Protein AF-A0A928MRP2-F1 (afdb_monomer_lite)

Secondary structure (DSSP, 8-state):
------------------------------SS--TT--TT-TTHHHHHHHHHHHHHHT-TTSS--EEETTTTEEE--TTSBPBHHHHHHHHHHHHHHTT--------HHHHTT-TTHHHHHHHHHTTTT---TT--STTPPPSS-SSHHHHTSBPBHHHHHHHHHHIIIIIS-PPPEEES-GGGT-TTGGGS-HHHHHHHHHHHHTTS----TTS---TTSBPBHHHHHHHHHHHHH---TTSSSS-TTEEE----TTSSSSSS--SSGGGSHHHHIIIIIB-TT--B-HHHHHHHHSSTT-----SHHHHTTTEEEEEEEEEEE-TTS-EEEEEEEEEEEGGGHHHHHHHHHHHHHSTT-PBPGGGTSEE----SSSSGGGGT-EEEESTTTS-EEEEETTEEEEEESS---BTT---GGG-TT-SS-BTTS--SSTTSTTHHHHHHHHHTT-EEGGG-BTTTTEEESSEEESSTT--

Structure (mmCIF, N/CA/C/O backbone):
data_AF-A0A928MRP2-F1
#
_entry.id   AF-A0A928MRP2-F1
#
loop_
_atom_site.group_PDB
_atom_site.id
_atom_site.type_symbol
_atom_site.label_atom_id
_atom_site.label_alt_id
_atom_site.label_comp_id
_atom_site.label_asym_id
_atom_site.label_entity_id
_atom_site.label_seq_id
_atom_site.pdbx_PDB_ins_code
_atom_site.Cartn_x
_atom_site.Cartn_y
_atom_site.Cartn_z
_atom_site.occupancy
_atom_site.B_iso_or_equiv
_atom_site.auth_seq_id
_atom_site.auth_comp_id
_atom_site.auth_asym_id
_atom_site.auth_atom_id
_atom_site.pdbx_PDB_model_num
ATOM 1 N N . MET A 1 1 ? 39.044 -48.565 -45.650 1.00 39.72 1 MET A N 1
ATOM 2 C CA . MET A 1 1 ? 39.969 -47.814 -44.764 1.00 39.72 1 MET A CA 1
ATOM 3 C C . MET A 1 1 ? 39.730 -46.317 -44.932 1.00 39.72 1 MET A C 1
ATOM 5 O O . MET A 1 1 ? 39.608 -45.896 -46.072 1.00 39.72 1 MET A O 1
ATOM 9 N N . LYS A 1 2 ? 39.771 -45.573 -43.808 1.00 32.72 2 LYS A N 1
ATOM 10 C CA . LYS A 1 2 ? 39.716 -44.096 -43.613 1.00 32.72 2 LYS A CA 1
ATOM 11 C C . LYS A 1 2 ? 38.295 -43.491 -43.627 1.00 32.72 2 LYS A C 1
ATOM 13 O O . LYS A 1 2 ? 37.671 -43.448 -44.672 1.00 32.72 2 LYS A O 1
ATOM 18 N N . LYS A 1 3 ? 37.643 -43.291 -42.468 1.00 34.25 3 LYS A N 1
ATOM 19 C CA . LYS A 1 3 ? 37.797 -42.277 -41.381 1.00 34.25 3 LYS A CA 1
ATOM 20 C C . LYS A 1 3 ? 37.220 -40.885 -41.724 1.00 34.25 3 LYS A C 1
ATOM 22 O O . LYS A 1 3 ? 37.842 -40.150 -42.474 1.00 34.25 3 LYS A O 1
ATOM 27 N N . THR A 1 4 ? 36.064 -40.605 -41.104 1.00 38.50 4 THR A N 1
ATOM 28 C CA . THR A 1 4 ? 35.673 -39.437 -40.271 1.00 38.50 4 THR A CA 1
ATOM 29 C C . THR A 1 4 ? 35.960 -38.004 -40.749 1.00 38.50 4 THR A C 1
ATOM 31 O O . THR A 1 4 ? 37.095 -37.689 -41.076 1.00 38.50 4 THR A O 1
ATOM 34 N N . VAL A 1 5 ? 34.963 -37.109 -40.617 1.00 32.75 5 VAL A N 1
ATOM 35 C CA . VAL A 1 5 ? 34.943 -35.924 -39.711 1.00 32.75 5 VAL A CA 1
ATOM 36 C C . VAL A 1 5 ? 33.615 -35.154 -39.886 1.00 32.75 5 VAL A C 1
ATOM 38 O O . VAL A 1 5 ? 33.280 -34.722 -40.983 1.00 32.75 5 VAL A O 1
ATOM 41 N N . GLN A 1 6 ? 32.875 -34.977 -38.784 1.00 38.84 6 GLN A N 1
ATOM 42 C CA . GLN A 1 6 ? 31.802 -33.984 -38.617 1.00 38.84 6 GLN A CA 1
ATOM 43 C C . GLN A 1 6 ? 32.409 -32.589 -38.404 1.00 38.84 6 GLN A C 1
ATOM 45 O O . GLN A 1 6 ? 33.353 -32.461 -37.625 1.00 38.84 6 GLN A O 1
ATOM 50 N N . ARG A 1 7 ? 31.815 -31.541 -38.992 1.00 32.88 7 ARG A N 1
ATOM 51 C CA . ARG A 1 7 ? 31.903 -30.151 -38.506 1.00 32.88 7 ARG A CA 1
ATOM 52 C C . ARG A 1 7 ? 30.575 -29.438 -38.764 1.00 32.88 7 ARG A C 1
ATOM 54 O O . ARG A 1 7 ? 30.083 -29.459 -39.887 1.00 32.88 7 ARG A O 1
ATOM 61 N N . GLY A 1 8 ? 30.005 -28.871 -37.702 1.00 31.58 8 GLY A N 1
ATOM 62 C CA . GLY A 1 8 ? 28.774 -28.085 -37.727 1.00 31.58 8 GLY A CA 1
ATOM 63 C C . GLY A 1 8 ? 28.966 -26.688 -38.314 1.00 31.58 8 GLY A C 1
ATOM 64 O O . GLY A 1 8 ? 30.094 -26.212 -38.450 1.00 31.58 8 GLY A O 1
ATOM 65 N N . ILE A 1 9 ? 27.849 -26.038 -38.638 1.00 34.38 9 ILE A N 1
ATOM 66 C CA . ILE A 1 9 ? 27.789 -24.618 -38.984 1.00 34.38 9 ILE A CA 1
ATOM 67 C C . ILE A 1 9 ? 26.645 -23.976 -38.195 1.00 34.38 9 ILE A C 1
ATOM 69 O O . ILE A 1 9 ? 25.517 -24.461 -38.187 1.00 34.38 9 ILE A O 1
ATOM 73 N N . LEU A 1 10 ? 27.030 -22.904 -37.508 1.00 29.08 10 LEU A N 1
ATOM 74 C CA . LEU A 1 10 ? 26.270 -21.942 -36.721 1.00 29.08 10 LEU A CA 1
ATOM 75 C C . LEU A 1 10 ? 25.408 -21.073 -37.661 1.00 29.08 10 LEU A C 1
ATOM 77 O O . LEU A 1 10 ? 25.940 -20.552 -38.641 1.00 29.08 10 LEU A O 1
ATOM 81 N N . THR A 1 11 ? 24.126 -20.857 -37.361 1.00 31.77 11 THR A N 1
ATOM 82 C CA . THR A 1 11 ? 23.293 -19.855 -38.057 1.00 31.77 11 THR A CA 1
ATOM 83 C C . THR A 1 11 ? 23.016 -18.679 -37.128 1.00 31.77 11 THR A C 1
ATOM 85 O O . THR A 1 11 ? 22.267 -18.808 -36.165 1.00 31.77 11 THR A O 1
ATOM 88 N N . LEU A 1 12 ? 23.636 -17.539 -37.440 1.00 28.72 12 LEU A N 1
ATOM 89 C CA . LEU A 1 12 ? 23.349 -16.215 -36.892 1.00 28.72 12 LEU A CA 1
ATOM 90 C C . LEU A 1 12 ? 22.449 -15.500 -37.915 1.00 28.72 12 LEU A C 1
ATOM 92 O O . LEU A 1 12 ? 22.850 -15.356 -39.070 1.00 28.72 12 LEU A O 1
ATOM 96 N N . LEU A 1 13 ? 21.242 -15.086 -37.530 1.00 28.58 13 LEU A N 1
ATOM 97 C CA . LEU A 1 13 ? 20.317 -14.346 -38.396 1.00 28.58 13 LEU A CA 1
ATOM 98 C C . LEU A 1 13 ? 20.137 -12.932 -37.832 1.00 28.58 13 LEU A C 1
ATOM 100 O O . LEU A 1 13 ? 19.324 -12.695 -36.946 1.00 28.58 13 LEU A O 1
ATOM 104 N N . CYS A 1 14 ? 20.938 -11.995 -38.345 1.00 27.33 14 CYS A N 1
ATOM 105 C CA . CYS A 1 14 ? 20.723 -10.558 -38.195 1.00 27.33 14 CYS A CA 1
ATOM 106 C C . CYS A 1 14 ? 19.728 -10.100 -39.267 1.00 27.33 14 CYS A C 1
ATOM 108 O O . CYS A 1 14 ? 20.039 -10.169 -40.456 1.00 27.33 14 CYS A O 1
ATOM 110 N N . ALA A 1 15 ? 18.562 -9.598 -38.864 1.00 27.00 15 ALA A N 1
ATOM 111 C CA . ALA A 1 15 ? 17.658 -8.884 -39.759 1.00 27.00 15 ALA A CA 1
ATOM 112 C C . ALA A 1 15 ? 17.822 -7.371 -39.545 1.00 27.00 15 ALA A C 1
ATOM 114 O O . ALA A 1 15 ? 17.322 -6.809 -38.575 1.00 27.00 15 ALA A O 1
ATOM 115 N N . LEU A 1 16 ? 18.548 -6.725 -40.463 1.00 29.28 16 LEU A N 1
ATOM 116 C CA . LEU A 1 16 ? 18.456 -5.285 -40.705 1.00 29.28 16 LEU A CA 1
ATOM 117 C C . LEU A 1 16 ? 17.062 -4.965 -41.263 1.00 29.28 16 LEU A C 1
ATOM 119 O O . LEU A 1 16 ? 16.658 -5.571 -42.255 1.00 29.28 16 LEU A O 1
ATOM 123 N N . MET A 1 17 ? 16.377 -3.962 -40.712 1.00 28.97 17 MET A N 1
ATOM 124 C CA . MET A 1 17 ? 15.279 -3.284 -41.406 1.00 28.97 17 MET A CA 1
ATOM 125 C C . MET A 1 17 ? 15.634 -1.813 -41.638 1.00 28.97 17 MET A C 1
ATOM 127 O O . MET A 1 17 ? 15.892 -1.054 -40.708 1.00 28.97 17 MET A O 1
ATOM 131 N N . LEU A 1 18 ? 15.702 -1.466 -42.924 1.00 28.28 18 LEU A N 1
ATOM 132 C CA . LEU A 1 18 ? 15.963 -0.144 -43.485 1.00 28.28 18 LEU A CA 1
ATOM 133 C C . LEU A 1 18 ? 14.698 0.725 -43.454 1.00 28.28 18 LEU A C 1
ATOM 135 O O . LEU A 1 18 ? 13.612 0.265 -43.803 1.00 28.28 18 LEU A O 1
ATOM 139 N N . LEU A 1 19 ? 14.889 1.998 -43.096 1.00 30.62 19 LEU A N 1
ATOM 140 C CA . LEU A 1 19 ? 13.903 3.074 -43.138 1.00 30.62 19 LEU A CA 1
ATOM 141 C C . LEU A 1 19 ? 13.347 3.305 -44.553 1.00 30.62 19 LEU A C 1
ATOM 143 O O . LEU A 1 19 ? 14.101 3.462 -45.514 1.00 30.62 19 LEU A O 1
ATOM 147 N N . SER A 1 20 ? 12.033 3.511 -44.638 1.00 28.17 20 SER A N 1
ATOM 148 C CA . SER A 1 20 ? 11.445 4.443 -45.604 1.00 28.17 20 SER A CA 1
ATOM 149 C C . SER A 1 20 ? 10.455 5.342 -44.863 1.00 28.17 20 SER A C 1
ATOM 151 O O . SER A 1 20 ? 9.614 4.865 -44.104 1.00 28.17 20 SER A O 1
ATOM 153 N N . ALA A 1 21 ? 10.639 6.654 -45.012 1.00 40.22 21 ALA A N 1
ATOM 154 C CA . ALA A 1 21 ? 9.866 7.685 -44.337 1.00 40.22 21 ALA A CA 1
ATOM 155 C C . ALA A 1 21 ? 8.445 7.767 -44.914 1.00 40.22 21 ALA A C 1
ATOM 157 O O . ALA A 1 21 ? 8.266 8.020 -46.106 1.00 40.22 21 ALA A O 1
ATOM 158 N N . LEU A 1 22 ? 7.446 7.600 -44.050 1.00 30.23 22 LEU A N 1
ATOM 159 C CA . LEU A 1 22 ? 6.055 7.976 -44.292 1.00 30.23 22 LEU A CA 1
ATOM 160 C C . LEU A 1 22 ? 5.690 9.111 -43.322 1.00 30.23 22 LEU A C 1
ATOM 162 O O . LEU A 1 22 ? 6.204 9.130 -42.202 1.00 30.23 22 LEU A O 1
ATOM 166 N N . PRO A 1 23 ? 4.844 10.072 -43.729 1.00 35.53 23 PRO A N 1
ATOM 167 C CA . PRO A 1 23 ? 4.428 11.155 -42.850 1.00 35.53 23 PRO A CA 1
ATOM 168 C C . PRO A 1 23 ? 3.665 10.576 -41.655 1.00 35.53 23 PRO A C 1
ATOM 170 O O . PRO A 1 23 ? 2.799 9.719 -41.832 1.00 35.53 23 PRO A O 1
ATOM 173 N N . ALA A 1 24 ? 4.021 11.041 -40.455 1.00 38.72 24 ALA A N 1
ATOM 174 C CA . ALA A 1 24 ? 3.434 10.625 -39.190 1.00 38.72 24 ALA A CA 1
ATOM 175 C C . ALA A 1 24 ? 1.906 10.764 -39.242 1.00 38.72 24 ALA A C 1
ATOM 177 O O . ALA A 1 24 ? 1.357 11.863 -39.146 1.00 38.72 24 ALA A O 1
ATOM 178 N N . ALA A 1 25 ? 1.211 9.638 -39.407 1.00 34.91 25 ALA A N 1
ATOM 179 C CA . ALA A 1 25 ? -0.163 9.543 -38.959 1.00 34.91 25 ALA A CA 1
ATOM 180 C C . ALA A 1 25 ? -0.123 9.802 -37.452 1.00 34.91 25 ALA A C 1
ATOM 182 O O . ALA A 1 25 ? 0.670 9.171 -36.754 1.00 34.91 25 ALA A O 1
ATOM 183 N N . ALA A 1 26 ? -0.912 10.763 -36.969 1.00 40.56 26 ALA A N 1
ATOM 184 C CA . ALA A 1 26 ? -1.072 10.988 -35.542 1.00 40.56 26 ALA A CA 1
ATOM 185 C C . ALA A 1 26 ? -1.488 9.655 -34.907 1.00 40.56 26 ALA A C 1
ATOM 187 O O . ALA A 1 26 ? -2.605 9.184 -35.133 1.00 40.56 26 ALA A O 1
ATOM 188 N N . ALA A 1 27 ? -0.550 9.013 -34.209 1.00 43.88 27 ALA A N 1
ATOM 189 C CA . ALA A 1 27 ? -0.824 7.808 -33.454 1.00 43.88 27 ALA A CA 1
ATOM 190 C C . ALA A 1 27 ? -1.922 8.159 -32.446 1.00 43.88 27 ALA A C 1
ATOM 192 O O . ALA A 1 27 ? -1.848 9.196 -31.782 1.00 43.88 27 ALA A O 1
ATOM 193 N N . ALA A 1 28 ? -2.974 7.344 -32.395 1.00 43.47 28 ALA A N 1
ATOM 194 C CA . ALA A 1 28 ? -3.979 7.474 -31.355 1.00 43.47 28 ALA A CA 1
ATOM 195 C C . ALA A 1 28 ? -3.273 7.385 -29.992 1.00 43.47 28 ALA A C 1
ATOM 197 O O . ALA A 1 28 ? -2.412 6.524 -29.810 1.00 43.47 28 ALA A O 1
ATOM 198 N N . ASP A 1 29 ? -3.607 8.293 -29.070 1.00 54.47 29 ASP A N 1
ATOM 199 C CA . ASP A 1 29 ? -3.055 8.284 -27.716 1.00 54.47 29 ASP A CA 1
ATOM 200 C C . ASP A 1 29 ? -3.371 6.935 -27.063 1.00 54.47 29 ASP A C 1
ATOM 202 O O . ASP A 1 29 ? -4.522 6.574 -26.824 1.00 54.47 29 ASP A O 1
ATOM 206 N N . ASN A 1 30 ? -2.320 6.172 -26.805 1.00 62.16 30 ASN A N 1
ATOM 207 C CA . ASN A 1 30 ? -2.332 4.869 -26.161 1.00 62.16 30 ASN A CA 1
ATOM 208 C C . ASN A 1 30 ? -2.506 4.968 -24.630 1.00 62.16 30 ASN A C 1
ATOM 210 O O . ASN A 1 30 ? -2.277 3.994 -23.908 1.00 62.16 30 ASN A O 1
ATOM 214 N N . GLY A 1 31 ? -2.899 6.143 -24.124 1.00 66.00 31 GLY A N 1
ATOM 215 C CA . GLY A 1 31 ? -3.225 6.408 -22.722 1.00 66.00 31 GLY A CA 1
ATOM 216 C C . GLY A 1 31 ? -2.002 6.490 -21.809 1.00 66.00 31 GLY A C 1
ATOM 217 O O . GLY A 1 31 ? -2.141 6.631 -20.596 1.00 66.00 31 GLY A O 1
ATOM 218 N N . THR A 1 32 ? -0.794 6.389 -22.373 1.00 76.00 32 THR A N 1
ATOM 219 C CA . THR A 1 32 ? 0.466 6.490 -21.620 1.00 76.00 32 THR A CA 1
ATOM 220 C C . THR A 1 32 ? 1.033 7.906 -21.621 1.00 76.00 32 THR A C 1
ATOM 222 O O . THR A 1 32 ? 1.796 8.246 -20.720 1.00 76.00 32 THR A O 1
ATOM 225 N N . GLY A 1 33 ? 0.666 8.730 -22.611 1.00 83.19 33 GLY A N 1
ATOM 226 C CA . GLY A 1 33 ? 1.214 10.073 -22.791 1.00 83.19 33 GLY A CA 1
ATOM 227 C C . GLY A 1 33 ? 2.677 10.112 -23.252 1.00 83.19 33 GLY A C 1
ATOM 228 O O . GLY A 1 33 ? 3.273 11.188 -23.219 1.00 83.19 33 GLY A O 1
ATOM 229 N N . PHE A 1 34 ? 3.257 8.978 -23.673 1.00 91.81 34 PHE A N 1
ATOM 230 C CA . PHE A 1 34 ? 4.643 8.889 -24.139 1.00 91.81 34 PHE A CA 1
ATOM 231 C C . PHE A 1 34 ? 4.723 8.496 -25.625 1.00 91.81 34 PHE A C 1
ATOM 233 O O . PHE A 1 34 ? 4.164 7.469 -26.018 1.00 91.81 34 PHE A O 1
ATOM 240 N N . PRO A 1 35 ? 5.438 9.272 -26.459 1.00 92.06 35 PRO A N 1
ATOM 241 C CA . PRO A 1 35 ? 5.469 9.082 -27.912 1.00 92.06 35 PRO A CA 1
ATOM 242 C C . PRO A 1 35 ? 6.295 7.870 -28.377 1.00 92.06 35 PRO A C 1
ATOM 244 O O . PRO A 1 35 ? 6.106 7.388 -29.490 1.00 92.06 35 PRO A O 1
ATOM 247 N N . ASP A 1 36 ? 7.188 7.359 -27.534 1.00 94.25 36 ASP A N 1
ATOM 248 C CA . ASP A 1 36 ? 8.074 6.216 -27.783 1.00 94.25 36 ASP A CA 1
ATOM 249 C C . ASP A 1 36 ? 7.528 4.894 -27.210 1.00 94.25 36 ASP A C 1
ATOM 251 O O . ASP A 1 36 ? 8.248 3.899 -27.092 1.00 94.25 36 ASP A O 1
ATOM 255 N N . VAL A 1 37 ? 6.246 4.869 -26.844 1.00 93.31 37 VAL A N 1
ATOM 256 C CA . VAL A 1 37 ? 5.537 3.659 -26.426 1.00 93.31 37 VAL A CA 1
ATOM 257 C C . VAL A 1 37 ? 4.612 3.242 -27.567 1.00 93.31 37 VAL A C 1
ATOM 259 O O . VAL A 1 37 ? 3.593 3.889 -27.779 1.00 93.31 37 VAL A O 1
ATOM 262 N N . PRO A 1 38 ? 4.926 2.183 -28.331 1.00 89.31 38 PRO A N 1
ATOM 263 C CA . PRO A 1 38 ? 4.035 1.712 -29.386 1.00 89.31 38 PRO A CA 1
ATOM 264 C C . PRO A 1 38 ? 2.773 1.042 -28.828 1.00 89.31 38 PRO A C 1
ATOM 266 O O . PRO A 1 38 ? 2.784 0.463 -27.740 1.00 89.31 38 PRO A O 1
ATOM 269 N N . GLU A 1 39 ? 1.686 1.054 -29.599 1.00 83.25 39 GLU A N 1
ATOM 270 C CA . GLU A 1 39 ? 0.491 0.266 -29.281 1.00 83.25 39 GLU A CA 1
ATOM 271 C C . GLU A 1 39 ? 0.822 -1.238 -29.243 1.00 83.25 39 GLU A C 1
ATOM 273 O O . GLU A 1 39 ? 1.581 -1.749 -30.069 1.00 83.25 39 GLU A O 1
ATOM 278 N N . GLY A 1 40 ? 0.274 -1.957 -28.259 1.00 82.69 40 GLY A N 1
ATOM 279 C CA . GLY A 1 40 ? 0.461 -3.405 -28.116 1.00 82.69 40 GLY A CA 1
ATOM 280 C C . GLY A 1 40 ? 1.840 -3.849 -27.612 1.00 82.69 40 GLY A C 1
ATOM 281 O O . GLY A 1 40 ? 2.071 -5.051 -27.477 1.00 82.69 40 GLY A O 1
ATOM 282 N N . VAL A 1 41 ? 2.759 -2.924 -27.303 1.00 93.19 41 VAL A N 1
ATOM 283 C CA . VAL A 1 41 ? 4.053 -3.290 -26.713 1.00 93.19 41 VAL A CA 1
ATOM 284 C C . VAL A 1 41 ? 3.857 -3.933 -25.335 1.00 93.19 41 VAL A C 1
ATOM 286 O O . VAL A 1 41 ? 3.019 -3.502 -24.543 1.00 93.19 41 VAL A O 1
ATOM 289 N N . TRP A 1 42 ? 4.634 -4.976 -25.028 1.00 93.06 42 TRP A N 1
ATOM 290 C CA . TRP A 1 42 ? 4.379 -5.858 -23.881 1.00 93.06 42 TRP A CA 1
ATOM 291 C C . TRP A 1 42 ? 4.313 -5.135 -22.528 1.00 93.06 42 TRP A C 1
ATOM 293 O O . TRP A 1 42 ? 3.605 -5.592 -21.637 1.00 93.06 42 TRP A O 1
ATOM 303 N N . TYR A 1 43 ? 5.036 -4.025 -22.356 1.00 92.38 43 TYR A N 1
ATOM 304 C CA . TYR A 1 43 ? 5.064 -3.275 -21.098 1.00 92.38 43 TYR A CA 1
ATOM 305 C C . TYR A 1 43 ? 3.952 -2.224 -20.986 1.00 92.38 43 TYR A C 1
ATOM 307 O O . TYR A 1 43 ? 3.709 -1.724 -19.887 1.00 92.38 43 TYR A O 1
ATOM 315 N N . ALA A 1 44 ? 3.236 -1.904 -22.073 1.00 88.81 44 ALA A N 1
ATOM 316 C CA . ALA A 1 44 ? 2.133 -0.940 -22.034 1.00 88.81 44 ALA A CA 1
ATOM 317 C C . ALA A 1 44 ? 1.008 -1.399 -21.096 1.00 88.81 44 ALA A C 1
ATOM 319 O O . ALA A 1 44 ? 0.445 -0.584 -20.372 1.00 88.81 44 ALA A O 1
ATOM 320 N N . GLN A 1 45 ? 0.758 -2.711 -21.015 1.00 83.44 45 GLN A N 1
ATOM 321 C CA . GLN A 1 45 ? -0.235 -3.283 -20.096 1.00 83.44 45 GLN A CA 1
ATOM 322 C C . GLN A 1 45 ? 0.058 -2.990 -18.613 1.00 83.44 45 GLN A C 1
ATOM 324 O O . GLN A 1 45 ? -0.857 -3.013 -17.797 1.00 83.44 45 GLN A O 1
ATOM 329 N N . TYR A 1 46 ? 1.315 -2.698 -18.264 1.00 89.00 46 TYR A N 1
ATOM 330 C CA . TYR A 1 46 ? 1.730 -2.317 -16.912 1.00 89.00 46 TYR A CA 1
ATOM 331 C C . TYR A 1 46 ? 1.825 -0.798 -16.756 1.00 89.00 46 TYR A C 1
ATOM 333 O O . TYR A 1 46 ? 1.444 -0.245 -15.726 1.00 89.00 46 TYR A O 1
ATOM 341 N N . LEU A 1 47 ? 2.311 -0.116 -17.796 1.00 91.06 47 LEU A N 1
ATOM 342 C CA . LEU A 1 47 ? 2.503 1.328 -17.800 1.00 91.06 47 LEU A CA 1
ATOM 343 C C . LEU A 1 47 ? 1.180 2.096 -17.794 1.00 91.06 47 LEU A C 1
ATOM 345 O O . LEU A 1 47 ? 1.026 2.995 -16.974 1.00 91.06 47 LEU A O 1
ATOM 349 N N . THR A 1 48 ? 0.221 1.745 -18.655 1.00 85.00 48 THR A N 1
ATOM 350 C CA . THR A 1 48 ? -1.054 2.473 -18.770 1.00 85.00 48 THR A CA 1
ATOM 351 C C . THR A 1 48 ? -1.820 2.514 -17.441 1.00 85.00 48 THR A C 1
ATOM 353 O O . THR A 1 48 ? -2.204 3.609 -17.029 1.00 85.00 48 THR A O 1
ATOM 356 N N . PRO A 1 49 ? -1.986 1.400 -16.694 1.00 79.19 49 PRO A N 1
ATOM 357 C CA . PRO A 1 49 ? -2.630 1.451 -15.383 1.00 79.19 49 PRO A CA 1
ATOM 358 C C . PRO A 1 49 ? -1.894 2.328 -14.370 1.00 79.19 49 PRO A C 1
ATOM 360 O O . PRO A 1 49 ? -2.555 3.035 -13.618 1.00 79.19 49 PRO A O 1
ATOM 363 N N . ILE A 1 50 ? -0.553 2.338 -14.364 1.00 84.12 50 ILE A N 1
ATOM 364 C CA . ILE A 1 50 ? 0.213 3.228 -13.476 1.00 84.12 50 ILE A CA 1
ATOM 365 C C . ILE A 1 50 ? 0.046 4.690 -13.891 1.00 84.12 50 ILE A C 1
ATOM 367 O O . ILE A 1 50 ? -0.150 5.544 -13.033 1.00 84.12 50 ILE A O 1
ATOM 371 N N . MET A 1 51 ? 0.096 4.997 -15.188 1.00 85.25 51 MET A N 1
ATOM 372 C CA . MET A 1 51 ? -0.082 6.362 -15.686 1.00 85.25 51 MET A CA 1
ATOM 373 C C . MET A 1 51 ? -1.476 6.900 -15.366 1.00 85.25 51 MET A C 1
ATOM 375 O O . MET A 1 51 ? -1.610 8.025 -14.887 1.00 85.25 51 MET A O 1
ATOM 379 N N . HIS A 1 52 ? -2.508 6.076 -15.544 1.00 73.75 52 HIS A N 1
ATOM 380 C CA . HIS A 1 52 ? -3.853 6.403 -15.086 1.00 73.75 52 HIS A CA 1
ATOM 381 C C . HIS A 1 52 ? -3.884 6.587 -13.570 1.00 73.75 52 HIS A C 1
ATOM 383 O O . HIS A 1 52 ? -4.393 7.598 -13.092 1.00 73.75 52 HIS A O 1
ATOM 389 N N . ALA A 1 53 ? -3.296 5.653 -12.819 1.00 69.06 53 ALA A N 1
ATOM 390 C CA . ALA A 1 53 ? -3.258 5.688 -11.366 1.00 69.06 53 ALA A CA 1
ATOM 391 C C . ALA A 1 53 ? -2.651 7.005 -10.846 1.00 69.06 53 ALA A C 1
ATOM 393 O O . ALA A 1 53 ? -3.269 7.769 -10.109 1.00 69.06 53 ALA A O 1
ATOM 394 N N . GLN A 1 54 ? -1.452 7.327 -11.314 1.00 73.25 54 GLN A N 1
ATOM 395 C CA . GLN A 1 54 ? -0.687 8.488 -10.884 1.00 73.25 54 GLN A CA 1
ATOM 396 C C . GLN A 1 54 ? -1.356 9.817 -11.300 1.00 73.25 54 GLN A C 1
ATOM 398 O O . GLN A 1 54 ? -1.370 10.766 -10.514 1.00 73.25 54 GLN A O 1
ATOM 403 N N . ALA A 1 55 ? -1.980 9.869 -12.488 1.00 68.75 55 ALA A N 1
ATOM 404 C CA . ALA A 1 55 ? -2.742 11.029 -12.947 1.00 68.75 55 ALA A CA 1
ATOM 405 C C . ALA A 1 55 ? -3.998 11.255 -12.092 1.00 68.75 55 ALA A C 1
ATOM 407 O O . ALA A 1 55 ? -4.284 12.388 -11.706 1.00 68.75 55 ALA A O 1
ATOM 408 N N . MET A 1 56 ? -4.714 10.180 -11.744 1.00 54.81 56 MET A N 1
ATOM 409 C CA . MET A 1 56 ? -5.886 10.243 -10.865 1.00 54.81 56 MET A CA 1
ATOM 410 C C . MET A 1 56 ? -5.518 10.674 -9.436 1.00 54.81 56 MET A C 1
ATOM 412 O O . MET A 1 56 ? -6.262 11.440 -8.829 1.00 54.81 56 MET A O 1
ATOM 416 N N . MET A 1 57 ? -4.355 10.261 -8.919 1.00 52.81 57 MET A N 1
ATOM 417 C CA . MET A 1 57 ? -3.859 10.697 -7.603 1.00 52.81 57 MET A CA 1
ATOM 418 C C . MET A 1 57 ? -3.324 12.135 -7.583 1.00 52.81 57 MET A C 1
ATOM 420 O O . MET A 1 57 ? -3.057 12.678 -6.513 1.00 52.81 57 MET A O 1
ATOM 424 N N . GLY A 1 58 ? -3.080 12.749 -8.746 1.00 54.75 58 GLY A N 1
ATOM 425 C CA . GLY A 1 58 ? -2.294 13.984 -8.835 1.00 54.75 58 GLY A CA 1
ATOM 426 C C . GLY A 1 58 ? -0.830 13.804 -8.402 1.00 54.75 58 GLY A C 1
ATOM 427 O O . GLY A 1 58 ? -0.131 14.788 -8.152 1.00 54.75 58 GLY A O 1
ATOM 428 N N . VAL A 1 59 ? -0.359 12.556 -8.321 1.00 60.91 59 VAL A N 1
ATOM 429 C CA . VAL A 1 59 ? 1.016 12.182 -7.981 1.00 60.91 59 VAL A CA 1
ATOM 430 C C . VAL A 1 59 ? 1.730 11.889 -9.292 1.00 60.91 59 VAL A C 1
ATOM 432 O O . VAL A 1 59 ? 1.854 10.749 -9.709 1.00 60.91 59 VAL A O 1
ATOM 435 N N . ASN A 1 60 ? 2.242 12.909 -9.976 1.00 63.09 60 ASN A N 1
ATOM 436 C CA . ASN A 1 60 ? 2.925 12.719 -11.268 1.00 63.09 60 ASN A CA 1
ATOM 437 C C . ASN A 1 60 ? 4.366 12.195 -11.126 1.00 63.09 60 ASN A C 1
ATOM 439 O O . ASN A 1 60 ? 5.230 12.509 -11.940 1.00 63.09 60 ASN A O 1
ATOM 443 N N . ASN A 1 61 ? 4.642 11.422 -10.071 1.00 79.38 61 ASN A N 1
ATOM 444 C CA . ASN A 1 61 ? 5.993 11.100 -9.628 1.00 79.38 61 ASN A CA 1
ATOM 445 C C . ASN A 1 61 ? 6.265 9.598 -9.478 1.00 79.38 61 ASN A C 1
ATOM 447 O O . ASN A 1 61 ? 7.399 9.264 -9.161 1.00 79.38 61 ASN A O 1
ATOM 451 N N . ILE A 1 62 ? 5.326 8.682 -9.743 1.00 85.19 62 ILE A N 1
ATOM 452 C CA . ILE A 1 62 ? 5.674 7.249 -9.783 1.00 85.19 62 ILE A CA 1
ATOM 453 C C . ILE A 1 62 ? 6.508 7.005 -11.043 1.00 85.19 62 ILE A C 1
ATOM 455 O O . ILE A 1 62 ? 7.738 6.998 -10.975 1.00 85.19 62 ILE A O 1
ATOM 459 N N . ILE A 1 63 ? 5.876 6.962 -12.217 1.00 90.44 63 ILE A N 1
ATOM 460 C CA . ILE A 1 63 ? 6.573 6.905 -13.502 1.00 90.44 63 ILE A CA 1
ATOM 461 C C . ILE A 1 63 ? 6.622 8.302 -14.112 1.00 90.44 63 ILE A C 1
ATOM 463 O O . ILE A 1 63 ? 5.610 8.957 -14.330 1.00 90.44 63 ILE A O 1
ATOM 467 N N . THR A 1 64 ? 7.827 8.771 -14.412 1.00 87.62 64 THR A N 1
ATOM 468 C CA . THR A 1 64 ? 8.040 10.019 -15.154 1.00 87.62 64 THR A CA 1
ATOM 469 C C . THR A 1 64 ? 8.805 9.709 -16.425 1.00 87.62 64 THR A C 1
ATOM 471 O O . THR A 1 64 ? 9.749 8.909 -16.391 1.00 87.62 64 THR A O 1
ATOM 474 N N . GLY A 1 65 ? 8.415 10.349 -17.526 1.00 88.25 65 GLY A N 1
ATOM 475 C CA . GLY A 1 65 ? 9.241 10.371 -18.726 1.00 88.25 65 GLY A CA 1
ATOM 476 C C . GLY A 1 65 ? 10.499 11.207 -18.515 1.00 88.25 65 GLY A C 1
ATOM 477 O O . GLY A 1 65 ? 10.627 11.933 -17.524 1.00 88.25 65 GLY A O 1
ATOM 478 N N . MET A 1 66 ? 11.431 11.080 -19.444 1.00 90.81 66 MET A N 1
ATOM 479 C CA . MET A 1 66 ? 12.653 11.871 -19.516 1.00 90.81 66 MET A CA 1
ATOM 480 C C . MET A 1 66 ? 12.543 12.790 -20.727 1.00 90.81 66 MET A C 1
ATOM 482 O O . MET A 1 66 ? 11.896 12.431 -21.705 1.00 90.81 66 MET A O 1
ATOM 486 N N . TRP A 1 67 ? 13.093 14.000 -20.626 1.00 91.94 67 TRP A N 1
ATOM 487 C CA . TRP A 1 67 ? 13.118 14.900 -21.773 1.00 91.94 67 TRP A CA 1
ATOM 488 C C . TRP A 1 67 ? 13.938 14.263 -22.892 1.00 91.94 67 TRP A C 1
ATOM 490 O O . TRP A 1 67 ? 15.081 13.871 -22.658 1.00 91.94 67 TRP A O 1
ATOM 500 N N . ASP A 1 68 ? 13.346 14.205 -24.077 1.00 93.00 68 ASP A N 1
ATOM 501 C CA . ASP A 1 68 ? 13.957 13.680 -25.284 1.00 93.00 68 ASP A CA 1
ATOM 502 C C . ASP A 1 68 ? 13.805 14.707 -26.410 1.00 93.00 68 ASP A C 1
ATOM 504 O O . ASP A 1 68 ? 12.695 15.139 -26.752 1.00 93.00 68 ASP A O 1
ATOM 508 N N . ASP A 1 69 ? 14.945 15.112 -26.966 1.00 92.00 69 ASP A N 1
ATOM 509 C CA . ASP A 1 69 ? 15.020 16.094 -28.043 1.00 92.00 69 ASP A CA 1
ATOM 510 C C . ASP A 1 69 ? 14.376 15.569 -29.336 1.00 92.00 69 ASP A C 1
ATOM 512 O O . ASP A 1 69 ? 13.801 16.364 -30.083 1.00 92.00 69 ASP A O 1
ATOM 516 N N . ASP A 1 70 ? 14.385 14.251 -29.570 1.00 91.31 70 ASP A N 1
ATOM 517 C CA . ASP A 1 70 ? 13.779 13.639 -30.760 1.00 91.31 70 ASP A CA 1
ATOM 518 C C . ASP A 1 70 ? 12.248 13.769 -30.747 1.00 91.31 70 ASP A C 1
ATOM 520 O O . ASP A 1 70 ? 11.609 13.858 -31.800 1.00 91.31 70 ASP A O 1
ATOM 524 N N . TYR A 1 71 ? 11.653 13.847 -29.554 1.00 89.06 71 TYR A N 1
ATOM 525 C CA . TYR A 1 71 ? 10.210 13.995 -29.367 1.00 89.06 71 TYR A CA 1
ATOM 526 C C . TYR A 1 71 ? 9.782 15.406 -28.945 1.00 89.06 71 TYR A C 1
ATOM 528 O O . TYR A 1 71 ? 8.581 15.680 -28.881 1.00 89.06 71 TYR A O 1
ATOM 536 N N . ASN A 1 72 ? 10.735 16.307 -28.669 1.00 89.81 72 ASN A N 1
ATOM 537 C CA . ASN A 1 72 ? 10.493 17.646 -28.119 1.00 89.81 72 ASN A CA 1
ATOM 538 C C . ASN A 1 72 ? 9.546 17.607 -26.900 1.00 89.81 72 ASN A C 1
ATOM 540 O O . ASN A 1 72 ? 8.571 18.361 -26.802 1.00 89.81 72 ASN A O 1
ATOM 544 N N . GLY A 1 73 ? 9.796 16.659 -25.997 1.00 91.38 73 GLY A N 1
ATOM 545 C CA . GLY A 1 73 ? 8.895 16.356 -24.895 1.00 91.38 73 GLY A CA 1
ATOM 546 C C . GLY A 1 73 ? 9.391 15.213 -24.023 1.00 91.38 73 GLY A C 1
ATOM 547 O O . GLY A 1 73 ? 10.536 14.787 -24.117 1.00 91.38 73 GLY A O 1
ATOM 548 N N . LEU A 1 74 ? 8.521 14.731 -23.135 1.00 91.44 74 LEU A N 1
ATOM 549 C CA . LEU A 1 74 ? 8.834 13.585 -22.287 1.00 91.44 74 LEU A CA 1
ATOM 550 C C . LEU A 1 74 ? 8.622 12.277 -23.058 1.00 91.44 74 LEU A C 1
ATOM 552 O O . LEU A 1 74 ? 7.531 12.045 -23.573 1.00 91.44 74 LEU A O 1
ATOM 556 N N . ALA A 1 75 ? 9.629 11.410 -23.056 1.00 94.38 75 ALA A N 1
ATOM 557 C CA . ALA A 1 75 ? 9.584 10.045 -23.569 1.00 94.38 75 ALA A CA 1
ATOM 558 C C . ALA A 1 75 ? 9.794 9.025 -22.438 1.00 94.38 75 ALA A C 1
ATOM 560 O O . ALA A 1 75 ? 10.342 9.334 -21.373 1.00 94.38 75 ALA A O 1
ATOM 561 N N . PHE A 1 76 ? 9.315 7.799 -22.625 1.00 95.81 76 PHE A N 1
ATOM 562 C CA . PHE A 1 76 ? 9.398 6.737 -21.636 1.00 95.81 76 PHE A CA 1
ATOM 563 C C . PHE A 1 76 ? 10.783 6.094 -21.565 1.00 95.81 76 PHE A C 1
ATOM 565 O O . PHE A 1 76 ? 11.141 5.665 -20.476 1.00 95.81 76 PHE A O 1
ATOM 572 N N . HIS A 1 77 ? 11.553 6.030 -22.649 1.00 96.19 77 HIS A N 1
ATOM 573 C CA . HIS A 1 77 ? 12.848 5.354 -22.787 1.00 96.19 77 HIS A CA 1
ATOM 574 C C . HIS A 1 77 ? 12.849 3.900 -22.279 1.00 96.19 77 HIS A C 1
ATOM 576 O O . HIS A 1 77 ? 13.545 3.572 -21.318 1.00 96.19 77 HIS A O 1
ATOM 582 N N . PRO A 1 78 ? 12.081 2.981 -22.892 1.00 96.44 78 PRO A N 1
ATOM 583 C CA . PRO A 1 78 ? 11.852 1.631 -22.360 1.00 96.44 78 PRO A CA 1
ATOM 584 C C . PRO A 1 78 ? 13.120 0.779 -22.196 1.00 96.44 78 PRO A C 1
ATOM 586 O O . PRO A 1 78 ? 13.167 -0.082 -21.315 1.00 96.44 78 PRO A O 1
ATOM 589 N N . ASN A 1 79 ? 14.131 1.010 -23.036 1.00 96.19 79 ASN A N 1
ATOM 590 C CA . ASN A 1 79 ? 15.365 0.223 -23.065 1.00 96.19 79 ASN A CA 1
ATOM 591 C C . ASN A 1 79 ? 16.479 0.804 -22.190 1.00 96.19 79 ASN A C 1
ATOM 593 O O . ASN A 1 79 ? 17.468 0.113 -21.947 1.00 96.19 79 ASN A O 1
ATOM 597 N N . ASP A 1 80 ? 16.326 2.037 -21.706 1.00 97.62 80 ASP A N 1
ATOM 598 C CA . ASP A 1 80 ? 17.328 2.655 -20.849 1.00 97.62 80 ASP A CA 1
ATOM 599 C C . ASP A 1 80 ? 17.368 1.946 -19.498 1.00 97.62 80 ASP A C 1
ATOM 601 O O . ASP A 1 80 ? 16.341 1.518 -18.954 1.00 97.62 80 ASP A O 1
ATOM 605 N N . TYR A 1 81 ? 18.572 1.827 -18.940 1.00 98.12 81 TYR A N 1
ATOM 606 C CA . TYR A 1 81 ? 18.741 1.272 -17.608 1.00 98.12 81 TYR A CA 1
ATOM 607 C C . TYR A 1 81 ? 18.234 2.237 -16.543 1.00 98.12 81 TYR A C 1
ATOM 609 O O . TYR A 1 81 ? 18.488 3.440 -16.579 1.00 98.12 81 TYR A O 1
ATOM 617 N N . VAL A 1 82 ? 17.547 1.679 -15.554 1.00 97.94 82 VAL A N 1
ATOM 618 C CA . VAL A 1 82 ? 17.066 2.415 -14.391 1.00 97.94 82 VAL A CA 1
ATOM 619 C C . VAL A 1 82 ? 18.218 2.625 -13.425 1.00 97.94 82 VAL A C 1
ATOM 621 O O . VAL A 1 82 ? 18.883 1.669 -13.028 1.00 97.94 82 VAL A O 1
ATOM 624 N N . THR A 1 83 ? 18.440 3.866 -13.001 1.00 98.00 83 THR A N 1
ATOM 625 C CA . THR A 1 83 ? 19.429 4.145 -11.955 1.00 98.00 83 THR A CA 1
ATOM 626 C C . THR A 1 83 ? 18.904 3.757 -10.574 1.00 98.00 83 THR A C 1
ATOM 628 O O . THR A 1 83 ? 17.693 3.717 -10.337 1.00 98.00 83 THR A O 1
ATOM 631 N N . ARG A 1 84 ? 19.794 3.516 -9.608 1.00 98.19 84 ARG A N 1
ATOM 632 C CA . ARG A 1 84 ? 19.394 3.253 -8.213 1.00 98.19 84 ARG A CA 1
ATOM 633 C C . ARG A 1 84 ? 18.510 4.365 -7.646 1.00 98.19 84 ARG A C 1
ATOM 635 O O . ARG A 1 84 ? 17.505 4.080 -6.997 1.00 98.19 84 ARG A O 1
ATOM 642 N N . GLY A 1 85 ? 18.840 5.625 -7.936 1.00 96.00 85 GLY A N 1
ATOM 643 C CA . GLY A 1 85 ? 18.035 6.782 -7.543 1.00 96.00 85 GLY A CA 1
ATOM 644 C C . GLY A 1 85 ? 16.646 6.793 -8.188 1.00 96.00 85 GLY A C 1
ATOM 645 O O . GLY A 1 85 ? 15.656 7.065 -7.507 1.00 96.00 85 GLY A O 1
ATOM 646 N N . GLN A 1 86 ? 16.550 6.443 -9.475 1.00 96.25 86 GLN A N 1
ATOM 647 C CA . GLN A 1 86 ? 15.269 6.296 -10.169 1.00 96.25 86 GLN A CA 1
ATOM 648 C C . GLN A 1 86 ? 14.419 5.172 -9.576 1.00 96.25 86 GLN A C 1
ATOM 650 O O . GLN A 1 86 ? 13.236 5.392 -9.325 1.00 96.25 86 GLN A O 1
ATOM 655 N N . PHE A 1 87 ? 15.002 4.002 -9.304 1.00 97.50 87 PHE A N 1
ATOM 656 C CA . PHE A 1 87 ? 14.260 2.886 -8.721 1.00 97.50 87 PHE A CA 1
ATOM 657 C C . PHE A 1 87 ? 13.735 3.214 -7.320 1.00 97.50 87 PHE A C 1
ATOM 659 O O . PHE A 1 87 ? 12.549 3.021 -7.061 1.00 97.50 87 PHE A O 1
ATOM 666 N N . LEU A 1 88 ? 14.582 3.787 -6.453 1.00 94.56 88 LEU A N 1
ATOM 667 C CA . LEU A 1 88 ? 14.177 4.243 -5.120 1.00 94.56 88 LEU A CA 1
ATOM 668 C C . LEU A 1 88 ? 13.023 5.244 -5.190 1.00 94.56 88 LEU A C 1
ATOM 670 O O . LEU A 1 88 ? 12.041 5.099 -4.472 1.00 94.56 88 LEU A O 1
ATOM 674 N N . LYS A 1 89 ? 13.094 6.223 -6.096 1.00 92.31 89 LYS A N 1
ATOM 675 C CA . LYS A 1 89 ? 11.989 7.159 -6.316 1.00 92.31 89 LYS A CA 1
ATOM 676 C C . LYS A 1 89 ? 10.702 6.434 -6.714 1.00 92.31 89 LYS A C 1
ATOM 678 O O . LYS A 1 89 ? 9.675 6.661 -6.088 1.00 92.31 89 LYS A O 1
ATOM 683 N N . MET A 1 90 ? 10.752 5.555 -7.715 1.00 93.19 90 MET A N 1
ATOM 684 C CA . MET A 1 90 ? 9.560 4.852 -8.204 1.00 93.19 90 MET A CA 1
ATOM 685 C C . MET A 1 90 ? 8.890 4.015 -7.108 1.00 93.19 90 MET A C 1
ATOM 687 O O . MET A 1 90 ? 7.680 4.127 -6.922 1.00 93.19 90 MET A O 1
ATOM 691 N N . ILE A 1 91 ? 9.657 3.206 -6.368 1.00 90.44 91 ILE A N 1
ATOM 692 C CA . ILE A 1 91 ? 9.085 2.297 -5.366 1.00 90.44 91 ILE A CA 1
ATOM 693 C C . ILE A 1 91 ? 8.566 3.031 -4.126 1.00 90.44 91 ILE A C 1
ATOM 695 O O . ILE A 1 91 ? 7.524 2.656 -3.601 1.00 90.44 91 ILE A O 1
ATOM 699 N N . PHE A 1 92 ? 9.231 4.100 -3.678 1.00 84.56 92 PHE A N 1
ATOM 700 C CA . PHE A 1 92 ? 8.756 4.872 -2.525 1.00 84.56 92 PHE A CA 1
ATOM 701 C C . PHE A 1 92 ? 7.535 5.726 -2.863 1.00 84.56 92 PHE A C 1
ATOM 703 O O . PHE A 1 92 ? 6.616 5.803 -2.056 1.00 84.56 92 PHE A O 1
ATOM 710 N N . GLU A 1 93 ? 7.474 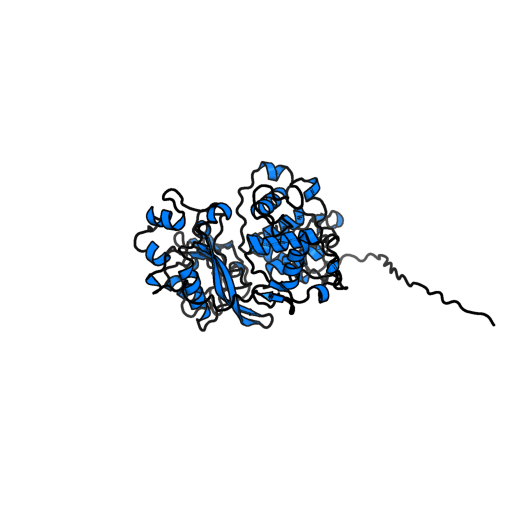6.322 -4.057 1.00 84.00 93 GLU A N 1
ATOM 711 C CA . GLU A 1 93 ? 6.259 7.016 -4.507 1.00 84.00 93 GLU A CA 1
ATOM 712 C C . GLU A 1 93 ? 5.093 6.027 -4.657 1.00 84.00 93 GLU A C 1
ATOM 714 O O . GLU A 1 93 ? 3.971 6.339 -4.259 1.00 84.00 93 GLU A O 1
ATOM 719 N N . ALA A 1 94 ? 5.354 4.810 -5.150 1.00 79.69 94 ALA A N 1
ATOM 720 C CA . ALA A 1 94 ? 4.360 3.741 -5.216 1.00 79.69 94 ALA A CA 1
ATOM 721 C C . ALA A 1 94 ? 3.890 3.280 -3.821 1.00 79.69 94 ALA A C 1
ATOM 723 O O . ALA A 1 94 ? 2.689 3.108 -3.603 1.00 79.69 94 ALA A O 1
ATOM 724 N N . ALA A 1 95 ? 4.811 3.114 -2.866 1.00 74.94 95 ALA A N 1
ATOM 725 C CA . ALA A 1 95 ? 4.495 2.722 -1.493 1.00 74.94 95 ALA A CA 1
ATOM 726 C C . ALA A 1 95 ? 3.629 3.777 -0.791 1.00 74.94 95 ALA A C 1
ATOM 728 O O . ALA A 1 95 ? 2.545 3.438 -0.311 1.00 74.94 95 ALA A O 1
ATOM 729 N N . SER A 1 96 ? 4.037 5.051 -0.833 1.00 70.25 96 SER A N 1
ATOM 730 C CA . SER A 1 96 ? 3.264 6.167 -0.272 1.00 70.25 96 SER A CA 1
ATOM 731 C C . SER A 1 96 ? 1.875 6.268 -0.900 1.00 70.25 96 SER A C 1
ATOM 733 O O . SER A 1 96 ? 0.879 6.398 -0.197 1.00 70.25 96 SER A O 1
ATOM 735 N N . SER A 1 97 ? 1.792 6.125 -2.226 1.00 64.19 97 SER A N 1
ATOM 736 C CA . SER A 1 97 ? 0.525 6.143 -2.972 1.00 64.19 97 SER A CA 1
ATOM 737 C C . SER A 1 97 ? -0.421 4.990 -2.615 1.00 64.19 97 SER A C 1
ATOM 739 O O . SER A 1 97 ? -1.623 5.081 -2.847 1.00 64.19 97 SER A O 1
ATOM 741 N N . SER A 1 98 ? 0.109 3.910 -2.036 1.00 56.53 98 SER A N 1
ATOM 742 C CA . SER A 1 98 ? -0.666 2.758 -1.560 1.00 56.53 98 SER A CA 1
ATOM 743 C C . SER A 1 98 ? -1.069 2.876 -0.084 1.00 56.53 98 SER A C 1
ATOM 745 O O . SER A 1 98 ? -1.497 1.888 0.505 1.00 56.53 98 SER A O 1
ATOM 747 N N . GLY A 1 99 ? -0.902 4.055 0.529 1.00 49.56 99 GLY A N 1
ATOM 748 C CA . GLY A 1 99 ? -1.175 4.299 1.950 1.00 49.56 99 GLY A CA 1
ATOM 749 C C . GLY A 1 99 ? -0.020 3.935 2.891 1.00 49.56 99 GLY A C 1
ATOM 750 O O . GLY A 1 99 ? -0.142 4.124 4.100 1.00 49.56 99 GLY A O 1
ATOM 751 N N . ASN A 1 100 ? 1.113 3.458 2.358 1.00 49.91 100 ASN A N 1
ATOM 752 C CA . ASN A 1 100 ? 2.304 3.126 3.139 1.00 49.91 100 ASN A CA 1
ATOM 753 C C . ASN A 1 100 ? 3.269 4.319 3.147 1.00 49.91 100 ASN A C 1
ATOM 755 O O . ASN A 1 100 ? 4.262 4.344 2.417 1.00 49.91 100 ASN A O 1
ATOM 759 N N . GLU A 1 101 ? 2.952 5.350 3.928 1.00 44.84 101 GLU A N 1
ATOM 760 C CA . GLU A 1 101 ? 3.832 6.510 4.044 1.00 44.84 101 GLU A CA 1
ATOM 761 C C . GLU A 1 101 ? 5.054 6.215 4.920 1.00 44.84 101 GLU A C 1
ATOM 763 O O . GLU A 1 101 ? 4.956 5.713 6.041 1.00 44.84 101 GLU A O 1
ATOM 768 N N . VAL A 1 102 ? 6.219 6.615 4.424 1.00 43.50 102 VAL A N 1
ATOM 769 C CA . VAL A 1 102 ? 7.484 6.529 5.150 1.00 43.50 102 VAL A CA 1
ATOM 770 C C . VAL A 1 102 ? 7.742 7.855 5.849 1.00 43.50 102 VAL A C 1
ATOM 772 O O . VAL A 1 102 ? 7.885 8.903 5.213 1.00 43.50 102 VAL A O 1
ATOM 775 N N . ALA A 1 103 ? 7.795 7.813 7.176 1.00 38.19 103 ALA A N 1
ATOM 776 C CA . ALA A 1 103 ? 8.031 8.985 8.001 1.00 38.19 103 ALA A CA 1
ATOM 777 C C . ALA A 1 103 ? 9.491 9.412 7.933 1.00 38.19 103 ALA A C 1
ATOM 779 O O . ALA A 1 103 ? 10.335 8.829 8.606 1.00 38.19 103 ALA A O 1
ATOM 780 N N . LEU A 1 104 ? 9.786 10.473 7.176 1.00 45.78 104 LEU A N 1
ATOM 781 C CA . LEU A 1 104 ? 11.014 11.235 7.368 1.00 45.78 104 LEU A CA 1
ATOM 782 C C . LEU A 1 104 ? 10.847 12.731 7.133 1.00 45.78 104 LEU A C 1
ATOM 784 O O . LEU A 1 104 ? 10.437 13.193 6.068 1.00 45.78 104 LEU A O 1
ATOM 788 N N . THR A 1 105 ? 11.349 13.495 8.097 1.00 43.62 105 THR A N 1
ATOM 789 C CA . THR A 1 105 ? 11.758 14.884 7.904 1.00 43.62 105 THR A CA 1
ATOM 790 C C . THR A 1 105 ? 13.085 14.885 7.140 1.00 43.62 105 THR A C 1
ATOM 792 O O . THR A 1 105 ? 14.154 14.672 7.713 1.00 43.62 105 THR A O 1
ATOM 795 N N . VAL A 1 106 ? 13.034 15.082 5.823 1.00 49.00 106 VAL A N 1
ATOM 796 C CA . VAL A 1 106 ? 14.240 15.183 4.986 1.00 49.00 106 VAL A CA 1
ATOM 797 C C . VAL A 1 106 ? 15.007 16.447 5.382 1.00 49.00 106 VAL A C 1
ATOM 799 O O . VAL A 1 106 ? 14.460 17.548 5.311 1.00 49.00 106 VAL A O 1
ATOM 802 N N . ASN A 1 107 ? 16.276 16.324 5.781 1.00 51.50 107 ASN A N 1
ATOM 803 C CA . ASN A 1 107 ? 17.121 17.507 5.937 1.00 51.50 107 ASN A CA 1
ATOM 804 C C . ASN A 1 107 ? 17.423 18.107 4.546 1.00 51.50 107 ASN A C 1
ATOM 806 O O . ASN A 1 107 ? 17.689 17.386 3.584 1.00 51.50 107 ASN A O 1
ATOM 810 N N . GLU A 1 108 ? 17.375 19.435 4.403 1.00 50.81 108 GLU A N 1
ATOM 811 C CA . GLU A 1 108 ? 17.601 20.074 3.094 1.00 50.81 108 GLU A CA 1
ATOM 812 C C . GLU A 1 108 ? 19.005 19.805 2.521 1.00 50.81 108 GLU A C 1
ATOM 814 O O . GLU A 1 108 ? 19.194 19.813 1.306 1.00 50.81 108 GLU A O 1
ATOM 819 N N . ALA A 1 109 ? 19.985 19.496 3.377 1.00 51.62 109 ALA A N 1
ATOM 820 C CA . ALA A 1 109 ? 21.357 19.205 2.972 1.00 51.62 109 ALA A CA 1
ATOM 821 C C . ALA A 1 109 ? 21.467 17.966 2.060 1.00 51.62 109 ALA A C 1
ATOM 823 O O . ALA A 1 109 ? 22.233 17.986 1.099 1.00 51.62 109 ALA A O 1
ATOM 824 N N . GLN A 1 110 ? 20.677 16.915 2.306 1.00 53.62 110 GLN A N 1
ATOM 825 C CA . GLN A 1 110 ? 20.670 15.698 1.482 1.00 53.62 110 GLN A CA 1
ATOM 826 C C . GLN A 1 110 ? 19.940 15.885 0.148 1.00 53.62 110 GLN A C 1
ATOM 828 O O . GLN A 1 110 ? 20.335 15.291 -0.856 1.00 53.62 110 GLN A O 1
ATOM 833 N N . LYS A 1 111 ? 18.920 16.752 0.104 1.00 53.00 111 LYS A N 1
ATOM 834 C CA . LYS A 1 111 ? 18.219 17.116 -1.139 1.00 53.00 111 LYS A CA 1
ATOM 835 C C . LYS A 1 111 ? 19.148 17.829 -2.132 1.00 53.00 111 LYS A C 1
ATOM 837 O O . LYS A 1 111 ? 18.989 17.668 -3.338 1.00 53.00 111 LYS A O 1
ATOM 842 N N . ASN A 1 112 ? 20.131 18.574 -1.623 1.00 57.16 112 ASN A N 1
ATOM 843 C CA . ASN A 1 112 ? 21.037 19.394 -2.429 1.00 57.16 112 ASN A CA 1
ATOM 844 C C . ASN A 1 112 ? 22.221 18.620 -3.044 1.00 57.16 112 ASN A C 1
ATOM 846 O O . ASN A 1 112 ? 22.885 19.160 -3.924 1.00 57.16 112 ASN A O 1
ATOM 850 N N . ALA A 1 113 ? 22.491 17.377 -2.622 1.00 75.69 113 ALA A N 1
ATOM 851 C CA . ALA A 1 113 ? 23.582 16.563 -3.178 1.00 75.69 113 ALA A CA 1
ATOM 852 C C . ALA A 1 113 ? 23.155 15.731 -4.401 1.00 75.69 113 ALA A C 1
ATOM 854 O O . ALA A 1 113 ? 23.936 15.553 -5.333 1.00 75.69 113 ALA A O 1
ATOM 855 N N . HIS A 1 114 ? 21.923 15.215 -4.397 1.00 89.00 114 HIS A N 1
ATOM 856 C CA . HIS A 1 114 ? 21.321 14.477 -5.507 1.00 89.00 114 HIS A CA 1
ATOM 857 C C . HIS A 1 114 ? 19.794 14.465 -5.341 1.00 89.00 114 HIS A C 1
ATOM 859 O O . HIS A 1 114 ? 19.295 14.292 -4.227 1.00 89.00 114 HIS A O 1
ATOM 865 N N . TRP A 1 115 ? 19.031 14.588 -6.431 1.00 89.62 115 TRP A N 1
ATOM 866 C CA . TRP A 1 115 ? 17.564 14.710 -6.376 1.00 89.62 115 TRP A CA 1
ATOM 867 C C . TRP A 1 115 ? 16.879 13.495 -5.723 1.00 89.62 115 TRP A C 1
ATOM 869 O O . TRP A 1 115 ? 15.844 13.635 -5.068 1.00 89.62 115 TRP A O 1
ATOM 879 N N . ALA A 1 116 ? 17.480 12.307 -5.854 1.00 90.88 116 ALA A N 1
ATOM 880 C CA . ALA A 1 116 ? 16.987 11.076 -5.238 1.00 90.88 116 ALA A CA 1
ATOM 881 C C . ALA A 1 116 ? 17.462 10.863 -3.786 1.00 90.88 116 ALA A C 1
ATOM 883 O O . ALA A 1 116 ? 17.052 9.893 -3.151 1.00 90.88 116 ALA A O 1
ATOM 884 N N . GLY A 1 117 ? 18.300 11.754 -3.238 1.00 88.88 117 GLY A N 1
ATOM 885 C CA . GLY A 1 117 ? 18.890 11.601 -1.902 1.00 88.88 117 GLY A CA 1
ATOM 886 C C . GLY A 1 117 ? 17.846 11.465 -0.793 1.00 88.88 117 GLY A C 1
ATOM 887 O O . GLY A 1 117 ? 18.030 10.685 0.134 1.00 88.88 117 GLY A O 1
ATOM 888 N N . LYS A 1 118 ? 16.688 12.128 -0.934 1.00 82.88 118 LYS A N 1
ATOM 889 C CA . LYS A 1 118 ? 15.569 11.971 0.008 1.00 82.88 118 LYS A CA 1
ATOM 890 C C . LYS A 1 118 ? 15.064 10.524 0.097 1.00 82.88 118 LYS A C 1
ATOM 892 O O . LYS A 1 118 ? 14.842 10.035 1.198 1.00 82.88 118 LYS A O 1
ATOM 897 N N . TYR A 1 119 ? 14.938 9.831 -1.039 1.00 87.00 119 TYR A N 1
ATOM 898 C CA . TYR A 1 119 ? 14.448 8.451 -1.082 1.00 87.00 119 TYR A CA 1
ATOM 899 C C . TYR A 1 119 ? 15.492 7.482 -0.538 1.00 87.00 119 TYR A C 1
ATOM 901 O O . TYR A 1 119 ? 15.136 6.504 0.108 1.00 87.00 119 TYR A O 1
ATOM 909 N N . TYR A 1 120 ? 16.781 7.779 -0.732 1.00 90.81 120 TYR A N 1
ATOM 910 C CA . TYR A 1 120 ? 17.838 7.037 -0.054 1.00 90.81 120 TYR A CA 1
ATOM 911 C C . TYR A 1 120 ? 17.688 7.148 1.464 1.00 90.81 120 TYR A C 1
ATOM 913 O O . TYR A 1 120 ? 17.718 6.132 2.148 1.00 90.81 120 TYR A O 1
ATOM 921 N N . THR A 1 121 ? 17.519 8.359 2.007 1.00 81.62 121 THR A N 1
ATOM 922 C CA . THR A 1 121 ? 17.395 8.537 3.462 1.00 81.62 121 THR A CA 1
ATOM 923 C C . THR A 1 121 ? 16.195 7.766 4.008 1.00 81.62 121 THR A C 1
ATOM 925 O O . THR A 1 121 ? 16.324 7.113 5.040 1.00 81.62 121 THR A O 1
ATOM 928 N N . MET A 1 122 ? 15.069 7.776 3.284 1.00 77.81 122 MET A N 1
ATOM 929 C CA . MET A 1 122 ? 13.874 6.972 3.591 1.00 77.81 122 MET A CA 1
ATOM 930 C C . MET A 1 122 ? 14.209 5.482 3.627 1.00 77.81 122 MET A C 1
ATOM 932 O O . MET A 1 122 ? 13.985 4.812 4.632 1.00 77.81 122 MET A O 1
ATOM 936 N N . ALA A 1 123 ? 14.862 4.986 2.580 1.00 84.94 123 ALA A N 1
ATOM 937 C CA . ALA A 1 123 ? 15.283 3.598 2.492 1.00 84.94 123 ALA A CA 1
ATOM 938 C C . ALA A 1 123 ? 16.287 3.194 3.584 1.00 84.94 123 ALA A C 1
ATOM 940 O O . ALA A 1 123 ? 16.240 2.073 4.083 1.00 84.94 123 ALA A O 1
ATOM 941 N N . ALA A 1 124 ? 17.168 4.100 3.996 1.00 82.62 124 ALA A N 1
ATOM 942 C CA . ALA A 1 124 ? 18.104 3.871 5.086 1.00 82.62 124 ALA A CA 1
ATOM 943 C C . ALA A 1 124 ? 17.400 3.768 6.447 1.00 82.62 124 ALA A C 1
ATOM 945 O O . ALA A 1 124 ? 17.735 2.889 7.238 1.00 82.62 124 ALA A O 1
ATOM 946 N N . ALA A 1 125 ? 16.441 4.657 6.719 1.00 74.81 125 ALA A N 1
ATOM 947 C CA . ALA A 1 125 ? 15.729 4.708 7.995 1.00 74.81 125 ALA A CA 1
ATOM 948 C C . ALA A 1 125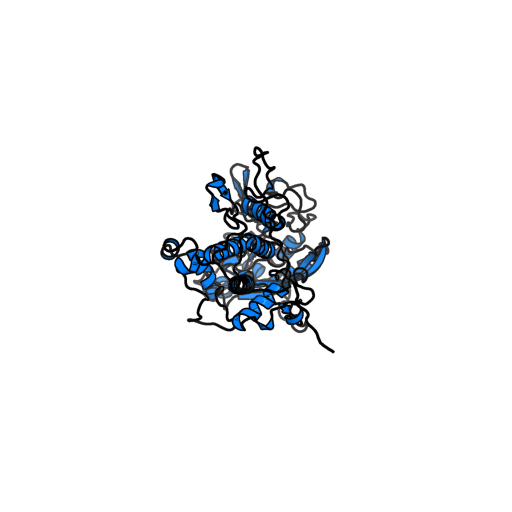 ? 14.878 3.454 8.244 1.00 74.81 125 ALA A C 1
ATOM 950 O O . ALA A 1 125 ? 14.848 2.953 9.367 1.00 74.81 125 ALA A O 1
ATOM 951 N N . ASP A 1 126 ? 14.272 2.909 7.186 1.00 73.50 126 ASP A N 1
ATOM 952 C CA . ASP A 1 126 ? 13.441 1.701 7.250 1.00 73.50 126 ASP A CA 1
ATOM 953 C C . ASP A 1 126 ? 14.204 0.418 6.894 1.00 73.50 126 ASP A C 1
ATOM 955 O O . ASP A 1 126 ? 13.601 -0.606 6.566 1.00 73.50 126 ASP A O 1
ATOM 959 N N . ASN A 1 127 ? 15.542 0.440 6.951 1.00 80.06 127 ASN A N 1
ATOM 960 C CA . ASN A 1 127 ? 16.387 -0.736 6.712 1.00 80.06 127 ASN A CA 1
ATOM 961 C C . ASN A 1 127 ? 16.165 -1.399 5.334 1.00 80.06 127 ASN A C 1
ATOM 963 O O . ASN A 1 127 ? 16.405 -2.592 5.158 1.00 80.06 127 ASN A O 1
ATOM 967 N N . VAL A 1 128 ? 15.721 -0.634 4.333 1.00 87.06 128 VAL A N 1
ATOM 968 C CA . VAL A 1 128 ? 15.419 -1.125 2.980 1.00 87.06 128 VAL A CA 1
ATOM 969 C C . VAL A 1 128 ? 16.685 -1.467 2.197 1.00 87.06 128 VAL A C 1
ATOM 971 O O . VAL A 1 128 ? 16.686 -2.392 1.388 1.00 87.06 128 VAL A O 1
ATOM 974 N N . LEU A 1 129 ? 17.788 -0.774 2.477 1.00 91.56 129 LEU A N 1
ATOM 975 C CA . LEU A 1 129 ? 19.065 -0.931 1.774 1.00 91.56 129 LEU A CA 1
ATOM 976 C C . LEU A 1 129 ? 19.998 -1.982 2.394 1.00 91.56 129 LEU A C 1
ATOM 978 O O . LEU A 1 129 ? 21.192 -1.985 2.100 1.00 91.56 129 LEU A O 1
ATOM 982 N N . ILE A 1 130 ? 19.478 -2.873 3.239 1.00 88.25 130 ILE A N 1
ATOM 983 C CA . ILE A 1 130 ? 20.250 -3.923 3.910 1.00 88.25 130 ILE A CA 1
ATOM 984 C C . ILE A 1 130 ? 19.993 -5.261 3.209 1.00 88.25 130 ILE A C 1
ATOM 986 O O . ILE A 1 130 ? 18.871 -5.762 3.208 1.00 88.25 130 ILE A O 1
ATOM 990 N N . ALA A 1 131 ? 21.037 -5.836 2.604 1.00 87.31 131 ALA A N 1
ATOM 991 C CA . ALA A 1 131 ? 20.935 -7.129 1.922 1.00 87.31 131 ALA A CA 1
ATOM 992 C C . ALA A 1 131 ? 20.871 -8.307 2.900 1.00 87.31 131 ALA A C 1
ATOM 994 O O . ALA A 1 131 ? 20.117 -9.241 2.673 1.00 87.31 131 ALA A O 1
ATOM 995 N N . ASP A 1 132 ? 21.642 -8.259 3.989 1.00 78.69 132 ASP A N 1
ATOM 996 C CA . ASP A 1 132 ? 21.656 -9.326 4.988 1.00 78.69 132 ASP A CA 1
ATOM 997 C C . ASP A 1 132 ? 20.403 -9.243 5.885 1.00 78.69 132 ASP A C 1
ATOM 999 O O . ASP A 1 132 ? 20.300 -8.320 6.700 1.00 78.69 132 ASP A O 1
ATOM 1003 N N . PRO A 1 133 ? 19.453 -10.194 5.785 1.00 65.06 133 PRO A N 1
ATOM 1004 C CA . PRO A 1 133 ? 18.204 -10.143 6.539 1.00 65.06 133 PRO A CA 1
ATOM 1005 C C . PRO A 1 133 ? 18.390 -10.326 8.054 1.00 65.06 133 PRO A C 1
ATOM 1007 O O . PRO A 1 133 ? 17.433 -10.081 8.799 1.00 65.06 133 PRO A O 1
ATOM 1010 N N . TYR A 1 134 ? 19.578 -10.751 8.504 1.00 63.69 134 TYR A N 1
ATOM 1011 C CA . TYR A 1 134 ? 19.930 -10.964 9.911 1.00 63.69 134 TYR A CA 1
ATOM 1012 C C . TYR A 1 134 ? 20.712 -9.795 10.526 1.00 63.69 134 TYR A C 1
ATOM 1014 O O . TYR A 1 134 ? 20.895 -9.746 11.746 1.00 63.69 134 TYR A O 1
ATOM 1022 N N . ALA A 1 135 ? 21.157 -8.836 9.713 1.00 67.12 135 ALA A N 1
ATOM 1023 C CA . ALA A 1 135 ? 21.903 -7.687 10.197 1.00 67.12 135 ALA A CA 1
ATOM 1024 C C . ALA A 1 135 ? 20.980 -6.691 10.927 1.00 67.12 135 ALA A C 1
ATOM 1026 O O . ALA A 1 135 ? 19.981 -6.219 10.387 1.00 67.12 135 ALA A O 1
ATOM 1027 N N . SER A 1 136 ? 21.320 -6.354 12.175 1.00 54.53 136 SER A N 1
ATOM 1028 C CA . SER A 1 136 ? 20.590 -5.384 13.003 1.00 54.53 136 SER A CA 1
ATOM 1029 C C . SER A 1 136 ? 21.544 -4.551 13.870 1.00 54.53 136 SER A C 1
ATOM 1031 O O . SER A 1 136 ? 22.657 -4.977 14.177 1.00 54.53 136 SER A O 1
ATOM 1033 N N . GLY A 1 137 ? 21.108 -3.352 14.273 1.00 53.12 137 GLY A N 1
ATOM 1034 C CA . GLY A 1 137 ? 21.855 -2.460 15.170 1.00 53.12 137 GLY A CA 1
ATOM 1035 C C . GLY A 1 137 ? 22.629 -1.338 14.467 1.00 53.12 137 GLY A C 1
ATOM 1036 O O . GLY A 1 137 ? 22.623 -1.200 13.245 1.00 53.12 137 GLY A O 1
ATOM 1037 N N . SER A 1 138 ? 23.279 -0.478 15.255 1.00 48.97 138 SER A N 1
ATOM 1038 C CA . SER A 1 138 ? 24.052 0.652 14.729 1.00 48.97 138 SER A CA 1
ATOM 1039 C C . SER A 1 138 ? 25.331 0.153 14.049 1.00 48.97 138 SER A C 1
ATOM 1041 O O . SER A 1 138 ? 26.196 -0.398 14.727 1.00 48.97 138 SER A O 1
ATOM 1043 N N . GLY A 1 139 ? 25.463 0.363 12.736 1.00 61.41 139 GLY A N 1
ATOM 1044 C CA . GLY A 1 139 ? 26.656 -0.017 11.963 1.00 61.41 139 GLY A CA 1
ATOM 1045 C C . GLY A 1 139 ? 26.408 -1.029 10.844 1.00 61.41 139 GLY A C 1
ATOM 1046 O O . GLY A 1 139 ? 27.366 -1.443 10.194 1.00 61.41 139 GLY A O 1
ATOM 1047 N N . VAL A 1 140 ? 25.152 -1.417 10.593 1.00 70.06 140 VAL A N 1
ATOM 1048 C CA . VAL A 1 140 ? 24.820 -2.252 9.434 1.00 70.06 140 VAL A CA 1
ATOM 1049 C C . VAL A 1 140 ? 25.112 -1.491 8.139 1.00 70.06 140 VAL A C 1
ATOM 1051 O O . VAL A 1 140 ? 24.670 -0.356 7.948 1.00 70.06 140 VAL A O 1
ATOM 1054 N N . GLN A 1 141 ? 25.882 -2.123 7.253 1.00 83.69 141 GLN A N 1
ATOM 1055 C CA . GLN A 1 141 ? 26.287 -1.536 5.984 1.00 83.69 141 GLN A CA 1
ATOM 1056 C C . GLN A 1 141 ? 25.141 -1.598 4.967 1.00 83.69 141 GLN A C 1
ATOM 1058 O O . GLN A 1 141 ? 24.583 -2.662 4.698 1.00 83.69 141 GLN A O 1
ATOM 1063 N N . GLN A 1 142 ? 24.822 -0.450 4.371 1.00 89.31 142 GLN A N 1
ATOM 1064 C CA . GLN A 1 142 ? 23.894 -0.367 3.245 1.00 89.31 142 GLN A CA 1
ATOM 1065 C C . GLN A 1 142 ? 24.552 -0.887 1.959 1.00 89.31 142 GLN A C 1
ATOM 1067 O O . GLN A 1 142 ? 25.770 -0.802 1.807 1.00 89.31 142 GLN A O 1
ATOM 1072 N N . MET A 1 143 ? 23.761 -1.406 1.014 1.00 93.31 143 MET A N 1
ATOM 1073 C CA . MET A 1 143 ? 24.268 -1.956 -0.256 1.00 93.31 143 MET A CA 1
ATOM 1074 C C . MET A 1 143 ? 25.102 -0.956 -1.073 1.00 93.31 143 MET A C 1
ATOM 1076 O O . MET A 1 143 ? 25.995 -1.363 -1.814 1.00 93.31 143 MET A O 1
ATOM 1080 N N . PHE A 1 144 ? 24.807 0.336 -0.945 1.00 94.06 144 PHE A N 1
ATOM 1081 C CA . PHE A 1 144 ? 25.514 1.441 -1.588 1.00 94.06 144 PHE A CA 1
ATOM 1082 C C . PHE A 1 144 ? 25.383 2.708 -0.736 1.00 94.06 144 PHE A C 1
ATOM 1084 O O . PHE A 1 144 ? 24.531 2.770 0.146 1.00 94.06 144 PHE A O 1
ATOM 1091 N N . GLU A 1 145 ? 26.231 3.706 -0.985 1.00 91.38 145 GLU A N 1
ATOM 1092 C CA . GLU A 1 145 ? 26.258 4.969 -0.237 1.00 91.38 145 GLU A CA 1
ATOM 1093 C C . GLU A 1 145 ? 25.308 6.030 -0.821 1.00 91.38 145 GLU A C 1
ATOM 1095 O O . GLU A 1 145 ? 24.959 6.001 -2.002 1.00 91.38 145 GLU A O 1
ATOM 1100 N N . CYS A 1 146 ? 24.951 7.036 -0.014 1.00 90.38 146 CYS A N 1
ATOM 1101 C CA . CYS A 1 146 ? 24.175 8.199 -0.458 1.00 90.38 146 CYS A CA 1
ATOM 1102 C C . CYS A 1 146 ? 25.053 9.238 -1.177 1.00 90.38 146 CYS A C 1
ATOM 1104 O O . CYS A 1 146 ? 25.247 10.350 -0.680 1.00 90.38 146 CYS A O 1
ATOM 1106 N N . THR A 1 147 ? 25.588 8.898 -2.348 1.00 91.56 147 THR A N 1
ATOM 1107 C CA . THR A 1 147 ? 26.329 9.843 -3.202 1.00 91.56 147 THR A CA 1
ATOM 1108 C C . THR A 1 147 ? 25.687 9.938 -4.582 1.00 91.56 147 THR A C 1
ATOM 1110 O O . THR A 1 147 ? 25.064 8.982 -5.040 1.00 91.56 147 THR A O 1
ATOM 1113 N N . ALA A 1 148 ? 25.844 11.074 -5.271 1.00 92.06 148 ALA A N 1
ATOM 1114 C CA . ALA A 1 148 ? 25.351 11.223 -6.645 1.00 92.06 148 ALA A CA 1
ATOM 1115 C C . ALA A 1 148 ? 25.916 10.124 -7.564 1.00 92.06 148 ALA A C 1
ATOM 1117 O O . ALA A 1 148 ? 25.168 9.445 -8.256 1.00 92.06 148 ALA A O 1
ATOM 1118 N N . ALA A 1 149 ? 27.223 9.856 -7.459 1.00 95.12 149 ALA A N 1
ATOM 1119 C CA . ALA A 1 149 ? 27.895 8.825 -8.245 1.00 95.12 149 ALA A CA 1
ATOM 1120 C C . ALA A 1 149 ? 27.342 7.410 -8.009 1.00 95.12 149 ALA A C 1
ATOM 1122 O O . ALA A 1 149 ? 27.318 6.615 -8.943 1.00 95.12 149 ALA A O 1
ATOM 1123 N N . GLU A 1 150 ? 26.912 7.067 -6.789 1.00 96.00 150 GLU A N 1
ATOM 1124 C CA . GLU A 1 150 ? 26.273 5.771 -6.531 1.00 96.00 150 GLU A CA 1
ATOM 1125 C C . GLU A 1 150 ? 24.805 5.747 -6.966 1.00 96.00 150 GLU A C 1
ATOM 1127 O O . GLU A 1 150 ? 24.354 4.720 -7.473 1.00 96.00 150 GLU A O 1
ATOM 1132 N N . LEU A 1 151 ? 24.066 6.846 -6.786 1.00 96.31 151 LEU A N 1
ATOM 1133 C CA . LEU A 1 151 ? 22.643 6.937 -7.129 1.00 96.31 151 LEU A CA 1
ATOM 1134 C C . LEU A 1 151 ? 22.386 6.990 -8.643 1.00 96.31 151 LEU A C 1
ATOM 1136 O O . LEU A 1 151 ? 21.326 6.537 -9.075 1.00 96.31 151 LEU A O 1
ATOM 1140 N N . ASP A 1 152 ? 23.346 7.474 -9.433 1.00 96.62 152 ASP A N 1
ATOM 1141 C CA . ASP A 1 152 ? 23.277 7.526 -10.901 1.00 96.62 152 ASP A CA 1
ATOM 1142 C C . ASP A 1 152 ? 23.703 6.219 -11.590 1.00 96.62 152 ASP A C 1
ATOM 1144 O O . ASP A 1 152 ? 23.522 6.065 -12.799 1.00 96.62 152 ASP A O 1
ATOM 1148 N N . LYS A 1 153 ? 24.236 5.237 -10.851 1.00 98.12 153 LYS A N 1
ATOM 1149 C CA . LYS A 1 153 ? 24.552 3.924 -11.430 1.00 98.12 153 LYS A CA 1
ATOM 1150 C C . LYS A 1 153 ? 23.275 3.149 -11.763 1.00 98.12 153 LYS A C 1
ATOM 1152 O O . LYS A 1 153 ? 22.328 3.184 -10.968 1.00 98.12 153 LYS A O 1
ATOM 1157 N N . PRO A 1 154 ? 23.264 2.389 -12.874 1.00 98.50 154 PRO A N 1
ATOM 1158 C CA . PRO A 1 154 ? 22.249 1.377 -13.135 1.00 98.50 154 PRO A CA 1
ATOM 1159 C C . PRO A 1 154 ? 22.070 0.426 -11.949 1.00 98.50 154 PRO A C 1
ATOM 1161 O O . PRO A 1 154 ? 23.054 -0.001 -11.340 1.00 98.50 154 PRO A O 1
ATOM 1164 N N . ILE A 1 155 ? 20.822 0.093 -11.627 1.00 98.44 155 ILE A N 1
ATOM 1165 C CA . ILE A 1 155 ? 20.495 -0.844 -10.552 1.00 98.44 155 ILE A CA 1
ATOM 1166 C C . ILE A 1 155 ? 20.608 -2.294 -11.033 1.00 98.44 155 ILE A C 1
ATOM 1168 O O . ILE A 1 155 ? 20.128 -2.643 -12.116 1.00 98.44 155 ILE A O 1
ATOM 1172 N N . PHE A 1 156 ? 21.207 -3.151 -10.206 1.00 97.00 156 PHE A N 1
ATOM 1173 C CA . PHE A 1 156 ? 21.220 -4.596 -10.442 1.00 97.00 156 PHE A CA 1
ATOM 1174 C C . PHE A 1 156 ? 19.897 -5.249 -10.038 1.00 97.00 156 PHE A C 1
ATOM 1176 O O . PHE A 1 156 ? 19.247 -4.832 -9.075 1.00 97.00 156 PHE A O 1
ATOM 1183 N N . ARG A 1 157 ? 19.533 -6.354 -10.692 1.00 98.00 157 ARG A N 1
ATOM 1184 C CA . ARG A 1 157 ? 18.344 -7.136 -10.316 1.00 98.00 157 ARG A CA 1
ATOM 1185 C C . ARG A 1 157 ? 18.407 -7.669 -8.874 1.00 98.00 157 ARG A C 1
ATOM 1187 O O . ARG A 1 157 ? 17.374 -7.690 -8.208 1.00 98.00 157 ARG A O 1
ATOM 1194 N N . TYR A 1 158 ? 19.590 -7.994 -8.339 1.00 97.94 158 TYR A N 1
ATOM 1195 C CA . TYR A 1 158 ? 19.759 -8.317 -6.911 1.00 97.94 158 TYR A CA 1
ATOM 1196 C C . TYR A 1 158 ? 19.427 -7.144 -5.983 1.00 97.94 158 TYR A C 1
ATOM 1198 O O . TYR A 1 158 ? 18.724 -7.324 -4.991 1.00 97.94 158 TYR A O 1
ATOM 1206 N N . GLU A 1 159 ? 19.901 -5.940 -6.308 1.00 98.06 159 GLU A N 1
ATOM 1207 C CA . GLU A 1 159 ? 19.619 -4.738 -5.513 1.00 98.06 159 GLU A CA 1
ATOM 1208 C C . GLU A 1 159 ? 18.124 -4.408 -5.543 1.00 98.06 159 GLU A C 1
ATOM 1210 O O . GLU A 1 159 ? 17.529 -4.132 -4.503 1.00 98.06 159 GLU A O 1
ATOM 1215 N N . MET A 1 160 ? 17.502 -4.512 -6.723 1.00 98.06 160 MET A N 1
ATOM 1216 C CA . MET A 1 160 ? 16.057 -4.378 -6.898 1.00 98.06 160 MET A CA 1
ATOM 1217 C C . MET A 1 160 ? 15.288 -5.372 -6.016 1.00 98.06 160 MET A C 1
ATOM 1219 O O . MET A 1 160 ? 14.349 -4.964 -5.337 1.00 98.06 160 MET A O 1
ATOM 1223 N N . ALA A 1 161 ? 15.679 -6.652 -5.997 1.00 97.69 161 ALA A N 1
ATOM 1224 C CA . ALA A 1 161 ? 15.006 -7.672 -5.192 1.00 97.69 161 ALA A CA 1
ATOM 1225 C C . ALA A 1 161 ? 15.094 -7.382 -3.690 1.00 97.69 161 ALA A C 1
ATOM 1227 O O . ALA A 1 161 ? 14.084 -7.481 -2.997 1.00 97.69 161 ALA A O 1
ATOM 1228 N N . VAL A 1 162 ? 16.268 -6.977 -3.193 1.00 96.62 162 VAL A N 1
ATOM 1229 C CA . VAL A 1 162 ? 16.449 -6.591 -1.783 1.00 96.62 162 VAL A CA 1
ATOM 1230 C C . VAL A 1 162 ? 15.579 -5.392 -1.429 1.00 96.62 162 VAL A C 1
ATOM 1232 O O . VAL A 1 162 ? 14.845 -5.446 -0.443 1.00 96.62 162 VAL A O 1
ATOM 1235 N N . ILE A 1 163 ? 15.621 -4.332 -2.244 1.00 96.31 163 ILE A N 1
ATOM 1236 C CA . ILE A 1 163 ? 14.819 -3.128 -2.008 1.00 96.31 163 ILE A CA 1
ATOM 1237 C C . ILE A 1 163 ? 13.336 -3.489 -1.992 1.00 96.31 163 ILE A C 1
ATOM 1239 O O . ILE A 1 163 ? 12.644 -3.162 -1.034 1.00 96.31 163 ILE A O 1
ATOM 1243 N N . LEU A 1 164 ? 12.848 -4.203 -3.009 1.00 93.25 164 LEU A N 1
ATOM 1244 C CA . LEU A 1 164 ? 11.439 -4.572 -3.108 1.00 93.25 164 LEU A CA 1
ATOM 1245 C C . LEU A 1 164 ? 10.997 -5.447 -1.929 1.00 93.25 164 LEU A C 1
ATOM 1247 O O . LEU A 1 164 ? 9.962 -5.174 -1.323 1.00 93.25 164 LEU A O 1
ATOM 1251 N N . ASN A 1 165 ? 11.804 -6.443 -1.554 1.00 90.44 165 ASN A N 1
ATOM 1252 C CA . ASN A 1 165 ? 11.538 -7.299 -0.403 1.00 90.44 165 ASN A CA 1
ATOM 1253 C C . ASN A 1 165 ? 11.452 -6.506 0.895 1.00 90.44 165 ASN A C 1
ATOM 1255 O O . ASN A 1 165 ? 10.528 -6.702 1.681 1.00 90.44 165 ASN A O 1
ATOM 1259 N N . ASN A 1 166 ? 12.395 -5.598 1.119 1.00 86.50 166 ASN A N 1
ATOM 1260 C CA . ASN A 1 166 ? 12.438 -4.850 2.360 1.00 86.50 166 ASN A CA 1
ATOM 1261 C C . ASN A 1 166 ? 11.376 -3.746 2.405 1.00 86.50 166 ASN A C 1
ATOM 1263 O O . ASN A 1 166 ? 10.851 -3.488 3.481 1.00 86.50 166 ASN A O 1
ATOM 1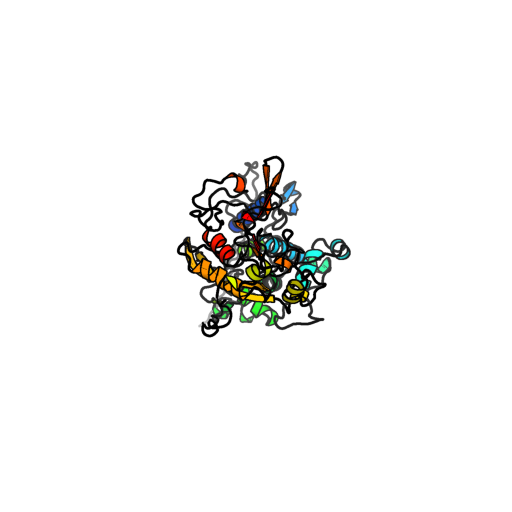267 N N . VAL A 1 167 ? 10.977 -3.156 1.270 1.00 84.12 167 VAL A N 1
ATOM 1268 C CA . VAL A 1 167 ? 9.766 -2.317 1.215 1.00 84.12 167 VAL A CA 1
ATOM 1269 C C . VAL A 1 167 ? 8.544 -3.159 1.577 1.00 84.12 167 VAL A C 1
ATOM 1271 O O . VAL A 1 167 ? 7.771 -2.762 2.445 1.00 84.12 167 VAL A O 1
ATOM 1274 N N . CYS A 1 168 ? 8.393 -4.351 0.990 1.00 79.12 168 CYS A N 1
ATOM 1275 C CA . CYS A 1 168 ? 7.286 -5.246 1.325 1.00 79.12 168 CYS A CA 1
ATOM 1276 C C . CYS A 1 168 ? 7.277 -5.608 2.816 1.00 79.12 168 CYS A C 1
ATOM 1278 O O . CYS A 1 168 ? 6.219 -5.599 3.429 1.00 79.12 168 CYS A O 1
ATOM 1280 N N . ARG A 1 169 ? 8.439 -5.903 3.407 1.00 75.75 169 ARG A N 1
ATOM 1281 C CA . ARG A 1 169 ? 8.578 -6.369 4.794 1.00 75.75 169 ARG A CA 1
ATOM 1282 C C . ARG A 1 169 ? 8.483 -5.252 5.833 1.00 75.75 169 ARG A C 1
ATOM 1284 O O . ARG A 1 169 ? 7.794 -5.427 6.828 1.00 75.75 169 ARG A O 1
ATOM 1291 N N . ASN A 1 170 ? 9.216 -4.159 5.642 1.00 70.44 170 ASN A N 1
ATOM 1292 C CA . ASN A 1 170 ? 9.451 -3.151 6.681 1.00 70.44 170 ASN A CA 1
ATOM 1293 C C . ASN A 1 170 ? 8.496 -1.960 6.571 1.00 70.44 170 ASN A C 1
ATOM 1295 O O . ASN A 1 170 ? 8.279 -1.273 7.563 1.00 70.44 170 ASN A O 1
ATOM 1299 N N . ILE A 1 171 ? 7.958 -1.710 5.373 1.00 69.56 171 ILE A N 1
ATOM 1300 C CA . ILE A 1 171 ? 7.074 -0.572 5.101 1.00 69.56 171 ILE A CA 1
ATOM 1301 C C . ILE A 1 171 ? 5.646 -1.070 4.881 1.00 69.56 171 ILE A C 1
ATOM 1303 O O . ILE A 1 171 ? 4.742 -0.685 5.611 1.00 69.56 171 ILE A O 1
ATOM 1307 N N . ALA A 1 172 ? 5.444 -1.982 3.927 1.00 65.44 172 ALA A N 1
ATOM 1308 C CA . ALA A 1 172 ? 4.121 -2.530 3.618 1.00 65.44 172 ALA A CA 1
ATOM 1309 C C . ALA A 1 172 ? 3.710 -3.707 4.524 1.00 65.44 172 ALA A C 1
ATOM 1311 O O . ALA A 1 172 ? 2.624 -4.257 4.355 1.00 65.44 172 ALA A O 1
ATOM 1312 N N . MET A 1 173 ? 4.581 -4.120 5.456 1.00 61.19 173 MET A N 1
ATOM 1313 C CA . MET A 1 173 ? 4.330 -5.154 6.472 1.00 61.19 173 MET A CA 1
ATOM 1314 C C . MET A 1 173 ? 3.742 -6.471 5.925 1.00 61.19 173 MET A C 1
ATOM 1316 O O . MET A 1 173 ? 2.998 -7.181 6.603 1.00 61.19 173 MET A O 1
ATOM 1320 N N . GLN A 1 174 ? 4.088 -6.831 4.689 1.00 69.12 174 GLN A N 1
ATOM 1321 C CA . GLN A 1 174 ? 3.631 -8.055 4.049 1.00 69.12 174 GLN A CA 1
ATOM 1322 C C . GLN A 1 174 ? 4.204 -9.291 4.750 1.00 69.12 174 GLN A C 1
ATOM 1324 O O . GLN A 1 174 ? 5.395 -9.369 5.061 1.00 69.12 174 GLN A O 1
ATOM 1329 N N . LYS A 1 175 ? 3.361 -10.318 4.911 1.00 68.50 175 LYS A N 1
ATOM 1330 C CA . LYS A 1 175 ? 3.755 -11.629 5.449 1.00 68.50 175 LYS A CA 1
ATOM 1331 C C . LYS A 1 175 ? 4.874 -12.259 4.623 1.00 68.50 175 LYS A C 1
ATOM 1333 O O . LYS A 1 175 ? 4.854 -12.171 3.394 1.00 68.50 175 LYS A O 1
ATOM 1338 N N . THR A 1 176 ? 5.798 -12.955 5.275 1.00 76.44 176 THR A N 1
ATOM 1339 C CA . THR A 1 176 ? 6.766 -13.799 4.570 1.00 76.44 176 THR A CA 1
ATOM 1340 C C . THR A 1 176 ? 6.094 -15.032 3.979 1.00 76.44 176 THR A C 1
ATOM 1342 O O . THR A 1 176 ? 5.100 -15.543 4.505 1.00 76.44 176 THR A O 1
ATOM 1345 N N . VAL A 1 177 ? 6.646 -15.508 2.871 1.00 80.62 177 VAL A N 1
ATOM 1346 C CA . VAL A 1 177 ? 6.206 -16.722 2.183 1.00 80.62 177 VAL A CA 1
ATOM 1347 C C . VAL A 1 177 ? 7.217 -17.838 2.419 1.00 80.62 177 VAL A C 1
ATOM 1349 O O . VAL A 1 177 ? 8.420 -17.594 2.475 1.00 80.62 177 VAL A O 1
ATOM 1352 N N . ASN A 1 178 ? 6.726 -19.056 2.574 1.00 84.25 178 ASN A N 1
ATOM 1353 C CA . ASN A 1 178 ? 7.511 -20.268 2.441 1.00 84.25 178 ASN A CA 1
ATOM 1354 C C . ASN A 1 178 ? 7.525 -20.631 0.961 1.00 84.25 178 ASN A C 1
ATOM 1356 O O . ASN A 1 178 ? 6.475 -20.620 0.323 1.00 84.25 178 ASN A O 1
ATOM 1360 N N . VAL A 1 179 ? 8.698 -20.946 0.434 1.00 89.69 179 VAL A N 1
ATOM 1361 C CA . VAL A 1 179 ? 8.860 -21.430 -0.935 1.00 89.69 179 VAL A CA 1
ATOM 1362 C C . VAL A 1 179 ? 9.256 -22.899 -0.909 1.00 89.69 179 VAL A C 1
ATOM 1364 O O . VAL A 1 179 ? 10.064 -23.304 -0.074 1.00 89.69 179 VAL A O 1
ATOM 1367 N N . ASP A 1 180 ? 8.661 -23.694 -1.790 1.00 91.12 180 ASP A N 1
ATOM 1368 C CA . ASP A 1 180 ? 8.974 -25.109 -1.966 1.00 91.12 180 ASP A CA 1
ATOM 1369 C C . ASP A 1 180 ? 9.911 -25.288 -3.166 1.00 91.12 180 ASP A C 1
ATOM 1371 O O . ASP A 1 180 ? 9.664 -24.732 -4.234 1.00 91.12 180 ASP A O 1
ATOM 1375 N N . ALA A 1 181 ? 11.003 -26.029 -2.963 1.00 93.62 181 ALA A N 1
ATOM 1376 C CA . ALA A 1 181 ? 12.013 -26.360 -3.976 1.00 93.62 181 ALA A CA 1
ATOM 1377 C C . ALA A 1 181 ? 12.340 -25.222 -4.985 1.00 93.62 181 ALA A C 1
ATOM 1379 O O . ALA A 1 181 ? 12.223 -25.430 -6.203 1.00 93.62 181 ALA A O 1
ATOM 1380 N N . PRO A 1 182 ? 12.747 -24.015 -4.528 1.00 94.62 182 PRO A N 1
ATOM 1381 C CA . PRO A 1 182 ? 12.981 -22.850 -5.394 1.00 94.62 182 PRO A CA 1
ATOM 1382 C C . PRO A 1 182 ? 13.986 -23.111 -6.529 1.00 94.62 182 PRO A C 1
ATOM 1384 O O . PRO A 1 182 ? 13.881 -22.513 -7.601 1.00 94.62 182 PRO A O 1
ATOM 1387 N N . GLU A 1 183 ? 14.919 -24.049 -6.351 1.00 95.88 183 GLU A N 1
ATOM 1388 C CA . GLU A 1 183 ? 15.875 -24.492 -7.368 1.00 95.88 183 GLU A CA 1
ATOM 1389 C C . GLU A 1 183 ? 15.234 -25.131 -8.608 1.00 95.88 183 GLU A C 1
ATOM 1391 O O . GLU A 1 183 ? 15.878 -25.234 -9.651 1.00 95.88 183 GLU A O 1
ATOM 1396 N N . THR A 1 184 ? 13.975 -25.562 -8.513 1.00 95.06 184 THR A N 1
ATOM 1397 C CA . THR A 1 184 ? 13.211 -26.104 -9.647 1.00 95.06 184 THR A CA 1
ATOM 1398 C C . THR A 1 184 ? 12.463 -25.022 -10.428 1.00 95.06 184 THR A C 1
ATOM 1400 O O . THR A 1 184 ? 12.026 -25.267 -11.553 1.00 95.06 184 THR A O 1
ATOM 1403 N N . HIS A 1 185 ? 12.359 -23.819 -9.858 1.00 93.81 185 HIS A N 1
ATOM 1404 C CA . HIS A 1 185 ? 11.602 -22.692 -10.402 1.00 93.81 185 HIS A CA 1
ATOM 1405 C C . HIS A 1 185 ? 12.490 -21.525 -10.851 1.00 93.81 185 HIS A C 1
ATOM 1407 O O . HIS A 1 185 ? 12.025 -20.642 -11.573 1.00 93.81 185 HIS A O 1
ATOM 1413 N N . ILE A 1 186 ? 13.762 -21.519 -10.443 1.00 97.25 186 ILE A N 1
ATOM 1414 C CA . ILE A 1 186 ? 14.753 -20.499 -10.789 1.00 97.25 186 ILE A CA 1
ATOM 1415 C C . ILE A 1 186 ? 15.985 -21.210 -11.360 1.00 97.25 186 ILE A C 1
ATOM 1417 O O . ILE A 1 186 ? 16.738 -21.864 -10.641 1.00 97.25 186 ILE A O 1
ATOM 1421 N N . THR A 1 187 ? 16.204 -21.084 -12.667 1.00 97.81 187 THR A N 1
ATOM 1422 C CA . THR A 1 187 ? 17.218 -21.858 -13.405 1.00 97.81 187 THR A CA 1
ATOM 1423 C C . THR A 1 187 ? 18.643 -21.640 -12.881 1.00 97.81 187 THR A C 1
ATOM 1425 O O . THR A 1 187 ? 19.441 -22.575 -12.811 1.00 97.81 187 THR A O 1
ATOM 1428 N N . ASP A 1 188 ? 18.974 -20.412 -12.490 1.00 97.88 188 ASP A N 1
ATOM 1429 C CA . ASP A 1 188 ? 20.277 -20.007 -11.957 1.00 97.88 188 ASP A CA 1
ATOM 1430 C C . ASP A 1 188 ? 20.298 -19.934 -10.419 1.00 97.88 188 ASP A C 1
ATOM 1432 O O . ASP A 1 188 ? 21.189 -19.305 -9.848 1.00 97.88 188 ASP A O 1
ATOM 1436 N N . TYR A 1 189 ? 19.363 -20.605 -9.732 1.00 98.12 189 TYR A N 1
ATOM 1437 C CA . TYR A 1 189 ? 19.212 -20.532 -8.272 1.00 98.12 189 TYR A CA 1
ATOM 1438 C C . TYR A 1 189 ? 20.517 -20.785 -7.509 1.00 98.12 189 TYR A C 1
ATOM 1440 O O . TYR A 1 189 ? 20.890 -20.027 -6.617 1.00 98.12 189 TYR A O 1
ATOM 1448 N N . ALA A 1 190 ? 21.267 -21.817 -7.906 1.00 97.56 190 ALA A N 1
ATOM 1449 C CA . ALA A 1 190 ? 22.531 -22.185 -7.266 1.00 97.56 190 ALA A CA 1
ATOM 1450 C C . ALA A 1 190 ? 23.637 -21.117 -7.407 1.00 97.56 190 ALA A C 1
ATOM 1452 O O . ALA A 1 190 ? 24.638 -21.176 -6.693 1.00 97.56 190 ALA A O 1
ATOM 1453 N N . ALA A 1 191 ? 23.484 -20.161 -8.329 1.00 97.38 191 ALA A N 1
ATOM 1454 C CA . ALA A 1 191 ? 24.409 -19.049 -8.526 1.00 97.38 191 ALA A CA 1
ATOM 1455 C C . ALA A 1 191 ? 24.027 -17.798 -7.713 1.00 97.38 191 ALA A C 1
ATOM 1457 O O . ALA A 1 191 ? 24.775 -16.814 -7.735 1.00 97.38 191 ALA A O 1
ATOM 1458 N N . ILE A 1 192 ? 22.894 -17.814 -6.999 1.00 97.31 192 ILE A N 1
ATOM 1459 C CA . ILE A 1 192 ? 22.450 -16.690 -6.175 1.00 97.31 192 ILE A CA 1
ATOM 1460 C C . ILE A 1 192 ? 23.351 -16.563 -4.940 1.00 97.31 192 ILE A C 1
ATOM 1462 O O . ILE A 1 192 ? 23.428 -17.492 -4.135 1.00 97.31 192 ILE A O 1
ATOM 1466 N N . PRO A 1 193 ? 24.030 -15.415 -4.735 1.00 95.31 193 PRO A N 1
ATOM 1467 C CA . PRO A 1 193 ? 24.788 -15.177 -3.515 1.00 95.31 193 PRO A CA 1
ATOM 1468 C C . PRO A 1 193 ? 23.884 -15.242 -2.281 1.00 95.31 193 PRO A C 1
ATOM 1470 O O . PRO A 1 193 ? 22.810 -14.645 -2.280 1.00 95.31 193 PRO A O 1
ATOM 1473 N N . GLU A 1 194 ? 24.361 -15.879 -1.210 1.00 91.56 194 GLU A N 1
ATOM 1474 C CA . GLU A 1 194 ? 23.612 -16.139 0.033 1.00 91.56 194 GLU A CA 1
ATOM 1475 C C . GLU A 1 194 ? 22.822 -14.921 0.544 1.00 91.56 194 GLU A C 1
ATOM 1477 O O . GLU A 1 194 ? 21.627 -15.013 0.811 1.00 91.56 194 GLU A O 1
ATOM 1482 N N . ARG A 1 195 ? 23.456 -13.742 0.567 1.00 89.75 195 ARG A N 1
ATOM 1483 C CA . ARG A 1 195 ? 22.841 -12.479 1.017 1.00 89.75 195 ARG A CA 1
ATOM 1484 C C . ARG A 1 195 ? 21.641 -12.000 0.189 1.00 89.75 195 ARG A C 1
ATOM 1486 O O . ARG A 1 195 ? 20.996 -11.037 0.572 1.00 89.75 195 ARG A O 1
ATOM 1493 N N . PHE A 1 196 ? 21.388 -12.584 -0.978 1.00 95.12 196 PHE A N 1
ATOM 1494 C CA . PHE A 1 196 ? 20.266 -12.223 -1.844 1.00 95.12 196 PHE A CA 1
ATOM 1495 C C . PHE A 1 196 ? 19.199 -13.312 -1.913 1.00 95.12 196 PHE A C 1
ATOM 1497 O O . PHE A 1 196 ? 18.086 -13.006 -2.334 1.00 95.12 196 PHE A O 1
ATOM 1504 N N . VAL A 1 197 ? 19.504 -14.540 -1.474 1.00 94.94 197 VAL A N 1
ATOM 1505 C CA . VAL A 1 197 ? 18.616 -15.709 -1.584 1.00 94.94 197 VAL A CA 1
ATOM 1506 C C . VAL A 1 197 ? 17.235 -15.397 -1.026 1.00 94.94 197 VAL A C 1
ATOM 1508 O O . VAL A 1 197 ? 16.262 -15.455 -1.769 1.00 94.94 197 VAL A O 1
ATOM 1511 N N . THR A 1 198 ? 17.154 -14.937 0.226 1.00 92.12 198 THR A N 1
ATOM 1512 C CA . THR A 1 198 ? 15.866 -14.625 0.861 1.00 92.12 198 THR A CA 1
ATOM 1513 C C . THR A 1 198 ? 15.073 -13.589 0.073 1.00 92.12 198 THR A C 1
ATOM 1515 O O . THR A 1 198 ? 13.880 -13.765 -0.142 1.00 92.12 198 THR A O 1
ATOM 1518 N N . ALA A 1 199 ? 15.710 -12.513 -0.392 1.00 94.38 199 ALA A N 1
ATOM 1519 C CA . ALA A 1 199 ? 15.009 -11.492 -1.161 1.00 94.38 199 ALA A CA 1
ATOM 1520 C C . ALA A 1 199 ? 14.475 -12.053 -2.490 1.00 94.38 199 ALA A C 1
ATOM 1522 O O . ALA A 1 199 ? 13.330 -11.781 -2.848 1.00 94.38 199 ALA A O 1
ATOM 1523 N N . VAL A 1 200 ? 15.266 -12.867 -3.199 1.00 96.81 200 VAL A N 1
ATOM 1524 C CA . VAL A 1 200 ? 14.827 -13.499 -4.450 1.00 96.81 200 VAL A CA 1
ATOM 1525 C C . VAL A 1 200 ? 13.681 -14.476 -4.195 1.00 96.81 200 VAL A C 1
ATOM 1527 O O . VAL A 1 200 ? 12.642 -14.351 -4.836 1.00 96.81 200 VAL A O 1
ATOM 1530 N N . GLU A 1 201 ? 13.821 -15.386 -3.231 1.00 94.38 201 GLU A N 1
ATOM 1531 C CA . GLU A 1 201 ? 12.782 -16.352 -2.855 1.00 94.38 201 GLU A CA 1
ATOM 1532 C C . GLU A 1 201 ? 11.472 -15.660 -2.482 1.00 94.38 201 GLU A C 1
ATOM 1534 O O . GLU A 1 201 ? 10.418 -16.018 -3.000 1.00 94.38 201 GLU A O 1
ATOM 1539 N N . GLN A 1 202 ? 11.523 -14.636 -1.623 1.00 89.81 202 GLN A N 1
ATOM 1540 C CA . GLN A 1 202 ? 10.321 -13.914 -1.217 1.00 89.81 202 GLN A CA 1
ATOM 1541 C C . GLN A 1 202 ? 9.647 -13.249 -2.418 1.00 89.81 202 GLN A C 1
ATOM 1543 O O . GLN A 1 202 ? 8.427 -13.313 -2.548 1.00 89.81 202 GLN A O 1
ATOM 1548 N N . MET A 1 203 ? 10.411 -12.603 -3.302 1.00 92.25 203 MET A N 1
ATOM 1549 C CA . MET A 1 203 ? 9.838 -11.865 -4.431 1.00 92.25 203 MET A CA 1
ATOM 1550 C C . MET A 1 203 ? 9.326 -12.772 -5.549 1.00 92.25 203 MET A C 1
ATOM 1552 O O . MET A 1 203 ? 8.304 -12.446 -6.156 1.00 92.25 203 MET A O 1
ATOM 1556 N N . TYR A 1 204 ? 9.993 -13.901 -5.800 1.00 92.50 204 TYR A N 1
ATOM 1557 C CA . TYR A 1 204 ? 9.489 -14.933 -6.703 1.00 92.50 204 TYR A CA 1
ATOM 1558 C C . TYR A 1 204 ? 8.271 -15.612 -6.119 1.00 92.50 204 TYR A C 1
ATOM 1560 O O . TYR A 1 204 ? 7.247 -15.656 -6.785 1.00 92.50 204 TYR A O 1
ATOM 1568 N N . GLY A 1 205 ? 8.346 -16.070 -4.869 1.00 88.62 205 GLY A N 1
ATOM 1569 C CA . GLY A 1 205 ? 7.235 -16.723 -4.195 1.00 88.62 205 GLY A CA 1
ATOM 1570 C C . GLY A 1 205 ? 5.994 -15.838 -4.157 1.00 88.62 205 GLY A C 1
ATOM 1571 O O . GLY A 1 205 ? 4.897 -16.352 -4.300 1.00 88.62 205 GLY A O 1
ATOM 1572 N N . LYS A 1 206 ? 6.155 -14.510 -4.070 1.00 83.94 206 LYS A N 1
ATOM 1573 C CA . LYS A 1 206 ? 5.078 -13.507 -4.168 1.00 83.94 206 LYS A CA 1
ATOM 1574 C C . LYS A 1 206 ? 4.645 -13.125 -5.589 1.00 83.94 206 LYS A C 1
ATOM 1576 O O . LYS A 1 206 ? 3.798 -12.250 -5.736 1.00 83.94 206 LYS A O 1
ATOM 1581 N N . GLY A 1 207 ? 5.279 -13.669 -6.625 1.00 85.81 207 GLY A N 1
ATOM 1582 C CA . GLY A 1 207 ? 5.021 -13.333 -8.030 1.00 85.81 207 GLY A CA 1
ATOM 1583 C C . GLY A 1 207 ? 5.389 -11.902 -8.443 1.00 85.81 207 GLY A C 1
ATOM 1584 O O . GLY A 1 207 ? 5.136 -11.500 -9.587 1.00 85.81 207 GLY A O 1
ATOM 1585 N N . LEU A 1 208 ? 6.020 -11.135 -7.548 1.00 87.50 208 LEU A N 1
ATOM 1586 C CA . LEU A 1 208 ? 6.433 -9.752 -7.788 1.00 87.50 208 LEU A CA 1
ATOM 1587 C C . LEU A 1 208 ? 7.627 -9.679 -8.742 1.00 87.50 208 LEU A C 1
ATOM 1589 O O . LEU A 1 208 ? 7.708 -8.759 -9.555 1.00 87.50 208 LEU A O 1
ATOM 1593 N N . LEU A 1 209 ? 8.508 -10.681 -8.701 1.00 92.50 209 LEU A N 1
ATOM 1594 C CA . LEU A 1 209 ? 9.605 -10.854 -9.650 1.00 92.50 209 LEU A CA 1
ATOM 1595 C C . LEU A 1 209 ? 9.476 -12.173 -10.409 1.00 92.50 209 LEU A C 1
ATOM 1597 O O . LEU A 1 209 ? 8.913 -13.145 -9.916 1.00 92.50 209 LEU A 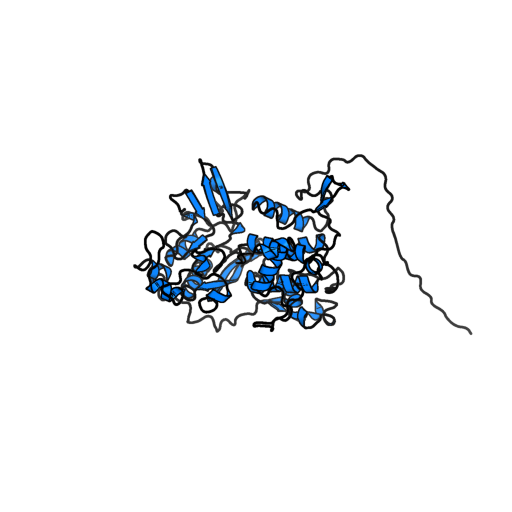O 1
ATOM 1601 N N . THR A 1 210 ? 10.000 -12.179 -11.632 1.00 89.19 210 THR A N 1
ATOM 1602 C CA . THR A 1 210 ? 10.081 -13.351 -12.509 1.00 89.19 210 THR A CA 1
ATOM 1603 C C . THR A 1 210 ? 11.423 -13.363 -13.238 1.00 89.19 210 THR A C 1
ATOM 1605 O O . THR A 1 210 ? 12.102 -12.328 -13.341 1.00 89.19 210 THR A O 1
ATOM 1608 N N . GLY A 1 211 ? 11.792 -14.537 -13.746 1.00 89.50 211 GLY A N 1
ATOM 1609 C CA . GLY A 1 211 ? 12.988 -14.733 -14.556 1.00 89.50 211 GLY A CA 1
ATOM 1610 C C . GLY A 1 211 ? 12.833 -14.215 -15.981 1.00 89.50 211 GLY A C 1
ATOM 1611 O O . GLY A 1 211 ? 11.793 -13.667 -16.360 1.00 89.50 211 GLY A O 1
ATOM 1612 N N . ASP A 1 212 ? 13.898 -14.375 -16.755 1.00 92.56 212 ASP A N 1
ATOM 1613 C CA . ASP A 1 212 ? 13.868 -14.228 -18.204 1.00 92.56 212 ASP A CA 1
ATOM 1614 C C . ASP A 1 212 ? 13.097 -15.381 -18.882 1.00 92.56 212 ASP A C 1
ATOM 1616 O O . ASP A 1 212 ? 12.500 -16.242 -18.232 1.00 92.56 212 ASP A O 1
ATOM 1620 N N . GLU A 1 213 ? 13.111 -15.409 -20.213 1.00 90.56 213 GLU A N 1
ATOM 1621 C CA . GLU A 1 213 ? 12.481 -16.465 -21.017 1.00 90.56 213 GLU A CA 1
ATOM 1622 C C . GLU A 1 213 ? 13.042 -17.878 -20.765 1.00 90.56 213 GLU A C 1
ATOM 1624 O O . GLU A 1 213 ? 12.376 -18.862 -21.078 1.00 90.56 213 GLU A O 1
ATOM 1629 N N . ASN A 1 214 ? 14.235 -17.986 -20.169 1.00 93.19 214 ASN A N 1
ATOM 1630 C CA . ASN A 1 214 ? 14.886 -19.244 -19.807 1.00 93.19 214 ASN A CA 1
ATOM 1631 C C . ASN A 1 214 ? 14.681 -19.612 -18.325 1.00 93.19 214 ASN A C 1
ATOM 1633 O O . ASN A 1 214 ? 15.258 -20.593 -17.848 1.00 93.19 214 ASN A O 1
ATOM 1637 N N . GLY A 1 215 ? 13.888 -18.837 -17.578 1.00 92.12 215 GLY A N 1
ATOM 1638 C CA . GLY A 1 215 ? 13.665 -19.051 -16.148 1.00 92.12 215 GLY A CA 1
ATOM 1639 C C . GLY A 1 215 ? 14.832 -18.611 -15.258 1.00 92.12 215 GLY A C 1
ATOM 1640 O O . GLY A 1 215 ? 14.815 -18.895 -14.062 1.00 92.12 215 GLY A O 1
ATOM 1641 N N . SER A 1 216 ? 15.842 -17.927 -15.803 1.00 97.12 216 SER A N 1
ATOM 1642 C CA . SER A 1 216 ? 16.977 -17.418 -15.027 1.00 97.12 216 SER A CA 1
ATOM 1643 C C . SER A 1 216 ? 16.637 -16.074 -14.396 1.00 97.12 216 SER A C 1
ATOM 1645 O O . SER A 1 216 ? 16.035 -15.199 -15.025 1.00 97.12 216 SER A O 1
ATOM 1647 N N . PHE A 1 217 ? 17.046 -15.864 -13.147 1.00 97.44 217 PHE A N 1
ATOM 1648 C CA . PHE A 1 217 ? 16.887 -14.579 -12.487 1.00 97.44 217 PHE A CA 1
ATOM 1649 C C . PHE A 1 217 ? 17.862 -13.529 -13.015 1.00 97.44 217 PHE A C 1
ATOM 1651 O O . PHE A 1 217 ? 17.463 -12.367 -13.102 1.00 97.44 217 PHE A O 1
ATOM 1658 N N . ASN A 1 218 ? 19.095 -13.912 -13.364 1.00 97.44 218 ASN A N 1
ATOM 1659 C CA . ASN A 1 218 ? 20.153 -13.026 -13.856 1.00 97.44 218 ASN A CA 1
ATOM 1660 C C . ASN A 1 218 ? 20.398 -11.832 -12.917 1.00 97.44 218 ASN A C 1
ATOM 1662 O O . ASN A 1 218 ? 20.314 -10.668 -13.304 1.00 97.44 218 ASN A O 1
ATOM 1666 N N . GLY A 1 219 ? 20.664 -12.100 -11.636 1.00 96.69 219 GLY A N 1
ATOM 1667 C CA . GLY A 1 219 ? 20.678 -11.049 -10.609 1.00 96.69 219 GLY A CA 1
ATOM 1668 C C . GLY A 1 219 ? 21.744 -9.949 -10.781 1.00 96.69 219 GLY A C 1
ATOM 1669 O O . GLY A 1 219 ? 21.592 -8.866 -10.214 1.00 96.69 219 GLY A O 1
ATOM 1670 N N . TRP A 1 220 ? 22.797 -10.198 -11.568 1.00 97.31 220 TRP A N 1
ATOM 1671 C CA . TRP A 1 220 ? 23.834 -9.210 -11.905 1.00 97.31 220 TRP A CA 1
ATOM 1672 C C . TRP A 1 220 ? 23.525 -8.381 -13.155 1.00 97.31 220 TRP A C 1
ATOM 1674 O O . TRP A 1 220 ? 24.275 -7.454 -13.457 1.00 97.31 220 TRP A O 1
ATOM 1684 N N . ASP A 1 221 ? 22.438 -8.679 -13.863 1.00 97.81 221 ASP A N 1
ATOM 1685 C CA . ASP A 1 221 ? 22.010 -7.863 -14.991 1.00 97.81 221 ASP A CA 1
ATOM 1686 C C . ASP A 1 221 ? 21.344 -6.575 -14.501 1.00 97.81 221 ASP A C 1
ATOM 1688 O O . ASP A 1 221 ? 20.798 -6.489 -13.391 1.00 97.81 221 ASP A O 1
ATOM 1692 N N . TYR A 1 222 ? 21.390 -5.559 -15.358 1.00 97.88 222 TYR A N 1
ATOM 1693 C CA . TYR A 1 222 ? 20.755 -4.274 -15.108 1.00 97.88 222 TYR A CA 1
ATOM 1694 C C . TYR A 1 222 ? 19.271 -4.302 -15.460 1.00 97.88 222 TYR A C 1
ATOM 1696 O O . TYR A 1 222 ? 18.847 -4.927 -16.432 1.00 97.88 222 TYR A O 1
ATOM 1704 N N . LEU A 1 223 ? 18.480 -3.578 -14.671 1.00 96.56 223 LEU A N 1
ATOM 1705 C CA . LEU A 1 223 ? 17.052 -3.410 -14.906 1.00 96.56 223 LEU A CA 1
ATOM 1706 C C . LEU A 1 223 ? 16.805 -2.281 -15.913 1.00 96.56 223 LEU A C 1
ATOM 1708 O O . LEU A 1 223 ? 17.238 -1.151 -15.681 1.00 96.56 223 LEU A O 1
ATOM 1712 N N . ASN A 1 224 ? 16.075 -2.550 -16.995 1.00 96.88 224 ASN A N 1
ATOM 1713 C CA . ASN A 1 224 ? 15.603 -1.490 -17.894 1.00 96.88 224 ASN A CA 1
ATOM 1714 C C . ASN A 1 224 ? 14.239 -0.924 -17.461 1.00 96.88 224 ASN A C 1
ATOM 1716 O O . ASN A 1 224 ? 13.537 -1.493 -16.619 1.00 96.88 224 ASN A O 1
ATOM 1720 N N . ARG A 1 225 ? 13.850 0.220 -18.026 1.00 97.44 225 ARG A N 1
ATOM 1721 C CA . ARG A 1 225 ? 12.617 0.930 -17.646 1.00 97.44 225 ARG A CA 1
ATOM 1722 C C . ARG A 1 225 ? 11.343 0.141 -17.953 1.00 97.44 225 ARG A C 1
ATOM 1724 O O . ARG A 1 225 ? 10.415 0.167 -17.143 1.00 97.44 225 ARG A O 1
ATOM 1731 N N . ALA A 1 226 ? 11.312 -0.622 -19.047 1.00 96.12 226 ALA A N 1
ATOM 1732 C CA . ALA A 1 226 ? 10.201 -1.521 -19.370 1.00 96.12 226 ALA A CA 1
ATOM 1733 C C . ALA A 1 226 ? 10.023 -2.649 -18.332 1.00 96.12 226 ALA A C 1
ATOM 1735 O O . ALA A 1 226 ? 8.904 -2.983 -17.946 1.00 96.12 226 ALA A O 1
ATOM 1736 N N . GLN A 1 227 ? 11.116 -3.216 -17.825 1.00 95.69 227 GLN A N 1
ATOM 1737 C CA . GLN A 1 227 ? 11.078 -4.198 -16.739 1.00 95.69 227 GLN A CA 1
ATOM 1738 C C . GLN A 1 227 ? 10.691 -3.545 -15.411 1.00 95.69 227 GLN A C 1
ATOM 1740 O O . GLN A 1 227 ? 9.874 -4.094 -14.674 1.00 95.69 227 GLN A O 1
ATOM 1745 N N . ALA A 1 228 ? 11.225 -2.360 -15.112 1.00 96.00 228 ALA A N 1
ATOM 1746 C CA . ALA A 1 228 ? 10.917 -1.656 -13.874 1.00 96.00 228 ALA A CA 1
ATOM 1747 C C . ALA A 1 228 ? 9.430 -1.312 -13.752 1.00 96.00 228 ALA A C 1
ATOM 1749 O O . ALA A 1 228 ? 8.853 -1.523 -12.688 1.00 96.00 228 ALA A O 1
ATOM 1750 N N . VAL A 1 229 ? 8.778 -0.857 -14.829 1.00 94.44 229 VAL A N 1
ATOM 1751 C CA . VAL A 1 229 ? 7.339 -0.549 -14.779 1.00 94.44 229 VAL A CA 1
ATOM 1752 C C . VAL A 1 229 ? 6.491 -1.792 -14.498 1.00 94.44 229 VAL A C 1
ATOM 1754 O O . VAL A 1 229 ? 5.524 -1.706 -13.746 1.00 94.44 229 VAL A O 1
ATOM 1757 N N . ALA A 1 230 ? 6.889 -2.965 -15.001 1.00 92.62 230 ALA A N 1
ATOM 1758 C CA . ALA A 1 230 ? 6.224 -4.224 -14.671 1.00 92.62 230 ALA A CA 1
ATOM 1759 C C . ALA A 1 230 ? 6.365 -4.571 -13.178 1.00 92.62 230 ALA A C 1
ATOM 1761 O O . ALA A 1 230 ? 5.396 -4.985 -12.547 1.00 92.62 230 ALA A O 1
ATOM 1762 N N . VAL A 1 231 ? 7.547 -4.357 -12.592 1.00 93.12 231 VAL A N 1
ATOM 1763 C CA . VAL A 1 231 ? 7.793 -4.592 -11.158 1.00 93.12 231 VAL A CA 1
ATOM 1764 C C . VAL A 1 231 ? 6.975 -3.639 -10.285 1.00 93.12 231 VAL A C 1
ATOM 1766 O O . VAL A 1 231 ? 6.323 -4.081 -9.341 1.00 93.12 231 VAL A O 1
ATOM 1769 N N . ILE A 1 232 ? 6.954 -2.345 -10.618 1.00 91.12 232 ILE A N 1
ATOM 1770 C CA . ILE A 1 232 ? 6.164 -1.343 -9.888 1.00 91.12 232 ILE A CA 1
ATOM 1771 C C . ILE A 1 232 ? 4.665 -1.628 -10.011 1.00 91.12 232 ILE A C 1
ATOM 1773 O O . ILE A 1 232 ? 3.941 -1.522 -9.025 1.00 91.12 232 ILE A O 1
ATOM 1777 N N . TYR A 1 233 ? 4.201 -2.050 -11.189 1.00 86.69 233 TYR A N 1
ATOM 1778 C CA . TYR A 1 233 ? 2.808 -2.442 -11.391 1.00 86.69 233 TYR A CA 1
ATOM 1779 C C . TYR A 1 233 ? 2.445 -3.610 -10.479 1.00 86.69 233 TYR A C 1
ATOM 1781 O O . TYR A 1 233 ? 1.446 -3.556 -9.770 1.00 86.69 233 TYR A O 1
ATOM 1789 N N . LYS A 1 234 ? 3.283 -4.651 -10.447 1.00 85.38 234 LYS A N 1
ATOM 1790 C CA . LYS A 1 234 ? 3.046 -5.809 -9.584 1.00 85.38 234 LYS A CA 1
ATOM 1791 C C . LYS A 1 234 ? 3.013 -5.415 -8.112 1.00 85.38 234 LYS A C 1
ATOM 1793 O O . LYS A 1 234 ? 2.122 -5.845 -7.396 1.00 85.38 234 LYS A O 1
ATOM 1798 N N . PHE A 1 235 ? 3.918 -4.545 -7.676 1.00 82.12 235 PHE A N 1
ATOM 1799 C CA . PHE A 1 235 ? 3.897 -4.028 -6.310 1.00 82.12 235 PHE A CA 1
ATOM 1800 C C . PHE A 1 235 ? 2.593 -3.281 -5.970 1.00 82.12 235 PHE A C 1
ATOM 1802 O O . PHE A 1 235 ? 2.049 -3.474 -4.888 1.00 82.12 235 PHE A O 1
ATOM 1809 N N . LEU A 1 236 ? 2.081 -2.454 -6.887 1.00 75.44 236 LEU A N 1
ATOM 1810 C CA . LEU A 1 236 ? 0.866 -1.656 -6.678 1.00 75.44 236 LEU A CA 1
ATOM 1811 C C . LEU A 1 236 ? -0.431 -2.473 -6.768 1.00 75.44 236 LEU A C 1
ATOM 1813 O O . LEU A 1 236 ? -1.401 -2.173 -6.070 1.00 75.44 236 LEU A O 1
ATOM 1817 N N . PHE A 1 237 ? -0.476 -3.465 -7.661 1.00 71.69 237 PHE A N 1
ATOM 1818 C CA . PHE A 1 237 ? -1.737 -4.061 -8.109 1.00 71.69 237 PHE A CA 1
ATOM 1819 C C . PHE A 1 237 ? -1.833 -5.586 -7.968 1.00 71.69 237 PHE A C 1
ATOM 1821 O O . PHE A 1 237 ? -2.939 -6.107 -8.072 1.00 71.69 237 PHE A O 1
ATOM 1828 N N . VAL A 1 238 ? -0.739 -6.324 -7.735 1.00 64.25 238 VAL A N 1
ATOM 1829 C CA . VAL A 1 238 ? -0.808 -7.789 -7.561 1.00 64.25 238 VAL A CA 1
ATOM 1830 C C . VAL A 1 238 ? -1.006 -8.129 -6.089 1.00 64.25 238 VAL A C 1
ATOM 1832 O O . VAL A 1 238 ? -0.114 -7.885 -5.286 1.00 64.25 238 VAL A O 1
ATOM 1835 N N . ASP A 1 239 ? -2.162 -8.716 -5.753 1.00 57.81 239 ASP A N 1
ATOM 1836 C CA . ASP A 1 239 ? -2.516 -9.180 -4.404 1.00 57.81 239 ASP A CA 1
ATOM 1837 C C . ASP A 1 239 ? -1.697 -10.428 -4.024 1.00 57.81 239 ASP A C 1
ATOM 1839 O O . ASP A 1 239 ? -1.900 -11.531 -4.534 1.00 57.81 239 ASP A O 1
ATOM 1843 N N . THR A 1 240 ? -0.729 -10.255 -3.126 1.00 51.31 240 THR A N 1
ATOM 1844 C CA . THR A 1 240 ? 0.124 -11.340 -2.642 1.00 51.31 240 THR A CA 1
ATOM 1845 C C . THR A 1 240 ? -0.519 -11.987 -1.425 1.00 51.31 240 THR A C 1
ATOM 1847 O O . THR A 1 240 ? -0.439 -13.207 -1.310 1.00 51.31 240 THR A O 1
ATOM 1850 N N . ILE A 1 241 ? -1.247 -11.215 -0.596 1.00 46.75 241 ILE A N 1
ATOM 1851 C CA . ILE A 1 241 ? -1.883 -11.646 0.668 1.00 46.75 241 ILE A CA 1
ATOM 1852 C C . ILE A 1 241 ? -2.962 -12.711 0.441 1.00 46.75 241 ILE A C 1
ATOM 1854 O O . ILE A 1 241 ? -3.290 -13.480 1.345 1.00 46.75 241 ILE A O 1
ATOM 1858 N N . GLN A 1 242 ? -3.440 -12.843 -0.787 1.00 43.44 242 GLN A N 1
ATOM 1859 C CA . GLN A 1 242 ? -4.390 -13.861 -1.211 1.00 43.44 242 GLN A CA 1
ATOM 1860 C C . GLN A 1 242 ? -3.853 -15.248 -1.552 1.00 43.44 242 GLN A C 1
ATOM 1862 O O . GLN A 1 242 ? -4.661 -16.137 -1.800 1.00 43.44 242 GLN A O 1
ATOM 1867 N N . GLY A 1 243 ? -2.539 -15.471 -1.641 1.00 45.38 243 GLY A N 1
ATOM 1868 C CA . GLY A 1 243 ? -2.067 -16.725 -2.245 1.00 45.38 243 GLY A CA 1
ATOM 1869 C C . GLY A 1 243 ? -2.207 -16.764 -3.773 1.00 45.38 243 GLY A C 1
ATOM 1870 O O . GLY A 1 243 ? -1.761 -17.715 -4.397 1.00 45.38 243 GLY A O 1
ATOM 1871 N N . GLU A 1 244 ? -2.784 -15.731 -4.392 1.00 41.38 244 GLU A N 1
ATOM 1872 C CA . GLU A 1 244 ? -3.091 -15.713 -5.825 1.00 41.38 244 GLU A CA 1
ATOM 1873 C C . GLU A 1 244 ? -2.080 -14.942 -6.680 1.00 41.38 244 GLU A C 1
ATOM 1875 O O . GLU A 1 244 ? -1.900 -15.260 -7.861 1.00 41.38 244 GLU A O 1
ATOM 1880 N N . GLY A 1 245 ? -1.390 -13.961 -6.094 1.00 53.53 245 GLY A N 1
ATOM 1881 C CA . GLY A 1 245 ? -0.093 -13.491 -6.573 1.00 53.53 245 GLY A CA 1
ATOM 1882 C C . GLY A 1 245 ? 1.050 -14.411 -6.147 1.00 53.53 245 GLY A C 1
ATOM 1883 O O . GLY A 1 245 ? 2.126 -14.348 -6.741 1.00 53.53 245 GLY A O 1
ATOM 1884 N N . LEU A 1 246 ? 0.824 -15.285 -5.154 1.00 68.00 246 LEU A N 1
ATOM 1885 C CA . LEU A 1 246 ? 1.821 -16.291 -4.827 1.00 68.00 246 LEU A CA 1
ATOM 1886 C C . LEU A 1 246 ? 1.984 -17.255 -5.998 1.00 68.00 246 LEU A C 1
ATOM 1888 O O . LEU A 1 246 ? 1.032 -17.588 -6.706 1.00 68.00 246 LEU A O 1
ATOM 1892 N N . GLN A 1 247 ? 3.215 -17.692 -6.204 1.00 80.25 247 GLN A N 1
ATOM 1893 C CA . GLN A 1 247 ? 3.450 -18.823 -7.079 1.00 80.25 247 GLN A CA 1
ATOM 1894 C C . GLN A 1 247 ? 2.832 -20.074 -6.452 1.00 80.25 247 GLN A C 1
ATOM 1896 O O . GLN A 1 247 ? 2.739 -20.184 -5.233 1.00 80.25 247 GLN A O 1
ATOM 1901 N N . ASP A 1 248 ? 2.424 -21.025 -7.283 1.00 82.44 248 ASP A N 1
ATOM 1902 C CA . ASP A 1 248 ? 1.842 -22.303 -6.853 1.00 82.44 248 ASP A CA 1
ATOM 1903 C C . ASP A 1 248 ? 2.788 -23.140 -5.972 1.00 82.44 248 ASP A C 1
ATOM 1905 O O . ASP A 1 248 ? 2.336 -23.976 -5.191 1.00 82.44 248 ASP A O 1
ATOM 1909 N N . TRP A 1 249 ? 4.089 -22.861 -6.049 1.00 85.38 249 TRP A N 1
ATOM 1910 C CA . TRP A 1 249 ? 5.152 -23.400 -5.198 1.00 85.38 249 TRP A CA 1
ATOM 1911 C C . TRP A 1 249 ? 5.484 -22.524 -3.980 1.00 85.38 249 TRP A C 1
ATOM 1913 O O . TRP A 1 249 ? 6.509 -22.714 -3.326 1.00 85.38 249 TRP A O 1
ATOM 1923 N N . ALA A 1 250 ? 4.639 -21.549 -3.647 1.00 85.25 250 ALA A N 1
ATOM 1924 C CA . ALA A 1 250 ? 4.792 -20.715 -2.467 1.00 85.25 250 ALA A CA 1
ATOM 1925 C C . ALA A 1 250 ? 3.522 -20.721 -1.614 1.00 85.25 250 ALA A C 1
ATOM 1927 O O . ALA A 1 250 ? 2.395 -20.719 -2.101 1.00 85.25 250 ALA A O 1
ATOM 1928 N N . SER A 1 251 ? 3.702 -20.688 -0.299 1.00 76.69 251 SER A N 1
ATOM 1929 C CA . SER A 1 251 ? 2.604 -20.607 0.655 1.00 76.69 251 SER A CA 1
ATOM 1930 C C . SER A 1 251 ? 2.914 -19.576 1.719 1.00 76.69 251 SER A C 1
ATOM 1932 O O . SER A 1 251 ? 4.063 -19.362 2.093 1.00 76.69 251 SER A O 1
ATOM 1934 N N . TYR A 1 252 ? 1.893 -18.979 2.314 1.00 69.00 252 TYR A N 1
ATOM 1935 C CA . TYR A 1 252 ? 2.125 -18.295 3.575 1.00 69.00 252 TYR A CA 1
ATOM 1936 C C . TYR A 1 252 ? 2.547 -19.290 4.650 1.00 69.00 252 TYR A C 1
ATOM 1938 O O . TYR A 1 252 ? 2.118 -20.448 4.654 1.00 69.00 252 TYR A O 1
ATOM 1946 N N . SER A 1 253 ? 3.385 -18.832 5.580 1.00 60.59 253 SER A N 1
ATOM 1947 C CA . SER A 1 253 ? 3.544 -19.543 6.841 1.00 60.59 253 SER A CA 1
ATOM 1948 C C . SER A 1 253 ? 2.171 -19.659 7.490 1.00 60.59 253 SER A C 1
ATOM 1950 O O . SER A 1 253 ? 1.600 -18.666 7.941 1.00 60.59 253 SER A O 1
ATOM 1952 N N . VAL A 1 254 ? 1.625 -20.877 7.510 1.00 49.88 254 VAL A N 1
ATOM 1953 C CA . VAL A 1 254 ? 0.442 -21.185 8.303 1.00 49.88 254 VAL A CA 1
ATOM 1954 C C . VAL A 1 254 ? 0.865 -20.968 9.744 1.00 49.88 254 VAL A C 1
ATOM 1956 O O . VAL A 1 254 ? 1.583 -21.787 10.325 1.00 49.88 254 VAL A O 1
ATOM 1959 N N . VAL A 1 255 ? 0.448 -19.846 10.330 1.00 43.44 255 VAL A N 1
ATOM 1960 C CA . VAL A 1 255 ? 0.388 -19.753 11.783 1.00 43.44 255 VAL A CA 1
ATOM 1961 C C . VAL A 1 255 ? -0.501 -20.921 12.169 1.00 43.44 255 VAL A C 1
ATOM 1963 O O . VAL A 1 255 ? -1.683 -20.923 11.824 1.00 43.44 255 VAL A O 1
ATOM 1966 N N . LYS A 1 256 ? 0.077 -21.974 12.768 1.00 34.50 256 LYS A N 1
ATOM 1967 C CA . LYS A 1 256 ? -0.718 -23.076 13.311 1.00 34.50 256 LYS A CA 1
ATOM 1968 C C . LYS A 1 256 ? -1.871 -22.419 14.055 1.00 34.50 256 LYS A C 1
ATOM 1970 O O . LYS A 1 256 ? -1.627 -21.625 14.966 1.00 34.50 256 LYS A O 1
ATOM 1975 N N . SER A 1 257 ? -3.097 -22.788 13.715 1.00 36.91 257 SER A N 1
ATOM 1976 C CA . SER A 1 257 ? -4.327 -22.416 14.422 1.00 36.91 257 SER A CA 1
ATOM 1977 C C . SER A 1 257 ? -4.366 -22.920 15.882 1.00 36.91 257 SER A C 1
ATOM 1979 O O . SER A 1 257 ? -5.423 -23.083 16.476 1.00 36.91 257 SER A O 1
ATOM 1981 N N . GLY A 1 258 ? -3.200 -23.186 16.481 1.00 34.16 258 GLY A N 1
ATOM 1982 C CA . GLY A 1 258 ? -2.977 -23.438 17.896 1.00 34.16 258 GLY A CA 1
ATOM 1983 C C . GLY A 1 258 ? -2.428 -22.230 18.665 1.00 34.16 258 GLY A C 1
ATOM 1984 O O . GLY A 1 258 ? -2.138 -22.385 19.844 1.00 34.16 258 GLY A O 1
ATOM 1985 N N . ALA A 1 259 ? -2.280 -21.053 18.040 1.00 32.19 259 ALA A N 1
ATOM 1986 C CA . ALA A 1 259 ? -2.138 -19.772 18.755 1.00 32.19 259 ALA A CA 1
ATOM 1987 C C . ALA A 1 259 ? -3.361 -18.845 18.580 1.00 32.19 259 ALA A C 1
ATOM 1989 O O . ALA A 1 259 ? -3.405 -17.755 19.142 1.00 32.19 259 ALA A O 1
ATOM 1990 N N . THR A 1 260 ? -4.381 -19.282 17.840 1.00 39.28 260 THR A N 1
ATOM 1991 C CA . THR A 1 260 ? -5.723 -18.693 17.865 1.00 39.28 260 THR A CA 1
ATOM 1992 C C . THR A 1 260 ? -6.497 -19.310 19.024 1.00 39.28 260 THR A C 1
ATOM 1994 O O . THR A 1 260 ? -7.132 -20.351 18.863 1.00 39.28 260 THR A O 1
ATOM 1997 N N . GLY A 1 261 ? -6.413 -18.711 20.210 1.00 36.88 261 GLY A N 1
ATOM 1998 C CA . GLY A 1 261 ? -7.284 -19.125 21.309 1.00 36.88 261 GLY A CA 1
ATOM 1999 C C . GLY A 1 261 ? -6.823 -18.720 22.700 1.00 36.88 261 GLY A C 1
ATOM 2000 O O . GLY A 1 261 ? -6.515 -19.608 23.482 1.00 36.88 261 GLY A O 1
ATOM 2001 N N . SER A 1 262 ? -6.796 -17.414 23.005 1.00 38.81 262 SER A N 1
ATOM 2002 C CA . SER A 1 262 ? -7.223 -16.899 24.329 1.00 38.81 262 SER A CA 1
ATOM 2003 C C . SER A 1 262 ? -7.069 -15.384 24.531 1.00 38.81 262 SER A C 1
ATOM 2005 O O . SER A 1 262 ? -7.735 -14.865 25.417 1.00 38.81 262 SER A O 1
ATOM 2007 N N . ASN A 1 263 ? -6.211 -14.666 23.788 1.00 50.34 263 ASN A N 1
ATOM 2008 C CA . ASN A 1 263 ? -5.773 -13.327 24.244 1.00 50.34 263 ASN A CA 1
ATOM 2009 C C . ASN A 1 263 ? -6.299 -12.103 23.471 1.00 50.34 263 ASN A C 1
ATOM 2011 O O . ASN A 1 263 ? -6.118 -10.993 23.960 1.00 50.34 263 ASN A O 1
ATOM 2015 N N . TYR A 1 264 ? -6.974 -12.272 22.332 1.00 58.97 264 TYR A N 1
ATOM 2016 C CA . TYR A 1 264 ? -7.657 -11.177 21.622 1.00 58.97 264 TYR A CA 1
ATOM 2017 C C . TYR A 1 264 ? -9.152 -11.464 21.551 1.00 58.97 264 TYR A C 1
ATOM 2019 O O . TYR A 1 264 ? -9.704 -11.652 20.479 1.00 58.97 264 TYR A O 1
ATOM 2027 N N . LEU A 1 265 ? -9.775 -11.624 22.713 1.00 63.62 265 LEU A N 1
ATOM 2028 C CA . LEU A 1 265 ? -11.223 -11.579 22.830 1.00 63.62 265 LEU A CA 1
ATOM 2029 C C . LEU A 1 265 ? -11.519 -10.571 23.919 1.00 63.62 265 LEU A C 1
ATOM 2031 O O . LEU A 1 265 ? -11.204 -10.802 25.092 1.00 63.62 265 LEU A O 1
ATOM 2035 N N . LEU A 1 266 ? -12.098 -9.443 23.533 1.00 79.75 266 LEU A N 1
ATOM 2036 C CA . LEU A 1 266 ? -12.742 -8.602 24.522 1.00 79.75 266 LEU A CA 1
ATOM 2037 C C . LEU A 1 266 ? -13.953 -9.351 25.082 1.00 79.75 266 LEU A C 1
ATOM 2039 O O . LEU A 1 266 ? -14.661 -10.054 24.361 1.00 79.75 266 LEU A O 1
ATOM 2043 N N . ALA A 1 267 ? -14.201 -9.208 26.386 1.00 83.81 267 ALA A N 1
ATOM 2044 C CA . ALA A 1 267 ? -15.384 -9.805 27.004 1.00 83.81 267 ALA A CA 1
ATOM 2045 C C . ALA A 1 267 ? -16.676 -9.209 26.415 1.00 83.81 267 ALA A C 1
ATOM 2047 O O . ALA A 1 267 ? -17.689 -9.900 26.300 1.00 83.81 267 ALA A O 1
ATOM 2048 N N . SER A 1 268 ? -16.623 -7.941 26.007 1.00 90.75 268 SER A N 1
ATOM 2049 C CA . SER A 1 268 ? -17.662 -7.258 25.250 1.00 90.75 268 SER A CA 1
ATOM 2050 C C . SER A 1 268 ? -17.077 -6.106 24.421 1.00 90.75 268 SER A C 1
ATOM 2052 O O . SER A 1 268 ? -16.026 -5.565 24.778 1.00 90.75 268 SER A O 1
ATOM 2054 N N . PRO A 1 269 ? -17.772 -5.635 23.369 1.00 92.94 269 PRO A N 1
ATOM 2055 C CA . PRO A 1 269 ? -17.377 -4.415 22.664 1.00 92.94 269 PRO A CA 1
ATOM 2056 C C . PRO A 1 269 ? -17.294 -3.177 23.570 1.00 92.94 269 PRO A C 1
ATOM 2058 O O . PRO A 1 269 ? -16.564 -2.239 23.267 1.00 92.94 269 PRO A O 1
ATOM 2061 N N . GLN A 1 270 ? -18.002 -3.156 24.705 1.00 92.75 270 GLN A N 1
ATOM 2062 C CA . GLN A 1 270 ? -17.941 -2.049 25.666 1.00 92.75 270 GLN A CA 1
ATOM 2063 C C . GLN A 1 270 ? -16.582 -1.954 26.374 1.00 92.75 270 GLN A C 1
ATOM 2065 O O . GLN A 1 270 ? -16.206 -0.864 26.801 1.00 92.75 270 GLN A O 1
ATOM 2070 N N . ASP A 1 271 ? -15.824 -3.051 26.434 1.00 91.88 271 ASP A N 1
ATOM 2071 C CA . ASP A 1 271 ? -14.497 -3.106 27.061 1.00 91.88 271 ASP A CA 1
ATOM 2072 C C . ASP A 1 271 ? -13.370 -2.611 26.136 1.00 91.88 271 ASP A C 1
ATOM 2074 O O . ASP A 1 271 ? -12.208 -2.543 26.541 1.00 91.88 271 ASP A O 1
ATOM 2078 N N . SER A 1 272 ? -13.707 -2.249 24.893 1.00 95.62 272 SER A N 1
ATOM 2079 C CA . SER A 1 272 ? -12.797 -1.642 23.915 1.00 95.62 272 SER A CA 1
ATOM 2080 C C . SER A 1 272 ? -12.085 -0.408 24.500 1.00 95.62 272 SER A C 1
ATOM 2082 O O . SER A 1 272 ? -12.691 0.393 25.225 1.00 95.62 272 SER A O 1
ATOM 2084 N N . PHE A 1 273 ? -10.816 -0.207 24.146 1.00 95.56 273 PHE A N 1
ATOM 2085 C CA . PHE A 1 273 ? -10.078 1.016 24.433 1.00 95.56 273 PHE A CA 1
ATOM 2086 C C . PHE A 1 273 ? -10.794 2.250 23.884 1.00 95.56 273 PHE A C 1
ATOM 2088 O O . PHE A 1 273 ? -10.820 3.258 24.582 1.00 95.56 273 PHE A O 1
ATOM 2095 N N . ALA A 1 274 ? -11.403 2.194 22.697 1.00 95.56 274 ALA A N 1
ATOM 2096 C CA . ALA A 1 274 ? -12.135 3.345 22.165 1.00 95.56 274 ALA A CA 1
ATOM 2097 C C . ALA A 1 274 ? -13.344 3.725 23.044 1.00 95.56 274 ALA A C 1
ATOM 2099 O O . ALA A 1 274 ? -13.523 4.901 23.366 1.00 95.56 274 ALA A O 1
ATOM 2100 N N . ASN A 1 275 ? -14.140 2.758 23.520 1.00 95.56 275 ASN A N 1
ATOM 2101 C CA . ASN A 1 275 ? -15.217 3.054 24.474 1.00 95.56 275 ASN A CA 1
ATOM 2102 C C . ASN A 1 275 ? -14.688 3.524 25.837 1.00 95.56 275 ASN A C 1
ATOM 2104 O O . ASN A 1 275 ? -15.238 4.476 26.392 1.00 95.56 275 ASN A O 1
ATOM 2108 N N . TRP A 1 276 ? -13.603 2.932 26.352 1.00 95.94 276 TRP A N 1
ATOM 2109 C CA . TRP A 1 276 ? -12.931 3.430 27.558 1.00 95.94 276 TRP A CA 1
ATOM 2110 C C . TRP A 1 276 ? -12.487 4.885 27.381 1.00 95.94 276 TRP A C 1
ATOM 2112 O O . TRP A 1 276 ? -12.793 5.726 28.220 1.00 95.94 276 TRP A O 1
ATOM 2122 N N . LEU A 1 277 ? -11.856 5.205 26.249 1.00 94.69 277 LEU A N 1
ATOM 2123 C CA . LEU A 1 277 ? -11.369 6.539 25.926 1.00 94.69 277 LEU A CA 1
ATOM 2124 C C . LEU A 1 277 ? -12.517 7.558 25.949 1.00 94.69 277 LEU A C 1
ATOM 2126 O O . LEU A 1 277 ? -12.418 8.610 26.579 1.00 94.69 277 LEU A O 1
ATOM 2130 N N . ARG A 1 278 ? -13.643 7.208 25.319 1.00 91.12 278 ARG A N 1
ATOM 2131 C CA . ARG A 1 278 ? -14.872 8.016 25.296 1.00 91.12 278 ARG A CA 1
ATOM 2132 C C . ARG A 1 278 ? -15.528 8.174 26.665 1.00 91.12 278 ARG A C 1
ATOM 2134 O O . ARG A 1 278 ? -16.256 9.143 26.870 1.00 91.12 278 ARG A O 1
ATOM 2141 N N . ASN A 1 279 ? -15.268 7.266 27.599 1.00 93.38 279 ASN A N 1
ATOM 2142 C CA . ASN A 1 279 ? -15.809 7.297 28.952 1.00 93.38 279 ASN A CA 1
ATOM 2143 C C . ASN A 1 279 ? -14.977 8.185 29.899 1.00 93.38 279 ASN A C 1
ATOM 2145 O O . ASN A 1 279 ? -14.660 7.794 31.019 1.00 93.38 279 ASN A O 1
ATOM 2149 N N . GLY A 1 280 ? -14.635 9.395 29.444 1.00 93.69 280 GLY A N 1
ATOM 2150 C CA . GLY A 1 280 ? -14.031 10.441 30.278 1.00 93.69 280 GLY A CA 1
ATOM 2151 C C . GLY A 1 280 ? -12.546 10.727 30.048 1.00 93.69 280 GLY A C 1
ATOM 2152 O O . GLY A 1 280 ? -12.031 11.641 30.685 1.00 93.69 280 GLY A O 1
ATOM 2153 N N . HIS A 1 281 ? -11.879 10.028 29.127 1.00 95.31 281 HIS A N 1
ATOM 2154 C CA . HIS A 1 281 ? -10.442 10.198 28.865 1.00 95.31 281 HIS A CA 1
ATOM 2155 C C . HIS A 1 281 ? -10.125 10.962 27.569 1.00 95.31 281 HIS A C 1
ATOM 2157 O O . HIS A 1 281 ? -8.955 11.167 27.240 1.00 95.31 281 HIS A O 1
ATOM 2163 N N . VAL A 1 282 ? -11.153 11.403 26.836 1.00 92.88 282 VAL A N 1
ATOM 2164 C CA . VAL A 1 282 ? -11.038 12.286 25.671 1.00 92.88 282 VAL A CA 1
ATOM 2165 C C . VAL A 1 282 ? -12.118 13.362 25.682 1.00 92.88 282 VAL A C 1
ATOM 2167 O O . VAL A 1 282 ? -13.274 13.095 26.012 1.00 92.88 282 VAL A O 1
ATOM 2170 N N . ASP A 1 283 ? -11.745 14.588 25.318 1.00 89.62 283 ASP A N 1
ATOM 2171 C CA . ASP A 1 283 ? -12.684 15.699 25.166 1.00 89.62 283 ASP A CA 1
ATOM 2172 C C . ASP A 1 283 ? -13.317 15.758 23.759 1.00 89.62 283 ASP A C 1
ATOM 2174 O O . ASP A 1 283 ? -12.966 15.011 22.843 1.00 89.62 283 ASP A O 1
ATOM 2178 N N . GLY A 1 284 ? -14.259 16.685 23.561 1.00 82.81 284 GLY A N 1
ATOM 2179 C CA . GLY A 1 284 ? -14.925 16.889 22.267 1.00 82.81 284 GLY A CA 1
ATOM 2180 C C . GLY A 1 284 ? -14.013 17.386 21.135 1.00 82.81 284 GLY A C 1
ATOM 2181 O O . GLY A 1 284 ? -14.459 17.453 19.993 1.00 82.81 284 GLY A O 1
ATOM 2182 N N . TRP A 1 285 ? -12.757 17.728 21.434 1.00 83.44 285 TRP A N 1
ATOM 2183 C CA . TRP A 1 285 ? -11.734 18.145 20.473 1.00 83.44 285 TRP A CA 1
ATOM 2184 C C . TRP A 1 285 ? -10.703 17.041 20.200 1.00 83.44 285 TRP A C 1
ATOM 2186 O O . TRP A 1 285 ? -9.769 17.244 19.424 1.00 83.44 285 TRP A O 1
ATOM 2196 N N . GLY A 1 286 ? -10.858 15.870 20.824 1.00 86.12 286 GLY A N 1
ATOM 2197 C CA . GLY A 1 286 ? -9.931 14.755 20.686 1.00 86.12 286 GLY A CA 1
ATOM 2198 C C . GLY A 1 286 ? -8.682 14.866 21.564 1.00 86.12 286 GLY A C 1
ATOM 2199 O O . GLY A 1 286 ? -7.752 14.074 21.380 1.00 86.12 286 GLY A O 1
ATOM 2200 N N . ASN A 1 287 ? -8.620 15.822 22.497 1.00 90.12 287 ASN A N 1
ATOM 2201 C CA . ASN A 1 287 ? -7.528 15.885 23.463 1.00 90.12 287 ASN A CA 1
ATOM 2202 C C . ASN A 1 287 ? -7.733 14.804 24.515 1.00 90.12 287 ASN A C 1
ATOM 2204 O O . ASN A 1 287 ? -8.789 14.724 25.140 1.00 90.12 287 ASN A O 1
ATOM 2208 N N . ILE A 1 288 ? -6.696 14.001 24.716 1.00 94.00 288 ILE A N 1
ATOM 2209 C CA . ILE A 1 288 ? -6.697 12.917 25.690 1.00 94.00 288 ILE A CA 1
ATOM 2210 C C . ILE A 1 288 ? -6.004 13.340 26.985 1.00 94.00 288 ILE A C 1
ATOM 2212 O O . ILE A 1 288 ? -5.071 14.156 26.970 1.00 94.00 288 ILE A O 1
ATOM 2216 N N . ASP A 1 289 ? -6.456 12.786 28.102 1.00 96.00 289 ASP A N 1
ATOM 2217 C CA . ASP A 1 289 ? -5.900 13.086 29.419 1.00 96.00 289 ASP A CA 1
ATOM 2218 C C . ASP A 1 289 ? -4.536 12.408 29.677 1.00 96.00 289 ASP A C 1
ATOM 2220 O O . ASP A 1 289 ? -3.961 11.722 28.826 1.00 96.00 289 ASP A O 1
ATOM 2224 N N . ALA A 1 290 ? -3.972 12.637 30.866 1.00 97.44 290 ALA A N 1
ATOM 2225 C CA . ALA A 1 290 ? -2.680 12.070 31.245 1.00 97.44 290 ALA A CA 1
ATOM 2226 C C . ALA A 1 290 ? -2.699 10.534 31.350 1.00 97.44 290 ALA A C 1
ATOM 2228 O O . ALA A 1 290 ? -1.682 9.904 31.061 1.00 97.44 290 ALA A O 1
ATOM 2229 N N . GLU A 1 291 ? -3.824 9.931 31.741 1.00 97.56 291 GLU A N 1
ATOM 2230 C CA . GLU A 1 291 ? -3.955 8.481 31.901 1.00 97.56 291 GLU A CA 1
ATOM 2231 C C . GLU A 1 291 ? -3.945 7.786 30.538 1.00 97.56 291 GLU A C 1
ATOM 2233 O O . GLU A 1 291 ? -3.156 6.865 30.313 1.00 97.56 291 GLU A O 1
ATOM 2238 N N . ALA A 1 292 ? -4.723 8.299 29.584 1.00 96.25 292 ALA A N 1
ATOM 2239 C CA . ALA A 1 292 ? -4.707 7.834 28.204 1.00 96.25 292 ALA A CA 1
ATOM 2240 C C . ALA A 1 292 ? -3.321 7.992 27.563 1.00 96.25 292 ALA A C 1
ATOM 2242 O O . ALA A 1 292 ? -2.841 7.069 26.904 1.00 96.25 292 ALA A O 1
ATOM 2243 N N . LYS A 1 293 ? -2.624 9.112 27.808 1.00 97.12 293 LYS A N 1
ATOM 2244 C CA . LYS A 1 293 ? -1.248 9.312 27.318 1.00 97.12 293 LYS A CA 1
ATOM 2245 C C . LYS A 1 293 ? -0.258 8.313 27.904 1.00 97.12 293 LYS A C 1
ATOM 2247 O O . LYS A 1 293 ? 0.582 7.788 27.179 1.00 97.12 293 LYS A O 1
ATOM 2252 N N . ILE A 1 294 ? -0.348 8.020 29.200 1.00 96.56 294 ILE A N 1
ATOM 2253 C CA . ILE A 1 294 ? 0.496 6.996 29.826 1.00 96.56 294 ILE A CA 1
ATOM 2254 C C . ILE A 1 294 ? 0.203 5.625 29.213 1.00 96.56 294 ILE A C 1
ATOM 2256 O O . ILE A 1 294 ? 1.140 4.898 28.894 1.00 96.56 294 ILE A O 1
ATOM 2260 N N . LYS A 1 295 ? -1.069 5.286 28.984 1.00 95.19 295 LYS A N 1
ATOM 2261 C CA . LYS A 1 295 ? -1.454 3.998 28.396 1.00 95.19 295 LYS A CA 1
ATOM 2262 C C . LYS A 1 295 ? -0.965 3.837 26.952 1.00 95.19 295 LYS A C 1
ATOM 2264 O O . LYS A 1 295 ? -0.491 2.765 26.593 1.00 95.19 295 LYS A O 1
ATOM 2269 N N . LEU A 1 296 ? -1.043 4.897 26.146 1.00 95.50 296 LEU A N 1
ATOM 2270 C CA . LEU A 1 296 ? -0.644 4.870 24.734 1.00 95.50 296 LEU A CA 1
ATOM 2271 C C . LEU A 1 296 ? 0.863 5.031 24.517 1.00 95.50 296 LEU A C 1
ATOM 2273 O O . LEU A 1 296 ? 1.408 4.427 23.594 1.00 95.50 296 LEU A O 1
ATOM 2277 N N . PHE A 1 297 ? 1.526 5.853 25.334 1.00 94.38 297 PHE A N 1
ATOM 2278 C CA . PHE A 1 297 ? 2.880 6.351 25.067 1.00 94.38 297 PHE A CA 1
ATOM 2279 C C . PHE A 1 297 ? 3.876 6.137 26.213 1.00 94.38 297 PHE A C 1
ATOM 2281 O O . PHE A 1 297 ? 5.038 6.528 26.091 1.00 94.38 297 PHE A O 1
ATOM 2288 N N . GLY A 1 298 ? 3.422 5.611 27.355 1.00 93.12 298 GLY A N 1
ATOM 2289 C CA . GLY A 1 298 ? 4.217 5.443 28.576 1.00 93.12 298 GLY A CA 1
ATOM 2290 C C . GLY A 1 298 ? 4.595 6.747 29.284 1.00 93.12 298 GLY A C 1
ATOM 2291 O O . GLY A 1 298 ? 5.367 6.724 30.239 1.00 93.12 298 GLY A O 1
ATOM 2292 N N . SER A 1 299 ? 4.084 7.897 28.832 1.00 95.31 299 SER A N 1
ATOM 2293 C CA . SER A 1 299 ? 4.400 9.210 29.399 1.00 95.31 299 SER A CA 1
ATOM 2294 C C . SER A 1 299 ? 3.246 10.189 29.223 1.00 95.31 299 SER A C 1
ATOM 2296 O O . SER A 1 299 ? 2.756 10.380 28.114 1.00 95.31 299 SER A O 1
ATOM 2298 N N . ALA A 1 300 ? 2.884 10.896 30.298 1.00 96.06 300 ALA A N 1
ATOM 2299 C CA . ALA A 1 300 ? 1.868 11.953 30.274 1.00 96.06 300 ALA A CA 1
ATOM 2300 C C . ALA A 1 300 ? 2.267 13.177 29.420 1.00 96.06 300 ALA A C 1
ATOM 2302 O O . ALA A 1 300 ? 1.421 14.004 29.077 1.00 96.06 300 ALA A O 1
ATOM 2303 N N . TYR A 1 301 ? 3.554 13.304 29.078 1.00 94.31 301 TYR A N 1
ATOM 2304 C CA . TYR A 1 301 ? 4.093 14.420 28.294 1.00 94.31 301 TYR A CA 1
ATOM 2305 C C . TYR A 1 301 ? 4.223 14.100 26.803 1.00 94.31 301 TYR A C 1
ATOM 2307 O O . TYR A 1 301 ? 4.480 14.998 26.002 1.00 94.31 301 TYR A O 1
ATOM 2315 N N . LYS A 1 302 ? 4.041 12.834 26.416 1.00 93.69 302 LYS A N 1
ATOM 2316 C CA . LYS A 1 302 ? 4.085 12.402 25.021 1.00 93.69 302 LYS A CA 1
ATOM 2317 C C . LYS A 1 302 ? 2.678 12.405 24.432 1.00 93.69 302 LYS A C 1
ATOM 2319 O O . LYS A 1 302 ? 1.708 12.156 25.140 1.00 93.69 302 LYS A O 1
ATOM 2324 N N . SER A 1 303 ? 2.569 12.761 23.154 1.00 90.69 303 SER A N 1
ATOM 2325 C CA . SER A 1 303 ? 1.268 12.895 22.480 1.00 90.69 303 SER A CA 1
ATOM 2326 C C . SER A 1 303 ? 1.186 12.168 21.136 1.00 90.69 303 SER A C 1
ATOM 2328 O O . SER A 1 303 ? 0.104 12.127 20.574 1.00 90.69 303 SER A O 1
ATOM 2330 N N . TYR A 1 304 ? 2.295 11.640 20.610 1.00 91.25 304 TYR A N 1
ATOM 2331 C CA . TYR A 1 304 ? 2.364 10.848 19.376 1.00 91.25 304 TYR A CA 1
ATOM 2332 C C . TYR A 1 304 ? 3.740 10.179 19.250 1.00 91.25 304 TYR A C 1
ATOM 2334 O O . TYR A 1 304 ? 4.686 10.586 19.936 1.00 91.25 304 TYR A O 1
ATOM 2342 N N . PHE A 1 305 ? 3.850 9.171 18.383 1.00 84.12 305 PHE A N 1
ATOM 2343 C CA . PHE A 1 305 ? 5.126 8.594 17.958 1.00 84.12 305 PHE A CA 1
ATOM 2344 C C . PHE A 1 305 ? 5.626 9.251 16.670 1.00 84.12 305 PHE A C 1
ATOM 2346 O O . PHE A 1 305 ? 4.829 9.617 15.812 1.00 84.12 305 PHE A O 1
ATOM 2353 N N . THR A 1 306 ? 6.942 9.389 16.522 1.00 78.88 306 THR A N 1
ATOM 2354 C CA . THR A 1 306 ? 7.559 10.055 15.352 1.00 78.88 306 THR A CA 1
ATOM 2355 C C . THR A 1 306 ? 8.231 9.100 14.370 1.00 78.88 306 THR A C 1
ATOM 2357 O O . THR A 1 306 ? 8.691 9.524 13.315 1.00 78.88 306 THR A O 1
ATOM 2360 N N . SER A 1 307 ? 8.338 7.817 14.717 1.00 66.94 307 SER A N 1
ATOM 2361 C CA . SER A 1 307 ? 8.931 6.777 13.874 1.00 66.94 307 SER A CA 1
ATOM 2362 C C . SER A 1 307 ? 8.563 5.386 14.387 1.00 66.94 307 SER A C 1
ATOM 2364 O O . SER A 1 307 ? 8.153 5.223 15.539 1.00 66.94 307 SER A O 1
ATOM 2366 N N . SER A 1 308 ? 8.798 4.372 13.557 1.00 68.75 308 SER A N 1
ATOM 2367 C CA . SER A 1 308 ? 8.677 2.959 13.933 1.00 68.75 308 SER A CA 1
ATOM 2368 C C . SER A 1 308 ? 9.594 2.596 15.105 1.00 68.75 308 SER A C 1
ATOM 2370 O O . SER A 1 308 ? 9.180 1.883 16.016 1.00 68.75 308 SER A O 1
ATOM 2372 N N . TYR A 1 309 ? 10.808 3.154 15.143 1.00 66.69 309 TYR A N 1
ATOM 2373 C CA . TYR A 1 309 ? 11.743 2.984 16.255 1.00 66.69 309 TYR A CA 1
ATOM 2374 C C . TYR A 1 309 ? 11.191 3.551 17.571 1.00 66.69 309 TYR A C 1
ATOM 2376 O O . TYR A 1 309 ? 11.214 2.883 18.604 1.00 66.69 309 TYR A O 1
ATOM 2384 N N . ASP A 1 310 ? 10.646 4.768 17.529 1.00 73.88 310 ASP A N 1
ATOM 2385 C CA . ASP A 1 310 ? 10.045 5.430 18.690 1.00 73.88 310 ASP A CA 1
ATOM 2386 C C . ASP A 1 310 ? 8.794 4.690 19.213 1.00 73.88 310 ASP A C 1
ATOM 2388 O O . ASP A 1 310 ? 8.499 4.694 20.412 1.00 73.88 310 ASP A O 1
ATOM 2392 N N . ALA A 1 311 ? 8.078 4.012 18.314 1.00 78.06 311 ALA A N 1
ATOM 2393 C CA . ALA A 1 311 ? 6.874 3.246 18.609 1.00 78.06 311 ALA A CA 1
ATOM 2394 C C . ALA A 1 311 ? 7.126 1.772 18.975 1.00 78.06 311 ALA A C 1
ATOM 2396 O O . ALA A 1 311 ? 6.203 1.103 19.444 1.00 78.06 311 ALA A O 1
ATOM 2397 N N . ALA A 1 312 ? 8.347 1.255 18.798 1.00 73.31 312 ALA A N 1
ATOM 2398 C CA . ALA A 1 312 ? 8.638 -0.184 18.783 1.00 73.31 312 ALA A CA 1
ATOM 2399 C C . ALA A 1 312 ? 8.132 -0.955 20.018 1.00 73.31 312 ALA A C 1
ATOM 2401 O O . ALA A 1 312 ? 7.678 -2.091 19.908 1.00 73.31 312 ALA A O 1
ATOM 2402 N N . ASN A 1 313 ? 8.157 -0.335 21.202 1.00 81.88 313 ASN A N 1
ATOM 2403 C CA . ASN A 1 313 ? 7.713 -0.972 22.448 1.00 81.88 313 ASN A CA 1
ATOM 2404 C C . ASN A 1 313 ? 6.193 -0.917 22.683 1.00 81.88 313 ASN A C 1
ATOM 2406 O O . ASN A 1 313 ? 5.694 -1.613 23.572 1.00 81.88 313 ASN A O 1
ATOM 2410 N N . TYR A 1 314 ? 5.461 -0.125 21.903 1.00 87.12 314 TYR A N 1
ATOM 2411 C CA . TYR A 1 314 ? 4.030 0.150 22.076 1.00 87.12 314 TYR A CA 1
ATOM 2412 C C . TYR A 1 314 ? 3.166 -0.417 20.956 1.00 87.12 314 TYR A C 1
ATOM 2414 O O . TYR A 1 314 ? 1.947 -0.451 21.094 1.00 87.12 314 TYR A O 1
ATOM 2422 N N . MET A 1 315 ? 3.788 -0.875 19.873 1.00 82.44 315 MET A N 1
ATOM 2423 C CA . MET A 1 315 ? 3.100 -1.448 18.726 1.00 82.44 315 MET A CA 1
ATOM 2424 C C . MET A 1 315 ? 3.160 -2.970 18.752 1.00 82.44 315 MET A C 1
ATOM 2426 O O . MET A 1 315 ? 4.093 -3.570 19.293 1.00 82.44 315 MET A O 1
ATOM 2430 N N . GLU A 1 316 ? 2.167 -3.592 18.136 1.00 78.38 316 GLU A N 1
ATOM 2431 C CA . GLU A 1 316 ? 2.174 -5.003 17.781 1.00 78.38 316 GLU A CA 1
ATOM 2432 C C . GLU A 1 316 ? 1.481 -5.210 16.433 1.00 78.38 316 GLU A C 1
ATOM 2434 O O . GLU A 1 316 ? 0.703 -4.373 15.980 1.00 78.38 316 GLU A O 1
ATOM 2439 N N . THR A 1 317 ? 1.796 -6.318 15.767 1.00 77.00 317 THR A N 1
ATOM 2440 C CA . THR A 1 317 ? 1.105 -6.722 14.540 1.00 77.00 317 THR A CA 1
ATOM 2441 C C . THR A 1 317 ? -0.012 -7.687 14.897 1.00 77.00 317 THR A C 1
ATOM 2443 O O . THR A 1 317 ? 0.252 -8.789 15.373 1.00 77.00 317 THR A O 1
ATOM 2446 N N . VAL A 1 318 ? -1.250 -7.289 14.624 1.00 76.25 318 VAL A N 1
ATOM 2447 C CA . VAL A 1 318 ? -2.438 -8.120 14.820 1.00 76.25 318 VAL A CA 1
ATOM 2448 C C . VAL A 1 318 ? -2.788 -8.781 13.497 1.00 76.25 318 VAL A C 1
ATOM 2450 O O . VAL A 1 318 ? -3.039 -8.097 12.509 1.00 76.25 318 VAL A O 1
ATOM 2453 N N . SER A 1 319 ? -2.797 -10.112 13.459 1.00 77.81 319 SER A N 1
ATOM 2454 C CA . SER A 1 319 ? -3.297 -10.849 12.296 1.00 77.81 319 SER A CA 1
ATOM 2455 C C . SER A 1 319 ? -4.819 -10.907 12.357 1.00 77.81 319 SER A C 1
ATOM 2457 O O . SER A 1 319 ? -5.357 -11.555 13.248 1.00 77.81 319 SER A O 1
ATOM 2459 N N . VAL A 1 320 ? -5.500 -10.273 11.406 1.00 80.62 320 VAL A N 1
ATOM 2460 C CA . VAL A 1 320 ? -6.964 -10.200 11.345 1.00 80.62 320 VAL A CA 1
ATOM 2461 C C . VAL A 1 320 ? -7.528 -10.966 10.146 1.00 80.62 320 VAL A C 1
ATOM 2463 O O . VAL A 1 320 ? -6.877 -11.001 9.094 1.00 80.62 320 VAL A O 1
ATOM 2466 N N . PRO A 1 321 ? -8.709 -11.596 10.269 1.00 84.25 321 PRO A N 1
ATOM 2467 C CA . PRO A 1 321 ? -9.373 -12.263 9.153 1.00 84.25 321 PRO A CA 1
ATOM 2468 C C . PRO A 1 321 ? -9.992 -11.239 8.193 1.00 84.25 321 PRO A C 1
ATOM 2470 O O . PRO A 1 321 ? -10.493 -10.199 8.616 1.00 84.25 321 PRO A O 1
ATOM 2473 N N . ILE A 1 322 ? -9.955 -11.528 6.892 1.00 85.25 322 ILE A N 1
ATOM 2474 C CA . ILE A 1 322 ? -10.536 -10.672 5.848 1.00 85.25 322 ILE A CA 1
ATOM 2475 C C . ILE A 1 322 ? -11.162 -11.510 4.738 1.00 85.25 322 ILE A C 1
ATOM 2477 O O . ILE A 1 322 ? -10.730 -12.634 4.472 1.00 85.25 322 ILE A O 1
ATOM 2481 N N . TRP A 1 323 ? -12.137 -10.933 4.041 1.00 86.00 323 TRP A N 1
ATOM 2482 C CA . TRP A 1 323 ? -12.460 -11.357 2.683 1.00 86.00 323 TRP A CA 1
ATOM 2483 C C . TRP A 1 323 ? -11.589 -10.594 1.698 1.00 86.00 323 TRP A C 1
ATOM 2485 O O . TRP A 1 323 ? -11.162 -9.471 1.955 1.00 86.00 323 TRP A O 1
ATOM 2495 N N . THR A 1 324 ? -11.335 -11.191 0.551 1.00 77.31 324 THR A N 1
ATOM 2496 C CA . THR A 1 324 ? -10.660 -10.553 -0.582 1.00 77.31 324 THR A CA 1
ATOM 2497 C C . THR A 1 324 ? -11.113 -11.262 -1.865 1.00 77.31 324 THR A C 1
ATOM 2499 O O . THR A 1 324 ? -11.845 -12.246 -1.774 1.00 77.31 324 THR A O 1
ATOM 2502 N N . VAL A 1 325 ? -10.798 -10.743 -3.053 1.00 71.50 325 VAL A N 1
ATOM 2503 C CA . VAL A 1 325 ? -11.359 -11.224 -4.334 1.00 71.50 325 VAL A CA 1
ATOM 2504 C C . VAL A 1 325 ? -10.299 -11.813 -5.254 1.00 71.50 325 VAL A C 1
ATOM 2506 O O . VAL A 1 325 ? -9.310 -11.147 -5.525 1.00 71.50 325 VAL A O 1
ATOM 2509 N N . ASP A 1 326 ? -10.486 -13.057 -5.683 1.00 62.59 326 ASP A N 1
ATOM 2510 C CA . ASP A 1 326 ? -9.571 -13.788 -6.562 1.00 62.59 326 ASP A CA 1
ATOM 2511 C C . ASP A 1 326 ? -9.597 -13.288 -8.024 1.00 62.59 326 ASP A C 1
ATOM 2513 O O . ASP A 1 326 ? -10.422 -12.450 -8.404 1.00 62.59 326 ASP A O 1
ATOM 2517 N N . LYS A 1 327 ? -8.723 -13.820 -8.891 1.00 56.16 327 LYS A N 1
ATOM 2518 C CA . LYS A 1 327 ? -8.649 -13.425 -10.324 1.00 56.16 327 LYS A CA 1
ATOM 2519 C C . LYS A 1 327 ? -9.945 -13.691 -11.092 1.00 56.16 327 LYS A C 1
ATOM 2521 O O . LYS A 1 327 ? -10.163 -13.098 -12.148 1.00 56.16 327 LYS A O 1
ATOM 2526 N N . SER A 1 328 ? -10.774 -14.615 -10.607 1.00 57.59 328 SER A N 1
ATOM 2527 C CA . SER A 1 328 ? -12.067 -14.950 -11.204 1.00 57.59 328 SER A CA 1
ATOM 2528 C C . SER A 1 328 ? -13.190 -14.006 -10.755 1.00 57.59 328 SER A C 1
ATOM 2530 O O . SER A 1 328 ? -14.280 -14.034 -11.326 1.00 57.59 328 SER A O 1
ATOM 2532 N N . GLY A 1 329 ? -12.922 -13.140 -9.772 1.00 67.00 329 GLY A N 1
ATOM 2533 C CA . GLY A 1 329 ? -13.905 -12.251 -9.163 1.00 67.00 329 GLY A CA 1
ATOM 2534 C C . GLY A 1 329 ? -14.646 -12.876 -7.975 1.00 67.00 329 GLY A C 1
ATOM 2535 O O . GLY A 1 329 ? -15.606 -12.281 -7.481 1.00 67.00 329 GLY A O 1
ATOM 2536 N N . GLN A 1 330 ? -14.231 -14.054 -7.501 1.00 78.06 330 GLN A N 1
ATOM 2537 C CA . GLN A 1 330 ? -14.840 -14.739 -6.365 1.00 78.06 330 GLN A CA 1
ATOM 2538 C C . GLN A 1 330 ? -14.220 -14.275 -5.040 1.00 78.06 330 GLN A C 1
ATOM 2540 O O . GLN A 1 330 ? -13.012 -14.097 -4.908 1.00 78.06 330 GLN A O 1
ATOM 2545 N N . LYS A 1 331 ? -15.068 -14.091 -4.022 1.00 83.38 331 LYS A N 1
ATOM 2546 C CA . LYS A 1 331 ? -14.630 -13.768 -2.661 1.00 83.38 331 LYS A CA 1
ATOM 2547 C C . LYS A 1 331 ? -14.050 -15.005 -1.976 1.00 83.38 331 LYS A C 1
ATOM 2549 O O . LYS A 1 331 ? -14.704 -16.047 -1.922 1.00 83.38 331 LYS A O 1
ATOM 2554 N N . ILE A 1 332 ? -12.859 -14.866 -1.407 1.00 77.56 332 ILE A N 1
ATOM 2555 C CA . ILE A 1 332 ? -12.148 -15.911 -0.668 1.00 77.56 332 ILE A CA 1
ATOM 2556 C C . ILE A 1 332 ? -11.695 -15.393 0.702 1.00 77.56 332 ILE A C 1
ATOM 2558 O O . ILE A 1 332 ? -11.438 -14.199 0.880 1.00 77.56 332 ILE A O 1
ATOM 2562 N N . ALA A 1 333 ? -11.614 -16.296 1.678 1.00 82.75 333 ALA A N 1
ATOM 2563 C CA . ALA A 1 333 ? -11.141 -15.981 3.020 1.00 82.75 333 ALA A CA 1
ATOM 2564 C C . ALA A 1 333 ? -9.609 -15.860 3.049 1.00 82.75 333 ALA A C 1
ATOM 2566 O O . ALA A 1 333 ? -8.905 -16.700 2.490 1.00 82.75 333 ALA A O 1
ATOM 2567 N N . SER A 1 334 ? -9.091 -14.844 3.737 1.00 75.94 334 SER A N 1
ATOM 2568 C CA . SER A 1 334 ? -7.658 -14.635 3.965 1.00 75.94 334 SER A CA 1
ATOM 2569 C C . SER A 1 334 ? -7.413 -13.939 5.316 1.00 75.94 334 SER A C 1
ATOM 2571 O O . SER A 1 334 ? -8.292 -13.875 6.175 1.00 75.94 334 SER A O 1
ATOM 2573 N N . SER A 1 335 ? -6.194 -13.451 5.548 1.00 72.94 335 SER A N 1
ATOM 2574 C CA . SER A 1 335 ? -5.837 -12.636 6.710 1.00 72.94 335 SER A CA 1
ATOM 2575 C C . SER A 1 335 ? -4.709 -11.648 6.409 1.00 72.94 335 SER A C 1
ATOM 2577 O O . SER A 1 335 ? -3.748 -11.986 5.714 1.00 72.94 335 SER A O 1
ATOM 2579 N N . VAL A 1 336 ? -4.760 -10.470 7.028 1.00 70.38 336 VAL A N 1
ATOM 2580 C CA . VAL A 1 336 ? -3.732 -9.411 6.968 1.00 70.38 336 VAL A CA 1
ATOM 2581 C C . VAL A 1 336 ? -3.148 -9.156 8.357 1.00 70.38 336 VAL A C 1
ATOM 2583 O O . VAL A 1 336 ? -3.846 -9.298 9.354 1.00 70.38 336 VAL A O 1
ATOM 2586 N N . GLY A 1 337 ? -1.863 -8.798 8.436 1.00 70.44 337 GLY A N 1
ATOM 2587 C CA . GLY A 1 337 ? -1.271 -8.242 9.654 1.00 70.44 337 GLY A CA 1
ATOM 2588 C C . GLY A 1 337 ? -1.399 -6.718 9.680 1.00 70.44 337 GLY A C 1
ATOM 2589 O O . GLY A 1 337 ? -0.902 -6.066 8.770 1.00 70.44 337 GLY A O 1
ATOM 2590 N N . ILE A 1 338 ? -2.020 -6.151 10.715 1.00 75.81 338 ILE A N 1
ATOM 2591 C CA . ILE A 1 338 ? -2.154 -4.698 10.900 1.00 75.81 338 ILE A CA 1
ATOM 2592 C C . ILE A 1 338 ? -1.315 -4.280 12.106 1.00 75.81 338 ILE A C 1
ATOM 2594 O O . ILE A 1 338 ? -1.468 -4.829 13.197 1.00 75.81 338 ILE A O 1
ATOM 2598 N N . VAL A 1 339 ? -0.415 -3.313 11.921 1.00 76.31 339 VAL A N 1
ATOM 2599 C CA . VAL A 1 339 ? 0.378 -2.749 13.022 1.00 76.31 339 VAL A CA 1
ATOM 2600 C C . VAL A 1 339 ? -0.459 -1.728 13.772 1.00 76.31 339 VAL A C 1
ATOM 2602 O O . VAL A 1 339 ? -0.857 -0.715 13.202 1.00 76.31 339 VAL A O 1
ATOM 2605 N N . VAL A 1 340 ? -0.703 -1.969 15.054 1.00 85.69 340 VAL A N 1
ATOM 2606 C CA . VAL A 1 340 ? -1.514 -1.093 15.906 1.00 85.69 340 VAL A CA 1
ATOM 2607 C C . VAL A 1 340 ? -0.894 -0.955 17.288 1.00 85.69 340 VAL A C 1
ATOM 2609 O O . VAL A 1 340 ? 0.004 -1.710 17.667 1.00 85.69 340 VAL A O 1
ATOM 2612 N N . ASN A 1 341 ? -1.374 0.017 18.060 1.00 94.19 341 ASN A N 1
ATOM 2613 C CA . ASN A 1 341 ? -1.007 0.134 19.461 1.00 94.19 341 ASN A CA 1
ATOM 2614 C C . ASN A 1 341 ? -1.491 -1.106 20.220 1.00 94.19 341 ASN A C 1
ATOM 2616 O O . ASN A 1 341 ? -2.632 -1.538 20.045 1.00 94.19 341 ASN A O 1
ATOM 2620 N N . LYS A 1 342 ? -0.673 -1.624 21.135 1.00 90.25 342 LYS A N 1
ATOM 2621 C CA . LYS A 1 342 ? -1.044 -2.748 22.008 1.00 90.25 342 LYS A CA 1
ATOM 2622 C C . LYS A 1 342 ? -2.356 -2.507 22.761 1.00 90.25 342 LYS A C 1
ATOM 2624 O O . LYS A 1 342 ? -3.095 -3.443 23.042 1.00 90.25 342 LYS A O 1
ATOM 2629 N N . ALA A 1 343 ? -2.683 -1.246 23.057 1.00 94.69 343 ALA A N 1
ATOM 2630 C CA . ALA A 1 343 ? -3.933 -0.869 23.712 1.00 94.69 343 ALA A CA 1
ATOM 2631 C C . ALA A 1 343 ? -5.195 -1.190 22.890 1.00 94.69 343 ALA A C 1
ATOM 2633 O O . ALA A 1 343 ? -6.252 -1.363 23.490 1.00 94.69 343 ALA A O 1
ATOM 2634 N N . VAL A 1 344 ? -5.093 -1.265 21.559 1.00 95.56 344 VAL A N 1
ATOM 2635 C CA . VAL A 1 344 ? -6.230 -1.497 20.649 1.00 95.56 344 VAL A CA 1
ATOM 2636 C C . VAL A 1 344 ? -6.157 -2.847 19.929 1.00 95.56 344 VAL A C 1
ATOM 2638 O O . VAL A 1 344 ? -7.025 -3.175 19.129 1.00 95.56 344 VAL A O 1
ATOM 2641 N N . ALA A 1 345 ? -5.137 -3.663 20.195 1.00 89.62 345 ALA A N 1
ATOM 2642 C CA . ALA A 1 345 ? -4.898 -4.882 19.430 1.00 89.62 345 ALA A CA 1
ATOM 2643 C C . ALA A 1 345 ? -6.069 -5.883 19.483 1.00 89.62 345 ALA A C 1
ATOM 2645 O O . ALA A 1 345 ? -6.467 -6.431 18.455 1.00 89.62 345 ALA A O 1
ATOM 2646 N N . ALA A 1 346 ? -6.659 -6.070 20.668 1.00 89.31 346 ALA A N 1
ATOM 2647 C CA . ALA A 1 346 ? -7.791 -6.976 20.861 1.00 89.31 346 ALA A CA 1
ATOM 2648 C C . ALA A 1 346 ? -9.068 -6.499 20.151 1.00 89.31 346 ALA A C 1
ATOM 2650 O O . ALA A 1 346 ? -9.686 -7.275 19.432 1.00 89.31 346 ALA A O 1
ATOM 2651 N N . GLU A 1 347 ? -9.436 -5.221 20.291 1.00 94.88 347 GLU A N 1
ATOM 2652 C CA . GLU A 1 347 ? -10.607 -4.678 19.585 1.00 94.88 347 GLU A CA 1
ATOM 2653 C C . GLU A 1 347 ? -10.424 -4.694 18.071 1.00 94.88 347 GLU A C 1
ATOM 2655 O O . GLU A 1 347 ? -11.374 -4.989 17.363 1.00 94.88 347 GLU A O 1
ATOM 2660 N N . VAL A 1 348 ? -9.221 -4.426 17.558 1.00 95.19 348 VAL A N 1
ATOM 2661 C CA . VAL A 1 348 ? -8.965 -4.460 16.113 1.00 95.19 348 VAL A CA 1
ATOM 2662 C C . VAL A 1 348 ? -9.159 -5.869 15.564 1.00 95.19 348 VAL A C 1
ATOM 2664 O O . VAL A 1 348 ? -9.804 -6.030 14.531 1.00 95.19 348 VAL A O 1
ATOM 2667 N N . HIS A 1 349 ? -8.673 -6.895 16.265 1.00 92.50 349 HIS A N 1
ATOM 2668 C CA . HIS A 1 349 ? -8.966 -8.278 15.895 1.00 92.50 349 HIS A CA 1
ATOM 2669 C C . HIS A 1 349 ? -10.477 -8.543 15.842 1.00 92.50 349 HIS A C 1
ATOM 2671 O O . HIS A 1 349 ? -10.982 -9.023 14.827 1.00 92.50 349 HIS A O 1
ATOM 2677 N N . ASP A 1 350 ? -11.199 -8.182 16.902 1.00 94.56 350 ASP A N 1
ATOM 2678 C CA . ASP A 1 350 ? -12.627 -8.473 17.019 1.00 94.56 350 ASP A CA 1
ATOM 2679 C C . ASP A 1 350 ? -13.490 -7.681 16.017 1.00 94.56 350 ASP A C 1
ATOM 2681 O O . ASP A 1 350 ? -14.447 -8.224 15.463 1.00 94.56 350 ASP A O 1
ATOM 2685 N N . ILE A 1 351 ? -13.128 -6.427 15.713 1.00 97.06 351 ILE A N 1
ATOM 2686 C CA . ILE A 1 351 ? -13.763 -5.614 14.663 1.00 97.06 351 ILE A CA 1
ATOM 2687 C C . ILE A 1 351 ? -13.652 -6.328 13.315 1.00 97.06 351 ILE A C 1
ATOM 2689 O O . ILE A 1 351 ? -14.651 -6.495 12.618 1.00 97.06 351 ILE A O 1
ATOM 2693 N N . PHE A 1 352 ? -12.452 -6.769 12.937 1.00 95.19 352 PHE A N 1
ATOM 2694 C CA . PHE A 1 352 ? -12.250 -7.440 11.654 1.00 95.19 352 PHE A CA 1
ATOM 2695 C C . PHE A 1 352 ? -12.876 -8.835 11.617 1.00 95.19 352 PHE A C 1
ATOM 2697 O O . PHE A 1 352 ? -13.398 -9.225 10.576 1.00 95.19 352 PHE A O 1
ATOM 2704 N N . GLN A 1 353 ? -12.911 -9.555 12.741 1.00 94.56 353 GLN A N 1
ATOM 2705 C CA . GLN A 1 353 ? -13.685 -10.792 12.860 1.00 94.56 353 GLN A CA 1
ATOM 2706 C C . GLN A 1 353 ? -15.177 -10.536 12.608 1.00 94.56 353 GLN A C 1
ATOM 2708 O O . GLN A 1 353 ? -15.802 -11.265 11.845 1.00 94.56 353 GLN A O 1
ATOM 2713 N N . MET A 1 354 ? -15.737 -9.454 13.158 1.00 96.19 354 MET A N 1
ATOM 2714 C CA . MET A 1 354 ? -17.128 -9.069 12.910 1.00 96.19 354 MET A CA 1
ATOM 2715 C C . MET A 1 354 ? -17.389 -8.711 11.439 1.00 96.19 354 MET A C 1
ATOM 2717 O O . MET A 1 354 ? -18.433 -9.080 10.908 1.00 96.19 354 MET A O 1
ATOM 2721 N N . ILE A 1 355 ? -16.454 -8.028 10.769 1.00 96.69 355 ILE A N 1
ATOM 2722 C CA . ILE A 1 355 ? -16.537 -7.754 9.320 1.00 96.69 355 ILE A CA 1
ATOM 2723 C C . ILE A 1 355 ? -16.477 -9.061 8.521 1.00 96.69 355 ILE A C 1
ATOM 2725 O O . ILE A 1 355 ? -17.213 -9.237 7.552 1.00 96.69 355 ILE A O 1
ATOM 2729 N N . PHE A 1 356 ? -15.596 -9.979 8.919 1.00 94.69 356 PHE A N 1
ATOM 2730 C CA . PHE A 1 356 ? -15.407 -11.265 8.260 1.00 94.69 356 PHE A CA 1
ATOM 2731 C C . PHE A 1 356 ? -16.634 -12.178 8.387 1.00 94.69 356 PHE A C 1
ATOM 2733 O O . PHE A 1 356 ? -17.008 -12.842 7.421 1.00 94.69 356 PHE A O 1
ATOM 2740 N N . ASP A 1 357 ? -17.280 -12.192 9.551 1.00 94.94 357 ASP A N 1
ATOM 2741 C CA . ASP A 1 357 ? -18.465 -13.015 9.806 1.00 94.94 357 ASP A CA 1
ATOM 2742 C C . ASP A 1 357 ? -19.756 -12.418 9.221 1.00 94.94 357 ASP A C 1
ATOM 2744 O O . ASP A 1 357 ? -20.780 -13.107 9.151 1.00 94.94 357 ASP A O 1
ATOM 2748 N N . ASP A 1 358 ? -19.738 -11.150 8.795 1.00 97.00 358 ASP A N 1
ATOM 2749 C CA . ASP A 1 358 ? -20.900 -10.511 8.186 1.00 97.00 358 ASP A CA 1
ATOM 2750 C C . ASP A 1 358 ? -21.239 -11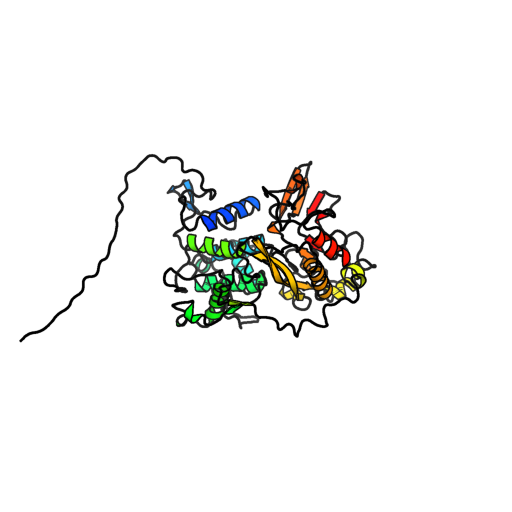.165 6.824 1.00 97.00 358 ASP A C 1
ATOM 2752 O O . ASP A 1 358 ? -20.348 -11.357 5.986 1.00 97.00 358 ASP A O 1
ATOM 2756 N N . PRO A 1 359 ? -22.521 -11.492 6.548 1.00 94.62 359 PRO A N 1
ATOM 2757 C CA . PRO A 1 359 ? -22.937 -12.092 5.278 1.00 94.62 359 PRO A CA 1
ATOM 2758 C C . PRO A 1 359 ? -22.572 -11.278 4.031 1.00 94.62 359 PRO A C 1
ATOM 2760 O O . PRO A 1 359 ? -22.546 -11.833 2.933 1.00 94.62 359 PRO A O 1
ATOM 2763 N N . GLU A 1 360 ? -22.308 -9.976 4.176 1.00 94.00 360 GLU A N 1
ATOM 2764 C CA . GLU A 1 360 ? -21.837 -9.117 3.092 1.00 94.00 360 GLU A CA 1
ATOM 2765 C C . GLU A 1 360 ? -20.484 -9.578 2.527 1.00 94.00 360 GLU A C 1
ATOM 2767 O O . GLU A 1 360 ? -20.221 -9.415 1.329 1.00 94.00 360 GLU A O 1
ATOM 2772 N N . GLN A 1 361 ? -19.633 -10.177 3.368 1.00 94.38 361 GLN A N 1
ATOM 2773 C CA . GLN A 1 361 ? -18.276 -10.600 3.024 1.00 94.38 361 GLN A CA 1
ATOM 2774 C C . GLN A 1 361 ? -17.468 -9.459 2.387 1.00 94.38 361 GLN A C 1
ATOM 2776 O O . GLN A 1 361 ? -16.981 -9.576 1.257 1.00 94.38 361 GLN A O 1
ATOM 2781 N N . PHE A 1 362 ? -17.411 -8.299 3.041 1.00 94.50 362 PHE A N 1
ATOM 2782 C CA . PHE A 1 362 ? -16.756 -7.115 2.480 1.00 94.50 362 PHE A CA 1
ATOM 2783 C C . PHE A 1 362 ? -15.258 -7.378 2.206 1.00 94.50 362 PHE A C 1
ATOM 2785 O O . PHE A 1 362 ? -14.528 -7.731 3.135 1.00 94.50 362 PHE A O 1
ATOM 2792 N N . PRO A 1 363 ? -14.773 -7.224 0.958 1.00 89.56 363 PRO A N 1
ATOM 2793 C CA . PRO A 1 363 ? -13.400 -7.540 0.612 1.00 89.56 363 PRO A CA 1
ATOM 2794 C C . PRO A 1 363 ? -12.436 -6.386 0.922 1.00 89.56 363 PRO A C 1
ATOM 2796 O O . PRO A 1 363 ? -12.730 -5.215 0.680 1.00 89.56 363 PRO A O 1
ATOM 2799 N N . ILE A 1 364 ? -11.236 -6.728 1.384 1.00 84.88 364 ILE A N 1
ATOM 2800 C CA . ILE A 1 364 ? -10.112 -5.811 1.578 1.00 84.88 364 ILE A CA 1
ATOM 2801 C C . ILE A 1 364 ? -9.147 -5.967 0.402 1.00 84.88 364 ILE A C 1
ATOM 2803 O O . ILE A 1 364 ? -8.591 -7.042 0.187 1.00 84.88 364 ILE A O 1
ATOM 2807 N N . TYR A 1 365 ? -8.950 -4.900 -0.372 1.00 72.44 365 TYR A N 1
ATOM 2808 C CA . TYR A 1 365 ? -8.129 -4.919 -1.581 1.00 72.44 365 TYR A CA 1
ATOM 2809 C C . TYR A 1 365 ? -6.653 -5.153 -1.262 1.00 72.44 365 TYR A C 1
ATOM 2811 O O . TYR A 1 365 ? -6.055 -4.416 -0.468 1.00 72.44 365 TYR A O 1
ATOM 2819 N N . GLY A 1 366 ? -6.044 -6.144 -1.911 1.00 58.38 366 GLY A N 1
ATOM 2820 C CA . GLY A 1 366 ? -4.608 -6.390 -1.824 1.00 58.38 366 GLY A CA 1
ATOM 2821 C C . GLY A 1 366 ? -4.143 -6.881 -0.456 1.00 58.38 366 GLY A C 1
ATOM 2822 O O . GLY A 1 366 ? -2.968 -7.125 -0.278 1.00 58.38 366 GLY A O 1
ATOM 2823 N N . GLY A 1 367 ? -4.997 -6.942 0.566 1.00 49.94 367 GLY A N 1
ATOM 2824 C CA . GLY A 1 367 ? -4.586 -7.201 1.943 1.00 49.94 367 GLY A CA 1
ATOM 2825 C C . GLY A 1 367 ? -3.622 -6.178 2.575 1.00 49.94 367 GLY A C 1
ATOM 2826 O O . GLY A 1 367 ? -3.350 -6.314 3.749 1.00 49.94 367 GLY A O 1
ATOM 2827 N N . TRP A 1 368 ? -3.095 -5.164 1.881 1.00 50.78 368 TRP A N 1
ATOM 2828 C CA . TRP A 1 368 ? -2.357 -4.025 2.483 1.00 50.78 368 TRP A CA 1
ATOM 2829 C C . TRP A 1 368 ? -3.188 -2.752 2.519 1.00 50.78 368 TRP A C 1
ATOM 2831 O O . TRP A 1 368 ? -2.789 -1.775 3.143 1.00 50.78 368 TRP A O 1
ATOM 2841 N N . SER A 1 369 ? -4.374 -2.757 1.910 1.00 59.72 369 SER A N 1
ATOM 2842 C CA . SER A 1 369 ? -5.265 -1.602 1.987 1.00 59.72 369 SER A CA 1
ATOM 2843 C C . SER A 1 369 ? -5.972 -1.486 3.339 1.00 59.72 369 SER A C 1
ATOM 2845 O O . SER A 1 369 ? -6.915 -0.718 3.442 1.00 59.72 369 SER A O 1
ATOM 2847 N N . ALA A 1 370 ? -5.557 -2.249 4.353 1.00 56.22 370 ALA A N 1
ATOM 2848 C CA . ALA A 1 370 ? -5.898 -2.029 5.753 1.00 56.22 370 ALA A CA 1
ATOM 2849 C C . ALA A 1 370 ? -4.633 -1.543 6.484 1.00 56.22 370 ALA A C 1
ATOM 2851 O O . ALA A 1 370 ? -3.821 -2.348 6.938 1.00 56.22 370 ALA A O 1
ATOM 2852 N N . GLY A 1 371 ? -4.435 -0.226 6.534 1.00 67.38 371 GLY A N 1
ATOM 2853 C CA . GLY A 1 371 ? -3.227 0.407 7.068 1.00 67.38 371 GLY A CA 1
ATOM 2854 C C . GLY A 1 371 ? -3.439 0.942 8.480 1.00 67.38 371 GLY A C 1
ATOM 2855 O O . GLY A 1 371 ? -4.346 1.737 8.699 1.00 67.38 371 GLY A O 1
ATOM 2856 N N . GLY A 1 372 ? -2.610 0.512 9.433 1.00 75.56 372 GLY A N 1
ATOM 2857 C CA . GLY A 1 372 ? -2.674 0.928 10.838 1.00 75.56 372 GLY A CA 1
ATOM 2858 C C . GLY A 1 372 ? -1.742 2.100 11.164 1.00 75.56 372 GLY A C 1
ATOM 2859 O O . GLY A 1 372 ? -1.885 3.204 10.641 1.00 75.56 372 GLY A O 1
ATOM 2860 N N . ALA A 1 373 ? -0.782 1.876 12.060 1.00 73.81 373 ALA A N 1
ATOM 2861 C CA . ALA A 1 373 ? 0.156 2.898 12.509 1.00 73.81 373 ALA A CA 1
ATOM 2862 C C . ALA A 1 373 ? 0.983 3.502 11.353 1.00 73.81 373 ALA A C 1
ATOM 2864 O O . ALA A 1 373 ? 1.647 2.780 10.614 1.00 73.81 373 ALA A O 1
ATOM 2865 N N . ARG A 1 374 ? 1.002 4.837 11.260 1.00 74.00 374 ARG A N 1
ATOM 2866 C CA . ARG A 1 374 ? 1.924 5.638 10.428 1.00 74.00 374 ARG A CA 1
ATOM 2867 C C . ARG A 1 374 ? 2.423 6.829 11.242 1.00 74.00 374 ARG A C 1
ATOM 2869 O O . ARG A 1 374 ? 1.691 7.329 12.087 1.00 74.00 374 ARG A O 1
ATOM 2876 N N . TYR A 1 375 ? 3.652 7.286 11.009 1.00 75.19 375 TYR A N 1
ATOM 2877 C CA . TYR A 1 375 ? 4.321 8.294 11.860 1.00 75.19 375 TYR A CA 1
ATOM 2878 C C . TYR A 1 375 ? 4.648 9.600 11.126 1.00 75.19 375 TYR A C 1
ATOM 2880 O O . TYR A 1 375 ? 5.543 10.345 11.517 1.00 75.19 375 TYR A O 1
ATOM 2888 N N . THR A 1 376 ? 3.950 9.845 10.021 1.00 60.34 376 THR A N 1
ATOM 2889 C CA . THR A 1 376 ? 4.089 11.024 9.154 1.00 60.34 376 THR A CA 1
ATOM 2890 C C . THR A 1 376 ? 3.252 12.211 9.622 1.00 60.34 376 THR A C 1
ATOM 2892 O O . THR A 1 376 ? 3.489 13.343 9.201 1.00 60.34 376 THR A O 1
ATOM 2895 N N . ASP A 1 377 ? 2.302 11.959 10.522 1.00 72.31 377 ASP A N 1
ATOM 2896 C CA . ASP A 1 377 ? 1.418 12.941 11.133 1.00 72.31 377 ASP A CA 1
ATOM 2897 C C . ASP A 1 377 ? 1.527 12.920 12.671 1.00 72.31 377 ASP A C 1
ATOM 2899 O O . ASP A 1 377 ? 2.334 12.203 13.260 1.00 72.31 377 ASP A O 1
ATOM 2903 N N . THR A 1 378 ? 0.732 13.762 13.330 1.00 83.44 378 THR A N 1
ATOM 2904 C CA . THR A 1 378 ? 0.598 13.810 14.799 1.00 83.44 378 THR A CA 1
ATOM 2905 C C . THR A 1 378 ? -0.779 13.334 15.271 1.00 83.44 378 THR A C 1
ATOM 2907 O O . THR A 1 378 ? -1.177 13.567 16.415 1.00 83.44 378 THR A O 1
ATOM 2910 N N . MET A 1 379 ? -1.533 12.704 14.369 1.00 85.44 379 MET A N 1
ATOM 2911 C CA . MET A 1 379 ? -2.919 12.279 14.536 1.00 85.44 379 MET A CA 1
ATOM 2912 C C . MET A 1 379 ? -2.990 10.790 14.901 1.00 85.44 379 MET A C 1
ATOM 2914 O O . MET A 1 379 ? -2.007 10.183 15.317 1.00 85.44 379 MET A O 1
ATOM 2918 N N . ARG A 1 380 ? -4.175 10.177 14.827 1.00 91.94 380 ARG A N 1
ATOM 2919 C CA . ARG A 1 380 ? -4.437 8.874 15.461 1.00 91.94 380 ARG A CA 1
ATOM 2920 C C . ARG A 1 380 ? -3.658 7.721 14.839 1.00 91.94 380 ARG A C 1
ATOM 2922 O O . ARG A 1 380 ? -3.399 6.738 15.533 1.00 91.94 380 ARG A O 1
ATOM 2929 N N . HIS A 1 381 ? -3.195 7.853 13.602 1.00 87.75 381 HIS A N 1
ATOM 2930 C CA . HIS A 1 381 ? -2.268 6.871 13.060 1.00 87.75 381 HIS A CA 1
ATOM 2931 C C . HIS A 1 381 ? -0.911 6.898 13.762 1.00 87.75 381 HIS A C 1
ATOM 2933 O O . HIS A 1 381 ? -0.388 5.834 14.088 1.00 87.75 381 HIS A O 1
ATOM 2939 N N . SER A 1 382 ? -0.389 8.080 14.100 1.00 85.06 382 SER A N 1
ATOM 2940 C CA . SER A 1 382 ? 0.847 8.215 14.885 1.00 85.06 382 SER A CA 1
ATOM 2941 C C . SER A 1 382 ? 0.718 7.692 16.316 1.00 85.06 382 SER A C 1
ATOM 2943 O O . SER A 1 382 ? 1.715 7.571 17.024 1.00 85.06 382 SER A O 1
ATOM 2945 N N . TRP A 1 383 ? -0.500 7.360 16.759 1.00 92.88 383 TRP A N 1
ATOM 2946 C CA . TRP A 1 383 ? -0.760 6.683 18.031 1.00 92.88 383 TRP A CA 1
ATOM 2947 C C . TRP A 1 383 ? -0.830 5.163 17.875 1.00 92.88 383 TRP A C 1
ATOM 2949 O O . TRP A 1 383 ? -0.715 4.457 18.874 1.00 92.88 383 TRP A O 1
ATOM 2959 N N . GLY A 1 384 ? -1.003 4.668 16.642 1.00 90.38 384 GLY A N 1
ATOM 2960 C CA . GLY A 1 384 ? -1.387 3.290 16.331 1.00 90.38 384 GLY A CA 1
ATOM 2961 C C . GLY A 1 384 ? -2.866 3.003 16.602 1.00 90.38 384 GLY A C 1
ATOM 2962 O O . GLY A 1 384 ? -3.217 1.862 16.881 1.00 90.38 384 GLY A O 1
ATOM 2963 N N . CYS A 1 385 ? -3.718 4.033 16.573 1.00 95.50 385 CYS A N 1
ATOM 2964 C CA . CYS A 1 385 ? -5.135 3.982 16.957 1.00 95.50 385 CYS A CA 1
ATOM 2965 C C . CYS A 1 385 ? -6.069 4.461 15.832 1.00 95.50 385 CYS A C 1
ATOM 2967 O O . CYS A 1 385 ? -7.145 5.009 16.089 1.00 95.50 385 CYS A O 1
ATOM 2969 N N . ALA A 1 386 ? -5.625 4.302 14.590 1.00 93.62 386 ALA A N 1
ATOM 2970 C CA . ALA A 1 386 ? -6.419 4.526 13.397 1.00 93.62 386 ALA A CA 1
ATOM 2971 C C . ALA A 1 386 ? -6.128 3.446 12.361 1.00 93.62 386 ALA A C 1
ATOM 2973 O O . ALA A 1 386 ? -5.040 2.867 12.363 1.00 93.62 386 ALA A O 1
ATOM 2974 N N . ILE A 1 387 ? -7.118 3.185 11.514 1.00 92.69 387 ILE A N 1
ATOM 2975 C CA . ILE A 1 387 ? -7.058 2.205 10.440 1.00 92.69 387 ILE A CA 1
ATOM 2976 C C . ILE A 1 387 ? -7.686 2.824 9.198 1.00 92.69 387 ILE A C 1
ATOM 2978 O O . ILE A 1 387 ? -8.842 3.240 9.239 1.00 92.69 387 ILE A O 1
ATOM 2982 N N . ASP A 1 388 ? -6.939 2.833 8.100 1.00 90.12 388 ASP A N 1
ATOM 2983 C CA . ASP A 1 388 ? -7.477 3.154 6.783 1.00 90.12 388 ASP A CA 1
ATOM 2984 C C . ASP A 1 388 ? -7.818 1.862 6.053 1.00 90.12 388 ASP A C 1
ATOM 2986 O O . ASP A 1 388 ? -6.976 0.973 5.961 1.00 90.12 388 ASP A O 1
ATOM 2990 N N . VAL A 1 389 ? -9.041 1.757 5.537 1.00 90.38 389 VAL A N 1
ATOM 2991 C CA . VAL A 1 389 ? -9.550 0.576 4.836 1.00 90.38 389 VAL A CA 1
ATOM 2992 C C . VAL A 1 389 ? -9.832 0.899 3.371 1.00 90.38 389 VAL A C 1
ATOM 2994 O O . VAL A 1 389 ? -10.576 1.821 3.040 1.00 90.38 389 VAL A O 1
ATOM 2997 N N . ASN A 1 390 ? -9.267 0.092 2.474 1.00 86.25 390 ASN A N 1
ATOM 2998 C CA . ASN A 1 390 ? -9.381 0.217 1.027 1.00 86.25 390 ASN A CA 1
ATOM 2999 C C . ASN A 1 390 ? -9.089 1.648 0.546 1.00 86.25 390 ASN A C 1
ATOM 3001 O O . ASN A 1 390 ? -9.852 2.188 -0.249 1.00 86.25 390 ASN A O 1
ATOM 3005 N N . ALA A 1 391 ? -7.996 2.256 1.025 1.00 78.06 391 ALA A N 1
ATOM 3006 C CA . ALA A 1 391 ? -7.624 3.657 0.774 1.00 78.06 391 ALA A CA 1
ATOM 3007 C C . ALA A 1 391 ? -7.631 4.067 -0.712 1.00 78.06 391 ALA A C 1
ATOM 3009 O O . ALA A 1 391 ? -7.998 5.184 -1.067 1.00 78.06 391 ALA A O 1
ATOM 3010 N N . LEU A 1 392 ? -7.296 3.140 -1.616 1.00 72.81 392 LEU A N 1
ATOM 3011 C CA . LEU A 1 392 ? -7.390 3.382 -3.057 1.00 72.81 392 LEU A CA 1
ATOM 3012 C C . LEU A 1 392 ? -8.845 3.632 -3.513 1.00 72.81 392 LEU A C 1
ATOM 3014 O O . LEU A 1 392 ? -9.088 4.477 -4.367 1.00 72.81 392 LEU A O 1
ATOM 3018 N N . TYR A 1 393 ? -9.826 2.947 -2.925 1.00 79.25 393 TYR A N 1
ATOM 3019 C CA . TYR A 1 393 ? -11.241 2.958 -3.334 1.00 79.25 393 TYR A CA 1
ATOM 3020 C C . TYR A 1 393 ? -12.152 3.797 -2.433 1.00 79.25 393 TYR A C 1
ATOM 3022 O O . TYR A 1 393 ? -13.372 3.816 -2.627 1.00 79.25 393 TYR A O 1
ATOM 3030 N N . ASN A 1 394 ? -11.575 4.446 -1.427 1.00 84.06 394 ASN A N 1
ATOM 3031 C CA . ASN A 1 394 ? -12.281 5.295 -0.487 1.00 84.06 394 ASN A CA 1
ATOM 3032 C C . ASN A 1 394 ? -11.479 6.576 -0.317 1.00 84.06 394 ASN A C 1
ATOM 3034 O O . ASN A 1 394 ? -10.386 6.553 0.232 1.00 84.06 394 ASN A O 1
ATOM 3038 N N . CYS A 1 395 ? -11.997 7.694 -0.817 1.00 79.38 395 CYS A N 1
ATOM 3039 C CA . CYS A 1 395 ? -11.238 8.936 -0.811 1.00 79.38 395 CYS A CA 1
ATOM 3040 C C . CYS A 1 395 ? -11.326 9.717 0.500 1.00 79.38 395 CYS A C 1
ATOM 3042 O O . CYS A 1 395 ? -12.367 9.763 1.161 1.00 79.38 395 CYS A O 1
ATOM 3044 N N . GLU A 1 396 ? -10.273 10.479 0.761 1.00 84.56 396 GLU A N 1
ATOM 3045 C CA . GLU A 1 396 ? -10.342 11.699 1.550 1.00 84.56 396 GLU A CA 1
ATOM 3046 C C . GLU A 1 396 ? -10.668 12.857 0.602 1.00 84.56 396 GLU A C 1
ATOM 3048 O O . GLU A 1 396 ? -10.135 12.957 -0.508 1.00 84.56 396 GLU A O 1
ATOM 3053 N N . CYS A 1 397 ? -11.577 13.738 1.003 1.00 81.38 397 CYS A N 1
ATOM 3054 C CA . CYS A 1 397 ? -12.010 14.849 0.175 1.00 81.38 397 CYS A CA 1
ATOM 3055 C C . CYS A 1 397 ? -12.451 16.059 1.001 1.00 81.38 397 CYS A C 1
ATOM 3057 O O . CYS A 1 397 ? -12.893 15.950 2.142 1.00 81.38 397 CYS A O 1
ATOM 3059 N N . ASN A 1 398 ? -12.342 17.242 0.400 1.00 85.25 398 ASN A N 1
ATOM 3060 C CA . ASN A 1 398 ? -12.814 18.504 0.958 1.00 85.25 398 ASN A CA 1
ATOM 3061 C C . ASN A 1 398 ? -13.909 19.105 0.081 1.00 85.25 398 ASN A C 1
ATOM 3063 O O . ASN A 1 398 ? -13.850 19.016 -1.142 1.00 85.25 398 ASN A O 1
ATOM 3067 N N . THR A 1 399 ? -14.861 19.801 0.690 1.00 76.94 399 THR A N 1
ATOM 3068 C CA . THR A 1 399 ? -15.808 20.663 -0.020 1.00 76.94 399 THR A CA 1
ATOM 3069 C C . THR A 1 399 ? -15.337 22.113 0.076 1.00 76.94 399 THR A C 1
ATOM 3071 O O . THR A 1 399 ? -15.215 22.659 1.176 1.00 76.94 399 THR A O 1
ATOM 3074 N N . TYR A 1 400 ? -15.109 22.768 -1.060 1.00 67.56 400 TYR A N 1
ATOM 3075 C CA . TYR A 1 400 ? -14.774 24.191 -1.133 1.00 67.56 400 TYR A CA 1
ATOM 3076 C C . TYR A 1 400 ? -15.663 24.879 -2.171 1.00 67.56 400 TYR A C 1
ATOM 3078 O O . TYR A 1 400 ? -15.719 24.452 -3.319 1.00 67.56 400 TYR A O 1
ATOM 3086 N N . ASN A 1 401 ? -16.387 25.933 -1.775 1.00 65.44 401 ASN A N 1
ATOM 3087 C CA . ASN A 1 401 ? -17.335 26.661 -2.638 1.00 65.44 401 ASN A CA 1
ATOM 3088 C C . ASN A 1 401 ? -18.348 25.760 -3.379 1.00 65.44 401 ASN A C 1
ATOM 3090 O O . ASN A 1 401 ? -18.705 26.026 -4.522 1.00 65.44 401 ASN A O 1
ATOM 3094 N N . GLY A 1 402 ? -18.802 24.680 -2.735 1.00 65.44 402 GLY A N 1
ATOM 3095 C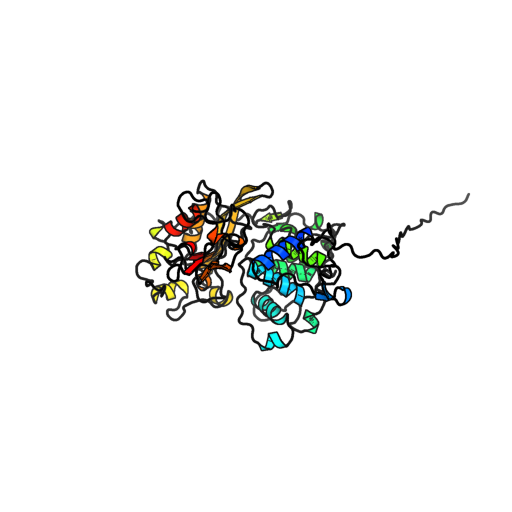 CA . GLY A 1 402 ? -19.735 23.717 -3.333 1.00 65.44 402 GLY A CA 1
ATOM 3096 C C . GLY A 1 402 ? -19.099 22.729 -4.319 1.00 65.44 402 GLY A C 1
ATOM 3097 O O . GLY A 1 402 ? -19.798 21.844 -4.800 1.00 65.44 402 GLY A O 1
ATOM 3098 N N . ALA A 1 403 ? -17.793 22.832 -4.585 1.00 69.00 403 ALA A N 1
ATOM 3099 C CA . ALA A 1 403 ? -17.034 21.855 -5.357 1.00 69.00 403 ALA A CA 1
ATOM 3100 C C . ALA A 1 403 ? -16.325 20.864 -4.425 1.00 69.00 403 ALA A C 1
ATOM 3102 O O . ALA A 1 403 ? -15.712 21.260 -3.427 1.00 69.00 403 ALA A O 1
ATOM 3103 N N . LEU A 1 404 ? -16.399 19.575 -4.756 1.00 72.62 404 LEU A N 1
ATOM 3104 C CA . LEU A 1 404 ? -15.631 18.541 -4.075 1.00 72.62 404 LEU A CA 1
ATOM 3105 C C . LEU A 1 404 ? -14.214 18.479 -4.653 1.00 72.62 404 LEU A C 1
ATOM 3107 O O . LEU A 1 404 ? -14.029 18.468 -5.869 1.00 72.62 404 LEU A O 1
ATOM 3111 N N . ARG A 1 405 ? -13.217 18.393 -3.778 1.00 79.06 405 ARG A N 1
ATOM 3112 C CA . ARG A 1 405 ? -11.821 18.152 -4.125 1.00 79.06 405 ARG A CA 1
ATOM 3113 C C . ARG A 1 405 ? -11.324 16.931 -3.367 1.00 79.06 405 ARG A C 1
ATOM 3115 O O . ARG A 1 405 ? -11.142 17.002 -2.153 1.00 79.06 405 ARG A O 1
ATOM 3122 N N . VAL A 1 406 ? -11.094 15.840 -4.088 1.00 77.12 406 VAL A N 1
ATOM 3123 C CA . VAL A 1 406 ? -10.377 14.669 -3.567 1.00 77.12 406 VAL A CA 1
ATOM 3124 C C . VAL A 1 406 ? -8.953 15.088 -3.194 1.00 77.12 406 VAL A C 1
ATOM 3126 O O . VAL A 1 406 ? -8.313 15.846 -3.927 1.00 77.12 406 VAL A O 1
ATOM 3129 N N . THR A 1 407 ? -8.495 14.667 -2.020 1.00 73.12 407 THR A N 1
ATOM 3130 C CA . THR A 1 407 ? -7.146 14.935 -1.500 1.00 73.12 407 THR A CA 1
ATOM 3131 C C . THR A 1 407 ? -6.310 13.679 -1.338 1.00 73.12 407 THR A C 1
ATOM 3133 O O . THR A 1 407 ? -5.097 13.770 -1.492 1.00 73.12 407 THR A O 1
ATOM 3136 N N . CYS A 1 408 ? -6.945 12.532 -1.101 1.00 69.31 408 CYS A N 1
ATOM 3137 C CA . CYS A 1 408 ? -6.310 11.218 -1.080 1.00 69.31 408 CYS A CA 1
ATOM 3138 C C . CYS A 1 408 ? -7.299 10.158 -1.590 1.00 69.31 408 CYS A C 1
ATOM 3140 O O . CYS A 1 408 ? -8.514 10.358 -1.516 1.00 69.31 408 CYS A O 1
ATOM 3142 N N . GLY A 1 409 ? -6.788 9.038 -2.101 1.00 66.62 409 GLY A N 1
ATOM 3143 C CA . GLY A 1 409 ? -7.585 7.995 -2.750 1.00 66.62 409 GLY A CA 1
ATOM 3144 C C . GLY A 1 409 ? -8.135 8.425 -4.115 1.00 66.62 409 GLY A C 1
ATOM 3145 O O . GLY A 1 409 ? -7.950 9.555 -4.562 1.00 66.62 409 GLY A O 1
ATOM 3146 N N . TYR A 1 410 ? -8.814 7.510 -4.804 1.00 62.25 410 TYR A N 1
ATOM 3147 C CA . TYR A 1 410 ? -9.251 7.731 -6.190 1.00 62.25 410 TYR A CA 1
ATOM 3148 C C . TYR A 1 410 ? -10.680 8.255 -6.298 1.00 62.25 410 TYR A C 1
ATOM 3150 O O . TYR A 1 410 ? -11.100 8.741 -7.346 1.00 62.25 410 TYR A O 1
ATOM 3158 N N . GLY A 1 411 ? -11.429 8.193 -5.208 1.00 66.69 411 GLY A N 1
ATOM 3159 C CA . GLY A 1 411 ? -12.840 8.532 -5.153 1.00 66.69 411 GLY A CA 1
ATOM 3160 C C . GLY A 1 411 ? -13.588 7.524 -4.303 1.00 66.69 411 GLY A C 1
ATOM 3161 O O . GLY A 1 411 ? -13.006 6.558 -3.815 1.00 66.69 411 GLY A O 1
ATOM 3162 N N . TRP A 1 412 ? -14.877 7.756 -4.113 1.00 79.19 412 TRP A N 1
ATOM 3163 C CA . TRP A 1 412 ? -15.756 6.866 -3.376 1.00 79.19 412 TRP A CA 1
ATOM 3164 C C . TRP A 1 412 ? -16.986 6.563 -4.225 1.00 79.19 412 TRP A C 1
ATOM 3166 O O . TRP A 1 412 ? -17.775 7.459 -4.528 1.00 79.19 412 TRP A O 1
ATOM 3176 N N . TRP A 1 413 ? -17.146 5.301 -4.627 1.00 80.62 413 TRP A N 1
ATOM 3177 C CA . TRP A 1 413 ? -18.318 4.848 -5.374 1.00 80.62 413 TRP A CA 1
ATOM 3178 C C . TRP A 1 413 ? -18.799 3.501 -4.828 1.00 80.62 413 TRP A C 1
ATOM 3180 O O . TRP A 1 413 ? -18.436 2.448 -5.361 1.00 80.62 413 TRP A O 1
ATOM 3190 N N . PRO A 1 414 ? -19.620 3.490 -3.765 1.00 79.44 414 PRO A N 1
ATOM 3191 C CA . PRO A 1 414 ? -20.106 2.246 -3.187 1.00 79.44 414 PRO A CA 1
ATOM 3192 C C . PRO A 1 414 ? -21.065 1.556 -4.156 1.00 79.44 414 PRO A C 1
ATOM 3194 O O . PRO A 1 414 ? -21.819 2.200 -4.900 1.00 79.44 414 PRO A O 1
ATOM 3197 N N . LEU A 1 415 ? -21.027 0.225 -4.154 1.00 81.44 415 LEU A N 1
ATOM 3198 C CA . LEU A 1 415 ? -21.976 -0.572 -4.921 1.00 81.44 415 LEU A CA 1
ATOM 3199 C C . LEU A 1 415 ? -23.407 -0.278 -4.508 1.00 81.44 415 LEU A C 1
ATOM 3201 O O . LEU A 1 415 ? -23.716 -0.119 -3.330 1.00 81.44 415 LEU A O 1
ATOM 3205 N N . ASN A 1 416 ? -24.280 -0.282 -5.515 1.00 73.81 416 ASN A N 1
ATOM 3206 C CA . ASN A 1 416 ? -25.726 -0.151 -5.365 1.00 73.81 416 ASN A CA 1
ATOM 3207 C C . ASN A 1 416 ? -26.201 1.192 -4.790 1.00 73.81 416 ASN A C 1
ATOM 3209 O O . ASN A 1 416 ? -27.301 1.263 -4.250 1.00 73.81 416 ASN A O 1
ATOM 3213 N N . THR A 1 417 ? -25.431 2.274 -4.953 1.00 71.44 417 THR A N 1
ATOM 3214 C CA . THR A 1 417 ? -25.883 3.623 -4.570 1.00 71.44 417 THR A CA 1
ATOM 3215 C C . THR A 1 417 ? -25.799 4.627 -5.723 1.00 71.44 417 THR A C 1
ATOM 3217 O O . THR A 1 417 ? -25.092 4.423 -6.710 1.00 71.44 417 THR A O 1
ATOM 3220 N N . VAL A 1 418 ? -26.527 5.739 -5.578 1.00 64.44 418 VAL A N 1
ATOM 3221 C CA . VAL A 1 418 ? -26.599 6.843 -6.554 1.00 64.44 418 VAL A CA 1
ATOM 3222 C C . VAL A 1 418 ? -25.726 8.053 -6.178 1.00 64.44 418 VAL A C 1
ATOM 3224 O O . VAL A 1 418 ? -25.847 9.111 -6.794 1.00 64.44 418 VAL A O 1
ATOM 3227 N N . TRP A 1 419 ? -24.862 7.946 -5.160 1.00 64.06 419 TRP A N 1
ATOM 3228 C CA . TRP A 1 419 ? -24.122 9.089 -4.603 1.00 64.06 419 TRP A CA 1
ATOM 3229 C C . TRP A 1 419 ? -22.881 9.480 -5.419 1.00 64.06 419 TRP A C 1
ATOM 3231 O O . TRP A 1 419 ? -21.742 9.345 -4.984 1.00 64.06 419 TRP A O 1
ATOM 3241 N N . THR A 1 420 ? -23.105 10.049 -6.600 1.00 60.59 420 THR A N 1
ATOM 3242 C CA . THR A 1 420 ? -22.044 10.392 -7.560 1.00 60.59 420 THR A CA 1
ATOM 3243 C C . THR A 1 420 ? -21.209 11.618 -7.187 1.00 60.59 420 THR A C 1
ATOM 3245 O O . THR A 1 420 ? -20.126 11.801 -7.731 1.00 60.59 420 THR A O 1
ATOM 3248 N N . MET A 1 421 ? -21.653 12.466 -6.250 1.00 66.38 421 MET A N 1
ATOM 3249 C CA . MET A 1 421 ? -20.908 13.690 -5.906 1.00 66.38 421 MET A CA 1
ATOM 3250 C C . MET A 1 421 ? -19.551 13.413 -5.243 1.00 66.38 421 MET A C 1
ATOM 3252 O O . MET A 1 421 ? -18.681 14.274 -5.294 1.00 66.38 421 MET A O 1
ATOM 3256 N N . TYR A 1 422 ? -19.378 12.224 -4.651 1.00 67.00 422 TYR A N 1
ATOM 3257 C CA . TYR A 1 422 ? -18.153 11.763 -3.984 1.00 67.00 422 TYR A CA 1
ATOM 3258 C C . TYR A 1 422 ? -17.353 10.744 -4.813 1.00 67.00 422 TYR A C 1
ATOM 3260 O O . TYR A 1 422 ? -16.304 10.280 -4.374 1.00 67.00 422 TYR A O 1
ATOM 3268 N N . ALA A 1 423 ? -17.807 10.467 -6.039 1.00 64.25 423 ALA A N 1
ATOM 3269 C CA . ALA A 1 423 ? -17.217 9.517 -6.979 1.00 64.25 423 ALA A CA 1
ATOM 3270 C C . ALA A 1 423 ? -15.732 9.748 -7.281 1.00 64.25 423 ALA A C 1
ATOM 3272 O O . ALA A 1 423 ? -15.032 8.810 -7.654 1.00 64.25 423 ALA A O 1
ATOM 3273 N N . GLY A 1 424 ? -15.241 10.983 -7.131 1.00 64.75 424 GLY A N 1
ATOM 3274 C CA . GLY A 1 424 ? -13.880 11.337 -7.521 1.00 64.75 424 GLY A CA 1
ATOM 3275 C C . GLY A 1 424 ? -13.610 10.976 -8.986 1.00 64.75 424 GLY A C 1
ATOM 3276 O O . GLY A 1 424 ? -14.360 11.379 -9.871 1.00 64.75 424 GLY A O 1
ATOM 3277 N N . SER A 1 425 ? -12.534 10.223 -9.221 1.00 60.09 425 SER A N 1
ATOM 3278 C CA . SER A 1 425 ? -12.112 9.708 -10.532 1.00 60.09 425 SER A CA 1
ATOM 3279 C C . SER A 1 425 ? -12.664 8.318 -10.875 1.00 60.09 425 SER A C 1
ATOM 3281 O O . SER A 1 425 ? -12.473 7.850 -11.998 1.00 60.09 425 SER A O 1
ATOM 3283 N N . LEU A 1 426 ? -13.367 7.657 -9.947 1.00 66.31 426 LEU A N 1
ATOM 3284 C CA . LEU A 1 426 ? -14.009 6.378 -10.233 1.00 66.31 426 LEU A CA 1
ATOM 3285 C C . LEU A 1 426 ? -15.143 6.595 -11.240 1.00 66.31 426 LEU A C 1
ATOM 3287 O O . LEU A 1 426 ? -16.039 7.411 -11.032 1.00 66.31 426 LEU A O 1
ATOM 3291 N N . SER A 1 427 ? -15.109 5.841 -12.335 1.00 68.38 427 SER A N 1
ATOM 3292 C CA . SER A 1 427 ? -16.131 5.886 -13.385 1.00 68.38 427 SER A CA 1
ATOM 3293 C C . SER A 1 427 ? -17.276 4.894 -13.158 1.00 68.38 427 SER A C 1
ATOM 3295 O O . SER A 1 427 ? -18.273 4.934 -13.880 1.00 68.38 427 SER A O 1
ATOM 3297 N N . ALA A 1 428 ? -17.143 4.004 -12.170 1.00 74.69 428 ALA A N 1
ATOM 3298 C CA . ALA A 1 428 ? -18.122 2.985 -11.821 1.00 74.69 428 ALA A CA 1
ATOM 3299 C C . ALA A 1 428 ? -18.001 2.573 -10.345 1.00 74.69 428 ALA A C 1
ATOM 3301 O O . ALA A 1 428 ? -16.991 2.828 -9.688 1.00 74.69 428 ALA A O 1
ATOM 3302 N N . SER A 1 429 ? -19.036 1.900 -9.846 1.00 80.19 429 SER A N 1
ATOM 3303 C CA . SER A 1 429 ? -19.086 1.364 -8.486 1.00 80.19 429 SER A CA 1
ATOM 3304 C C . SER A 1 429 ? -18.054 0.276 -8.214 1.00 80.19 429 SER A C 1
ATOM 3306 O O . SER A 1 429 ? -17.800 -0.560 -9.080 1.00 80.19 429 SER A O 1
ATOM 3308 N N . SER A 1 430 ? -17.547 0.232 -6.980 1.00 83.88 430 SER A N 1
ATOM 3309 C CA . SER A 1 430 ? -16.515 -0.705 -6.531 1.00 83.88 430 SER A CA 1
ATOM 3310 C C . SER A 1 430 ? -16.966 -1.561 -5.343 1.00 83.88 430 SER A C 1
ATOM 3312 O O . SER A 1 430 ? -17.516 -1.046 -4.368 1.00 83.88 430 SER A O 1
ATOM 3314 N N . ILE A 1 431 ? -16.645 -2.864 -5.390 1.00 87.75 431 ILE A N 1
ATOM 3315 C CA . ILE A 1 431 ? -16.784 -3.819 -4.267 1.00 87.75 431 ILE A CA 1
ATOM 3316 C C . ILE A 1 431 ? -15.875 -3.495 -3.073 1.00 87.75 431 ILE A C 1
ATOM 3318 O O . ILE A 1 431 ? -15.943 -4.193 -2.069 1.00 87.75 431 ILE A O 1
ATOM 3322 N N . TYR A 1 432 ? -15.011 -2.488 -3.181 1.00 88.00 432 TYR A N 1
ATOM 3323 C CA . TYR A 1 432 ? -14.067 -2.092 -2.135 1.00 88.00 432 TYR A CA 1
ATOM 3324 C C . TYR A 1 432 ? -14.446 -0.763 -1.463 1.00 88.00 432 TYR A C 1
ATOM 3326 O O . TYR A 1 432 ? -13.769 -0.337 -0.524 1.00 88.00 432 TYR A O 1
ATOM 3334 N N . SER A 1 433 ? -15.503 -0.097 -1.936 1.00 89.25 433 SER A N 1
ATOM 3335 C CA . SER A 1 433 ? -15.967 1.181 -1.389 1.00 89.25 433 SER A CA 1
ATOM 3336 C C . SER A 1 433 ? -16.921 0.986 -0.200 1.00 89.25 433 SER A C 1
ATOM 3338 O O . SER A 1 433 ? -17.752 0.081 -0.202 1.00 89.25 433 SER A O 1
ATOM 3340 N N . ILE A 1 434 ? -16.808 1.851 0.811 1.00 91.81 434 ILE A N 1
ATOM 3341 C CA . ILE A 1 434 ? -17.472 1.727 2.119 1.00 91.81 434 ILE A CA 1
ATOM 3342 C C . ILE A 1 434 ? -18.770 2.539 2.156 1.00 91.81 434 ILE A C 1
ATOM 3344 O O . ILE A 1 434 ? -18.743 3.765 2.255 1.00 91.81 434 ILE A O 1
ATOM 3348 N N . GLY A 1 435 ? -19.917 1.870 2.083 1.00 89.12 435 GLY A N 1
ATOM 3349 C CA . GLY A 1 435 ? -21.242 2.488 2.116 1.00 89.12 435 GLY A CA 1
ATOM 3350 C C . GLY A 1 435 ? -21.549 3.266 3.397 1.00 89.12 435 GLY A C 1
ATOM 3351 O O . GLY A 1 435 ? -21.191 2.866 4.506 1.00 89.12 435 GLY A O 1
ATOM 3352 N N . LYS A 1 436 ? -22.256 4.393 3.246 1.00 85.00 436 LYS A N 1
ATOM 3353 C CA . LYS A 1 436 ? -22.565 5.295 4.363 1.00 85.00 436 LYS A CA 1
ATOM 3354 C C . LYS A 1 436 ? -23.773 4.845 5.168 1.00 85.00 436 LYS A C 1
ATOM 3356 O O . LYS A 1 436 ? -23.758 4.979 6.390 1.00 85.00 436 LYS A O 1
ATOM 3361 N N . ASN A 1 437 ? -24.814 4.366 4.498 1.00 86.62 437 ASN A N 1
ATOM 3362 C CA . ASN A 1 437 ? -26.095 4.077 5.126 1.00 86.62 437 ASN A CA 1
ATOM 3363 C C . ASN A 1 437 ? -26.310 2.575 5.273 1.00 86.62 437 ASN A C 1
ATOM 3365 O O . ASN A 1 437 ? -25.786 1.775 4.501 1.00 86.62 437 ASN A O 1
ATOM 3369 N N . GLU A 1 438 ? -27.148 2.201 6.233 1.00 87.44 438 GLU A N 1
ATOM 3370 C CA . GLU A 1 438 ? -27.633 0.831 6.346 1.00 87.44 438 GLU A CA 1
ATOM 3371 C C . GLU A 1 438 ? -28.304 0.392 5.035 1.00 87.44 438 GLU A C 1
ATOM 3373 O O . GLU A 1 438 ? -29.146 1.101 4.482 1.00 87.44 438 GLU A O 1
ATOM 3378 N N . GLY A 1 439 ? -27.899 -0.774 4.528 1.00 84.25 439 GLY A N 1
ATOM 3379 C CA . GLY A 1 439 ? -28.320 -1.295 3.226 1.00 84.25 439 GLY A CA 1
ATOM 3380 C C . GLY A 1 439 ? -27.390 -0.934 2.062 1.00 84.25 439 GLY A C 1
ATOM 3381 O O . GLY A 1 439 ? -27.441 -1.620 1.041 1.00 84.25 439 GLY A O 1
ATOM 3382 N N . ASP A 1 440 ? -26.509 0.062 2.210 1.00 88.56 440 ASP A N 1
ATOM 3383 C CA . ASP A 1 440 ? -25.425 0.292 1.252 1.00 88.56 440 ASP A CA 1
ATOM 3384 C C . ASP A 1 440 ? -24.370 -0.816 1.398 1.00 88.56 440 ASP A C 1
ATOM 3386 O O . ASP A 1 440 ? -24.032 -1.246 2.505 1.00 88.56 440 ASP A O 1
ATOM 3390 N N . TYR A 1 441 ? -23.795 -1.250 0.277 1.00 90.50 441 TYR A N 1
ATOM 3391 C CA . TYR A 1 441 ? -22.643 -2.146 0.305 1.00 90.50 441 TYR A CA 1
ATOM 3392 C C . TYR A 1 441 ? -21.451 -1.456 0.987 1.00 90.50 441 TYR A C 1
ATOM 3394 O O . TYR A 1 441 ? -21.172 -0.288 0.721 1.00 90.50 441 TYR A O 1
ATOM 3402 N N . GLY A 1 442 ? -20.735 -2.173 1.845 1.00 92.56 442 GLY A N 1
ATOM 3403 C CA . GLY A 1 442 ? -19.611 -1.708 2.650 1.00 92.56 442 GLY A CA 1
ATOM 3404 C C . GLY A 1 442 ? -20.006 -1.140 4.012 1.00 92.56 442 GLY A C 1
ATOM 3405 O O . GLY A 1 442 ? -19.128 -0.831 4.817 1.00 92.56 442 GLY A O 1
ATOM 3406 N N . HIS A 1 443 ? -21.303 -1.017 4.313 1.00 93.38 443 HIS A N 1
ATOM 3407 C CA . HIS A 1 443 ? -21.752 -0.482 5.598 1.00 93.38 443 HIS A CA 1
ATOM 3408 C C . HIS A 1 443 ? -21.475 -1.426 6.783 1.00 93.38 443 HIS A C 1
ATOM 3410 O O . HIS A 1 443 ? -21.361 -0.959 7.920 1.00 93.38 443 HIS A O 1
ATOM 3416 N N . SER A 1 444 ? -21.307 -2.736 6.549 1.00 95.38 444 SER A N 1
ATOM 3417 C CA . SER A 1 444 ? -20.880 -3.691 7.589 1.00 95.38 444 SER A CA 1
ATOM 3418 C C . SER A 1 444 ? -19.568 -3.274 8.264 1.00 95.38 444 SER A C 1
ATOM 3420 O O . SER A 1 444 ? -19.446 -3.395 9.483 1.00 95.38 444 SER A O 1
ATOM 3422 N N . VAL A 1 445 ? -18.635 -2.679 7.511 1.00 96.81 445 VAL A N 1
ATOM 3423 C CA . VAL A 1 445 ? -17.380 -2.121 8.039 1.00 96.81 445 VAL A CA 1
ATOM 3424 C C . VAL A 1 445 ? -17.670 -1.009 9.041 1.00 96.81 445 VAL A C 1
ATOM 3426 O O . VAL A 1 445 ? -17.219 -1.064 10.184 1.00 96.81 445 VAL A O 1
ATOM 3429 N N . VAL A 1 446 ? -18.490 -0.030 8.650 1.00 96.38 446 VAL A N 1
ATOM 3430 C CA . VAL A 1 446 ? -18.864 1.103 9.513 1.00 96.38 446 VAL A CA 1
ATOM 3431 C C . VAL A 1 446 ? -19.531 0.614 10.795 1.00 96.38 446 VAL A C 1
ATOM 3433 O O . VAL A 1 446 ? -19.186 1.060 11.890 1.00 96.38 446 VAL A O 1
ATOM 3436 N N . LYS A 1 447 ? -20.450 -0.345 10.669 1.00 96.75 447 LYS A N 1
ATOM 3437 C CA . LYS A 1 447 ? -21.150 -0.963 11.797 1.00 96.75 447 LYS A CA 1
ATOM 3438 C C . LYS A 1 447 ? -20.195 -1.695 12.745 1.00 96.75 447 LYS A C 1
ATOM 3440 O O . LYS A 1 447 ? -20.345 -1.564 13.962 1.00 96.75 447 LYS A O 1
ATOM 3445 N N . ALA A 1 448 ? -19.233 -2.452 12.220 1.00 97.50 448 ALA A N 1
ATOM 3446 C CA . ALA A 1 448 ? -18.273 -3.190 13.033 1.00 97.50 448 ALA A CA 1
ATOM 3447 C C . ALA A 1 448 ? -17.397 -2.240 13.859 1.00 97.50 448 ALA A C 1
ATOM 3449 O O . ALA A 1 448 ? -17.369 -2.346 15.082 1.00 97.50 448 ALA A O 1
ATOM 3450 N N . PHE A 1 449 ? -16.784 -1.234 13.229 1.00 97.62 449 PHE A N 1
ATOM 3451 C CA . PHE A 1 449 ? -15.996 -0.223 13.945 1.00 97.62 449 PHE A CA 1
ATOM 3452 C C . PHE A 1 449 ? -16.834 0.527 14.996 1.00 97.62 449 PHE A C 1
ATOM 3454 O O . PHE A 1 449 ? -16.431 0.634 16.158 1.00 97.62 449 PHE A O 1
ATOM 3461 N N . ALA A 1 450 ? -18.043 0.970 14.635 1.00 96.38 450 ALA A N 1
ATOM 3462 C CA . ALA A 1 450 ? -18.934 1.676 15.556 1.00 96.38 450 ALA A CA 1
ATOM 3463 C C . ALA A 1 450 ? -19.337 0.831 16.778 1.00 96.38 450 ALA A C 1
ATOM 3465 O O . ALA A 1 450 ? -19.492 1.373 17.875 1.00 96.38 450 ALA A O 1
ATOM 3466 N N . THR A 1 451 ? -19.470 -0.491 16.617 1.00 96.88 451 THR A N 1
ATOM 3467 C CA . THR A 1 451 ? -19.799 -1.426 17.710 1.00 96.88 451 THR A CA 1
ATOM 3468 C C . THR A 1 451 ? -18.743 -1.393 18.819 1.00 96.88 451 THR A C 1
ATOM 3470 O O . THR A 1 451 ? -19.088 -1.421 20.001 1.00 96.88 451 THR A O 1
ATOM 3473 N N . TYR A 1 452 ? -17.472 -1.233 18.449 1.00 96.69 452 TYR A N 1
ATOM 3474 C CA . TYR A 1 452 ? -16.338 -1.110 19.370 1.00 96.69 452 TYR A CA 1
ATOM 3475 C C . TYR A 1 452 ? -16.002 0.351 19.698 1.00 96.69 452 TYR A C 1
ATOM 3477 O O . TYR A 1 452 ? -14.938 0.644 20.223 1.00 96.69 452 TYR A O 1
ATOM 3485 N N . GLY A 1 453 ? -16.899 1.296 19.403 1.00 95.06 453 GLY A N 1
ATOM 3486 C CA . GLY A 1 453 ? -16.746 2.699 19.788 1.00 95.06 453 GLY A CA 1
ATOM 3487 C C . GLY A 1 453 ? -15.839 3.539 18.888 1.00 95.06 453 GLY A C 1
ATOM 3488 O O . GLY A 1 453 ? -15.665 4.723 19.183 1.00 95.06 453 GLY A O 1
ATOM 3489 N N . TRP A 1 454 ? -15.308 2.968 17.804 1.00 96.50 454 TRP A N 1
ATOM 3490 C CA . TRP A 1 454 ? -14.533 3.698 16.803 1.00 96.50 454 TRP A CA 1
ATOM 3491 C C . TRP A 1 454 ? -15.449 4.580 15.951 1.00 96.50 454 TRP A C 1
ATOM 3493 O O . TRP A 1 454 ? -16.589 4.220 15.649 1.00 96.50 454 TRP A O 1
ATOM 3503 N N . GLY A 1 455 ? -14.956 5.748 15.557 1.00 94.44 455 GLY A N 1
ATOM 3504 C CA . GLY A 1 455 ? -15.627 6.612 14.595 1.00 94.44 455 GLY A CA 1
ATOM 3505 C C . GLY A 1 455 ? -15.143 6.366 13.171 1.00 94.44 455 GLY A C 1
ATOM 3506 O O . GLY A 1 455 ? -14.077 5.791 12.945 1.00 94.44 455 GLY A O 1
ATOM 3507 N N . TRP A 1 456 ? -15.915 6.870 12.210 1.00 95.19 456 TRP A N 1
ATOM 3508 C CA . TRP A 1 456 ? -15.611 6.803 10.781 1.00 95.19 456 TRP A CA 1
ATOM 3509 C C . TRP A 1 456 ? -15.579 8.194 10.144 1.00 95.19 456 TRP A C 1
ATOM 3511 O O . TRP A 1 456 ? -16.545 8.956 10.259 1.00 95.19 456 TRP A O 1
ATOM 3521 N N . GLY A 1 457 ? -14.493 8.507 9.436 1.00 92.19 457 GLY A N 1
ATOM 3522 C CA . GLY A 1 457 ? -14.262 9.801 8.794 1.00 92.19 457 GLY A CA 1
ATOM 3523 C C . GLY A 1 457 ? -15.257 10.131 7.674 1.00 92.19 457 GLY A C 1
ATOM 3524 O O . GLY A 1 457 ? -15.460 11.307 7.354 1.00 92.19 457 GLY A O 1
ATOM 3525 N N . GLY A 1 458 ? -15.959 9.132 7.123 1.00 89.81 458 GLY A N 1
ATOM 3526 C CA . GLY A 1 458 ? -17.050 9.312 6.153 1.00 89.81 458 GLY A CA 1
ATOM 3527 C C . GLY A 1 458 ? -18.297 9.998 6.735 1.00 89.81 458 GLY A C 1
ATOM 3528 O O . GLY A 1 458 ? -19.169 10.482 6.001 1.00 89.81 458 GLY A O 1
ATOM 3529 N N . ASN A 1 459 ? -18.378 10.130 8.063 1.00 87.75 459 ASN A N 1
ATOM 3530 C CA . ASN A 1 459 ? -19.370 10.988 8.715 1.00 87.75 459 ASN A CA 1
ATOM 3531 C C . ASN A 1 459 ? -19.086 12.481 8.499 1.00 87.75 459 ASN A C 1
ATOM 3533 O O . ASN A 1 459 ? -20.015 13.290 8.524 1.00 87.75 459 ASN A O 1
ATOM 3537 N N . GLY A 1 460 ? -17.837 12.818 8.178 1.00 84.44 460 GLY A N 1
ATOM 3538 C CA . GLY A 1 460 ? -17.367 14.167 7.928 1.00 84.44 460 GLY A CA 1
ATOM 3539 C C . GLY A 1 460 ? -16.913 14.882 9.198 1.00 84.44 460 GLY A C 1
ATOM 3540 O O . GLY A 1 460 ? -17.502 14.752 10.269 1.00 84.44 460 GLY A O 1
ATOM 3541 N N . TYR A 1 461 ? -15.873 15.694 9.055 1.00 77.75 461 TYR A N 1
ATOM 3542 C CA . TYR A 1 461 ? -15.304 16.534 10.102 1.00 77.75 461 TYR A CA 1
ATOM 3543 C C . TYR A 1 461 ? -15.153 17.988 9.617 1.00 77.75 461 TYR A C 1
ATOM 3545 O O . TYR A 1 461 ? -15.500 18.338 8.483 1.00 77.75 461 TYR A O 1
ATOM 3553 N N . SER A 1 462 ? -14.753 18.893 10.518 1.00 72.25 462 SER A N 1
ATOM 3554 C CA . SER A 1 462 ? -14.683 20.346 10.256 1.00 72.25 462 SER A CA 1
ATOM 3555 C C . SER A 1 462 ? -16.014 20.953 9.776 1.00 72.25 462 SER A C 1
ATOM 3557 O O . SER A 1 462 ? -16.056 21.718 8.810 1.00 72.25 462 SER A O 1
ATOM 3559 N N . SER A 1 463 ? -17.111 20.604 10.457 1.00 74.12 463 SER A N 1
ATOM 3560 C CA . SER A 1 463 ? -18.479 21.034 10.121 1.00 74.12 463 SER A CA 1
ATOM 3561 C C . SER A 1 463 ? -18.939 20.587 8.726 1.00 74.12 463 SER A C 1
ATOM 3563 O O . SER A 1 463 ? -19.564 21.359 8.002 1.00 74.12 463 SER A O 1
ATOM 3565 N N . GLY A 1 464 ? -18.601 19.350 8.343 1.00 73.00 464 GLY A N 1
ATOM 3566 C CA . GLY A 1 464 ? -19.002 18.752 7.063 1.00 73.00 464 GLY A CA 1
ATOM 3567 C C . GLY A 1 464 ? -18.218 19.276 5.860 1.00 73.00 464 GLY A C 1
ATOM 3568 O O . GLY A 1 464 ? -18.691 19.178 4.733 1.00 73.00 464 GLY A O 1
ATOM 3569 N N . LYS A 1 465 ? -17.040 19.868 6.090 1.00 78.88 465 LYS A N 1
ATOM 3570 C CA . LYS A 1 465 ? -16.187 20.392 5.014 1.00 78.88 465 LYS A CA 1
ATOM 3571 C C . LYS A 1 465 ? -15.138 19.404 4.534 1.00 78.88 465 LYS A C 1
ATOM 3573 O O . LYS A 1 465 ? -14.571 19.623 3.467 1.00 78.88 465 LYS A O 1
ATOM 3578 N N . LYS A 1 466 ? -14.867 18.360 5.313 1.00 86.19 466 LYS A N 1
ATOM 3579 C CA . LYS A 1 466 ? -13.879 17.334 5.006 1.00 86.19 466 LYS A CA 1
ATOM 3580 C C . LYS A 1 466 ? -14.464 15.966 5.323 1.00 86.19 466 LYS A C 1
ATOM 3582 O O . LYS A 1 466 ? -15.123 15.818 6.347 1.00 86.19 466 LYS A O 1
ATOM 3587 N N . TYR A 1 467 ? -14.253 15.005 4.440 1.00 88.12 467 TYR A N 1
ATOM 3588 C CA . TYR A 1 467 ? -14.700 13.625 4.586 1.00 88.12 467 TYR A CA 1
ATOM 3589 C C . TYR A 1 467 ? -13.523 12.712 4.319 1.00 88.12 467 TYR A C 1
ATOM 3591 O O . TYR A 1 467 ? -12.709 13.003 3.446 1.00 88.12 467 TYR A O 1
ATOM 3599 N N . ASP A 1 468 ? -13.458 11.614 5.052 1.00 89.44 468 ASP A N 1
ATOM 3600 C CA . ASP A 1 468 ? -12.412 10.621 4.878 1.00 89.44 468 ASP A CA 1
ATOM 3601 C C . ASP A 1 468 ? -13.017 9.221 4.918 1.00 89.44 468 ASP A C 1
ATOM 3603 O O . ASP A 1 468 ? -13.253 8.653 5.982 1.00 89.44 468 ASP A O 1
ATOM 3607 N N . TYR A 1 469 ? -13.384 8.711 3.741 1.00 89.81 469 TYR A N 1
ATOM 3608 C CA . TYR A 1 469 ? -14.163 7.480 3.624 1.00 89.81 469 TYR A CA 1
ATOM 3609 C C . TYR A 1 469 ? -13.339 6.224 3.924 1.00 89.81 469 TYR A C 1
ATOM 3611 O O . TYR A 1 469 ? -13.938 5.189 4.214 1.00 89.81 469 TYR A O 1
ATOM 3619 N N . MET A 1 470 ? -12.004 6.293 3.871 1.00 90.12 470 MET A N 1
ATOM 3620 C CA . MET A 1 470 ? -11.138 5.163 4.236 1.00 90.12 470 MET A CA 1
ATOM 3621 C C . MET A 1 470 ? -10.888 5.089 5.742 1.00 90.12 470 MET A C 1
ATOM 3623 O O . MET A 1 470 ? -10.600 4.009 6.244 1.00 90.12 470 MET A O 1
ATOM 3627 N N . HIS A 1 471 ? -11.007 6.213 6.450 1.00 92.75 471 HIS A N 1
ATOM 3628 C CA . HIS A 1 471 ? -10.419 6.385 7.770 1.00 92.75 471 HIS A CA 1
ATOM 3629 C C . HIS A 1 471 ? -11.350 6.015 8.928 1.00 92.75 471 HIS A C 1
ATOM 3631 O O . HIS A 1 471 ? -12.477 6.509 9.043 1.00 92.75 471 HIS A O 1
ATOM 3637 N N . PHE A 1 472 ? -10.834 5.194 9.839 1.00 96.12 472 PHE A N 1
ATOM 3638 C CA . PHE A 1 472 ? -11.446 4.850 11.116 1.00 96.12 472 PHE A CA 1
ATOM 3639 C C . PHE A 1 472 ? -10.477 5.152 12.248 1.00 96.12 472 PHE A C 1
ATOM 3641 O O . PHE A 1 472 ? -9.279 4.899 12.138 1.00 96.12 472 PHE A O 1
ATOM 3648 N N . SER A 1 473 ? -10.979 5.640 13.379 1.00 95.00 473 SER A N 1
ATOM 3649 C CA . SER A 1 473 ? -10.131 5.851 14.552 1.00 95.00 473 SER A CA 1
ATOM 3650 C C . SER A 1 473 ? -10.880 5.670 15.861 1.00 95.00 473 SER A C 1
ATOM 3652 O O . SER A 1 473 ? -12.109 5.689 15.910 1.00 95.00 473 SER A O 1
ATOM 3654 N N . VAL A 1 474 ? -10.124 5.550 16.952 1.00 94.69 474 VAL A N 1
ATOM 3655 C CA . VAL A 1 474 ? -10.657 5.486 18.326 1.00 94.69 474 VAL A CA 1
ATOM 3656 C C . VAL A 1 474 ? -11.416 6.752 18.755 1.00 94.69 474 VAL A C 1
ATOM 3658 O O . VAL A 1 474 ? -11.978 6.793 19.849 1.00 94.69 474 VAL A O 1
ATOM 3661 N N . LEU A 1 475 ? -11.423 7.808 17.930 1.00 89.12 475 LEU A N 1
ATOM 3662 C CA . LEU A 1 475 ? -12.235 8.991 18.177 1.00 89.12 475 LEU A CA 1
ATOM 3663 C C . LEU A 1 475 ? -13.655 8.838 17.628 1.00 89.12 475 LEU A C 1
ATOM 3665 O O . LEU A 1 475 ? -13.819 8.364 16.509 1.00 89.12 475 LEU A O 1
ATOM 3669 N N . PRO A 1 476 ? -14.679 9.375 18.321 1.00 78.56 476 PRO A N 1
ATOM 3670 C CA . PRO A 1 476 ? -16.066 9.329 17.849 1.00 78.56 476 PRO A CA 1
ATOM 3671 C C . PRO A 1 476 ? -16.286 9.969 16.472 1.00 78.56 476 PRO A C 1
ATOM 3673 O O . PRO A 1 476 ? -17.170 9.550 15.730 1.00 78.56 476 PRO A O 1
ATOM 3676 N N . SER A 1 477 ? -15.505 11.001 16.139 1.00 80.38 477 SER A N 1
ATOM 3677 C CA . SER A 1 477 ? -15.546 11.689 14.844 1.00 80.38 477 SER A CA 1
ATOM 3678 C C . SER A 1 477 ? -15.018 10.834 13.696 1.00 80.38 477 SER A C 1
ATOM 3680 O O . SER A 1 477 ? -15.318 11.129 12.543 1.00 80.38 477 SER A O 1
ATOM 3682 N N . GLY A 1 478 ? -14.221 9.806 14.004 1.00 77.88 478 GLY A N 1
ATOM 3683 C CA . GLY A 1 478 ? -13.468 9.047 13.018 1.00 77.88 478 GLY A CA 1
ATOM 3684 C C . GLY A 1 478 ? -12.314 9.819 12.407 1.00 77.88 478 GLY A C 1
ATOM 3685 O O . GLY A 1 478 ? -11.956 9.512 11.287 1.00 77.88 478 GLY A O 1
ATOM 3686 N N . GLY A 1 479 ? -11.774 10.812 13.121 1.00 68.12 479 GLY A N 1
ATOM 3687 C CA . GLY A 1 479 ? -10.624 11.646 12.751 1.00 68.12 479 GLY A CA 1
ATOM 3688 C C . GLY A 1 479 ? -10.297 12.631 13.861 1.00 68.12 479 GLY A C 1
ATOM 3689 O O . GLY A 1 479 ? -11.201 13.446 14.166 1.00 68.12 479 GLY A O 1
#

pLDDT: mean 79.12, std 18.61, range [27.0, 98.5]

Foldseek 3Di:
DDDDDDDDDDDDDDDDDDDDDDPDDPPDPLQQPAPPDDPPPPLSVLRNVVSVLCVLQVNCFQQWFDQDPVVNDGHRQQFDFAFQLRLLRNQQSLCVQLVQHQFDDDDVVQCVQAVSSSSVVSCVQQVLQALAPPDDDPPGDGPDDSGPVRRRDFDFQLSSLSNLQSCVCRRLVHFFKDFAPVCVQAVCLVVDDPSRNRSVRRCQQLLLDFPDPVRHSRRRDGDGSSNSSSSSSCSNAPQSQVCQSGDPRMDGDPPPCPVVDDDQADPFLCSAPLVVCVVPQADPVGDGAQVVCCLQQVGSPDQFAQHCVSCVVFKDWAKAKAWAAHPVRDIDIGIATEIAGPSRRSLVRQLRVQCCPDPLRQGFHSSSQFYFADNNDSDQNRSSFKTFTNQQAWFKWFADPNQIDTNGHSFAAFPPDDPCSGRRNPPHHDSRHQDDDPVTRNVSSQVSLVRSNKAAQQVDDPVNGIGTRRMIGSDNNSD

Sequence (479 aa):
MKKTVQRGILTLLCALMLLSALPAAAAADNGTGFPDVPEGVWYAQYLTPIMHAQAMMGVNNIITGMWDDDYNGLAFHPNDYVTRGQFLKMIFEAASSSGNEVALTVNEAQKNAHWAGKYYTMAAADNVLIADPYASGSGVQQMFECTAAELDKPIFRYEMAVILNNVCRNIAMQKTVNVDAPETHITDYAAIPERFVTAVEQMYGKGLLTGDENGSFNGWDYLNRAQAVAVIYKFLFVDTIQGEGLQDWASYSVVKSGATGSNYLLASPQDSFANWLRNGHVDGWGNIDAEAKIKLFGSAYKSYFTSSYDAANYMETVSVPIWTVDKSGQKIASSVGIVVNKAVAAEVHDIFQMIFDDPEQFPIYGGWSAGGARYTDTMRHSWGCAIDVNALYNCECNTYNGALRVTCGYGWWPLNTVWTMYAGSLSASSIYSIGKNEGDYGHSVVKAFATYGWGWGGNGYSSGKKYDYMHFSVLPSGG

Radius of gyration: 24.87 Å; chains: 1; bounding box: 68×74×78 Å